Protein AF-0000000083111246 (afdb_homodimer)

Secondary structure (DSSP, 8-state):
-----TT--HHHHHHHHHHHHHHHHHHHHH-STT--HHHHHHHHT--HHHHHHH-SSHHHHHHHHHHHHHHHHHHHHTSGGGTTS-SHHHHHHHHHHHHHTIIIIIHHHS-TTHHHHHHHTTS-HHHHHHHHHHHHHHHHHHHHHHHHHHHTT-B-TT--HHHHHHHHHHHHHHHHHHHHHHT-SHHHHHHHHHHHHHHHTTBPP----------------/-----TT--HHHHHHHHHHHHHHHHHHHHH-STT--HHHHHHHHT--HHHHHHH-SSHHHHHHHHHHHHHHHHHHHHTSGGGTTS-SHHHHHHHHHHHHHTIIIIIHHHS-TTHHHHHHHTTS-HHHHHHHHHHHHHHHHHHHHHHHHHHHTT-B-TT--HHHHHHHHHHHHHHHHHHHHHHT-SHHHHHHHHHHHHHHHTTBPP----------------

Sequence (442 aa):
MSDQDPGLTRKGRETRARIVEAAARLMFERGVAGTSIDQVRRAAKVGGSQISHYFRDKQALTRQVIASRRDDVRTFHTQSRFESLDSLEALQAWAQACVADIDAVYRVGGCVYGSLAGELIDADDDIHSELSAGYDQWIGLFEAGLAAMRDRGELRPEADPRHLAVSLVVAHQGGAMLTHATADGEPLRAALNAAVDYVRSFAVPRKPRRGRTGGPRKPTPMSDQDPGLTRKGRETRARIVEAAARLMFERGVAGTSIDQVRRAAKVGGSQISHYFRDKQALTRQVIASRRDDVRTFHTQSRFESLDSLEALQAWAQACVADIDAVYRVGGCVYGSLAGELIDADDDIHSELSAGYDQWIGLFEAGLAAMRDRGELRPEADPRHLAVSLVVAHQGGAMLTHATADGEPLRAALNAAVDYVRSFAVPRKPRRGRTGGPRKPTP

Solvent-accessible surface area (backbone atoms only — not comparable to full-atom values): 23136 Å² total; per-residue (Å²): 125,77,82,62,57,87,82,52,50,72,69,50,47,51,50,52,50,41,38,40,51,32,38,41,53,44,26,58,76,51,33,66,91,65,44,50,68,67,57,25,30,60,69,41,70,51,55,73,71,55,51,50,71,77,29,88,44,67,66,57,46,49,54,49,29,53,52,49,40,43,48,49,53,52,54,62,63,59,32,74,86,24,49,63,36,46,43,73,67,23,46,50,46,48,41,50,55,54,52,71,34,27,78,80,37,20,41,71,49,21,37,81,56,55,50,49,40,76,72,37,49,85,50,55,73,66,53,25,52,51,51,28,51,41,52,51,53,55,31,43,51,40,18,53,8,38,42,50,25,39,74,70,56,46,29,39,87,84,58,48,32,59,51,54,16,42,26,43,52,22,15,46,49,12,5,19,45,48,9,29,40,49,62,38,63,59,41,31,46,37,15,35,52,47,38,52,50,42,56,54,70,34,44,44,77,76,70,74,72,71,70,77,74,76,72,81,80,75,79,78,131,124,76,83,61,58,85,80,52,49,73,69,50,47,52,51,52,50,42,39,39,50,32,38,41,52,44,27,59,76,49,32,66,88,65,44,52,68,68,58,25,32,62,70,41,70,51,55,73,70,53,50,50,70,76,29,88,44,68,67,58,46,49,54,48,28,52,54,51,39,44,48,50,52,50,54,63,62,59,31,74,84,24,48,63,37,47,43,72,65,23,46,48,46,47,42,51,53,55,52,72,34,27,79,79,38,19,42,71,49,20,37,81,56,54,50,51,39,74,71,37,48,84,49,57,72,65,54,26,51,52,52,28,51,41,50,51,52,56,30,45,52,38,20,55,8,38,42,52,25,38,74,71,57,44,29,40,88,85,59,48,35,60,51,54,16,42,24,46,53,23,16,47,49,10,5,19,45,48,10,30,40,50,63,38,62,60,41,32,46,36,14,34,53,49,38,51,49,44,56,53,72,35,43,45,80,74,72,75,72,74,71,76,75,76,70,81,80,74,79,76,132

Nearest PDB structures (foldseek):
  3qbm-assembly1_B  TM=8.245E-01  e=1.968E-07  Chloroflexus aurantiacus J-10-fl
  3eup-assembly1_B  TM=8.828E-01  e=4.142E-06  Cytophaga hutchinsonii ATCC 33406
  2hyj-assembly1_A-2  TM=8.307E-01  e=1.696E-05  Streptomyces coelicolor A3(2)
  6nsm-assembly1_B  TM=7.848E-01  e=1.724E-04  Pseudomonas aeruginosa UCBPP-PA14
  6nsr-assembly1_B  TM=7.746E-01  e=3.908E-04  Pseudomonas aeruginosa

Structure (mmCIF, N/CA/C/O backbone):
data_AF-0000000083111246-model_v1
#
loop_
_entity.id
_entity.type
_entity.pdbx_description
1 polymer 'Uncharacterized protein'
#
loop_
_atom_site.group_PDB
_atom_site.id
_atom_site.type_symbol
_atom_site.label_atom_id
_atom_site.label_alt_id
_atom_site.label_comp_id
_atom_site.label_asym_id
_atom_site.label_entity_id
_atom_site.label_seq_id
_atom_site.pdbx_PDB_ins_code
_atom_site.Cartn_x
_atom_site.Cartn_y
_atom_site.Cartn_z
_atom_site.occupancy
_atom_site.B_iso_or_equiv
_atom_site.auth_seq_id
_atom_site.auth_comp_id
_atom_site.auth_asym_id
_atom_site.auth_atom_id
_atom_site.pdbx_PDB_model_num
ATOM 1 N N . MET A 1 1 ? 20.875 -19.125 -0.067 1 31.38 1 MET A N 1
ATOM 2 C CA . MET A 1 1 ? 21.266 -20.188 -0.993 1 31.38 1 MET A CA 1
ATOM 3 C C . MET A 1 1 ? 20.562 -20.016 -2.332 1 31.38 1 MET A C 1
ATOM 5 O O . MET A 1 1 ? 19.344 -19.781 -2.375 1 31.38 1 MET A O 1
ATOM 9 N N . SER A 1 2 ? 21.219 -19.625 -3.338 1 39.41 2 SER A N 1
ATOM 10 C CA . SER A 1 2 ? 20.75 -19.797 -4.711 1 39.41 2 SER A CA 1
ATOM 11 C C . SER A 1 2 ? 20.016 -21.109 -4.891 1 39.41 2 SER A C 1
ATOM 13 O O . SER A 1 2 ? 20.547 -22.172 -4.582 1 39.41 2 SER A O 1
ATOM 15 N N . ASP A 1 3 ? 18.859 -21.219 -4.535 1 43.56 3 ASP A N 1
ATOM 16 C CA . ASP A 1 3 ? 18.125 -22.453 -4.75 1 43.56 3 ASP A CA 1
ATOM 17 C C . ASP A 1 3 ? 18.484 -23.078 -6.098 1 43.56 3 ASP A C 1
ATOM 19 O O . ASP A 1 3 ? 17.734 -22.953 -7.062 1 43.56 3 ASP A O 1
ATOM 23 N N . GLN A 1 4 ? 19.703 -22.797 -6.469 1 49.22 4 GLN A N 1
ATOM 24 C CA . GLN A 1 4 ? 20.188 -23.688 -7.516 1 49.22 4 GLN A CA 1
ATOM 25 C C . GLN A 1 4 ? 20.078 -25.156 -7.09 1 49.22 4 GLN A C 1
ATOM 27 O O . GLN A 1 4 ? 20.562 -25.547 -6.031 1 49.22 4 GLN A O 1
ATOM 32 N N . ASP A 1 5 ? 19.062 -25.703 -7.34 1 56.81 5 ASP A N 1
ATOM 33 C CA . ASP A 1 5 ? 19 -27.156 -7.16 1 56.81 5 ASP A CA 1
ATOM 34 C C . ASP A 1 5 ? 20.266 -27.828 -7.664 1 56.81 5 ASP A C 1
ATOM 36 O O . ASP A 1 5 ? 20.531 -27.844 -8.867 1 56.81 5 ASP A O 1
ATOM 40 N N . PRO A 1 6 ? 21.234 -28.031 -6.828 1 61.88 6 PRO A N 1
ATOM 41 C CA . PRO A 1 6 ? 22.531 -28.578 -7.215 1 61.88 6 PRO A CA 1
ATOM 42 C C . PRO A 1 6 ? 22.406 -29.734 -8.211 1 61.88 6 PRO A C 1
ATOM 44 O O . PRO A 1 6 ? 23.391 -30.078 -8.875 1 61.88 6 PRO A O 1
ATOM 47 N N . GLY A 1 7 ? 21.266 -30.172 -8.375 1 71.62 7 GLY A N 1
ATOM 48 C CA . GLY A 1 7 ? 21.188 -31.344 -9.227 1 71.62 7 GLY A CA 1
ATOM 49 C C . GLY A 1 7 ? 20.828 -31.016 -10.664 1 71.62 7 GLY A C 1
ATOM 50 O O . GLY A 1 7 ? 20.875 -31.891 -11.531 1 71.62 7 GLY A O 1
ATOM 51 N N . LEU A 1 8 ? 20.609 -29.719 -10.836 1 76 8 LEU A N 1
ATOM 52 C CA . LEU A 1 8 ? 20.141 -29.453 -12.188 1 76 8 LEU A CA 1
ATOM 53 C C . LEU A 1 8 ? 21.297 -29.047 -13.094 1 76 8 LEU A C 1
ATOM 55 O O . LEU A 1 8 ? 22.219 -28.359 -12.664 1 76 8 LEU A O 1
ATOM 59 N N . THR A 1 9 ? 21.281 -29.594 -14.305 1 86 9 THR A N 1
ATOM 60 C CA . THR A 1 9 ? 22.203 -29.172 -15.352 1 86 9 THR A CA 1
ATOM 61 C C . THR A 1 9 ? 21.969 -27.703 -15.711 1 86 9 THR A C 1
ATOM 63 O O . THR A 1 9 ? 21.016 -27.078 -15.234 1 86 9 THR A O 1
ATOM 66 N N . ARG A 1 10 ? 22.906 -27.172 -16.438 1 87 10 ARG A N 1
ATOM 67 C CA . ARG A 1 10 ? 22.75 -25.812 -16.922 1 87 10 ARG A CA 1
ATOM 68 C C . ARG A 1 10 ? 21.453 -25.641 -17.688 1 87 10 ARG A C 1
ATOM 70 O O . ARG A 1 10 ? 20.719 -24.672 -17.484 1 87 10 ARG A O 1
ATOM 77 N N . LYS A 1 11 ? 21.172 -26.562 -18.578 1 87.94 11 LYS A N 1
ATOM 78 C CA . LYS A 1 11 ? 19.938 -26.531 -19.359 1 87.94 11 LYS A CA 1
ATOM 79 C C . LYS A 1 11 ? 18.703 -26.641 -18.469 1 87.94 11 LYS A C 1
ATOM 81 O O . LYS A 1 11 ? 17.703 -25.984 -18.703 1 87.94 11 LYS A O 1
ATOM 86 N N . GLY A 1 12 ? 18.797 -27.469 -17.469 1 88.75 12 GLY A N 1
ATOM 87 C CA . GLY A 1 12 ? 17.719 -27.625 -16.5 1 88.75 12 GLY A CA 1
ATOM 88 C C . GLY A 1 12 ? 17.422 -26.344 -15.734 1 88.75 12 GLY A C 1
ATOM 89 O O . GLY A 1 12 ? 16.25 -26 -15.531 1 88.75 12 GLY A O 1
ATOM 90 N N . ARG A 1 13 ? 18.531 -25.688 -15.461 1 90.19 13 ARG A N 1
ATOM 91 C CA . ARG A 1 13 ? 18.375 -24.438 -14.734 1 90.19 13 ARG A CA 1
ATOM 92 C C . ARG A 1 13 ? 17.734 -23.359 -15.609 1 90.19 13 ARG A C 1
ATOM 94 O O . ARG A 1 13 ? 16.922 -22.562 -15.133 1 90.19 13 ARG A O 1
ATOM 101 N N . GLU A 1 14 ? 18.062 -23.391 -16.797 1 91.81 14 GLU A N 1
ATOM 102 C CA . GLU A 1 14 ? 17.5 -22.438 -17.75 1 91.81 14 GLU A CA 1
ATOM 103 C C . GLU A 1 14 ? 16 -22.688 -17.953 1 91.81 14 GLU A C 1
ATOM 105 O O . GLU A 1 14 ? 15.211 -21.734 -18.016 1 91.81 14 GLU A O 1
ATOM 110 N N . THR A 1 15 ? 15.641 -23.938 -18.031 1 92.38 15 THR A N 1
ATOM 111 C CA . THR A 1 15 ? 14.234 -24.297 -18.203 1 92.38 15 THR A CA 1
ATOM 112 C C . THR A 1 15 ? 13.422 -23.922 -16.969 1 92.38 15 THR A C 1
ATOM 114 O O . THR A 1 15 ? 12.344 -23.344 -17.078 1 92.38 15 THR A O 1
ATOM 117 N N . ARG A 1 16 ? 13.953 -24.234 -15.883 1 93.88 16 ARG A N 1
ATOM 118 C CA . ARG A 1 16 ? 13.289 -23.891 -14.625 1 93.88 16 ARG A CA 1
ATOM 119 C C . ARG A 1 16 ? 13.078 -22.375 -14.523 1 93.88 16 ARG A C 1
ATOM 121 O O . ARG A 1 16 ? 12.008 -21.922 -14.133 1 93.88 16 ARG A O 1
ATOM 128 N N . ALA A 1 17 ? 14.117 -21.641 -14.891 1 93.94 17 ALA A N 1
ATOM 129 C CA . ALA A 1 17 ? 14.047 -20.172 -14.844 1 93.94 17 ALA A CA 1
ATOM 130 C C . ALA A 1 17 ? 12.984 -19.641 -15.797 1 93.94 17 ALA A C 1
ATOM 132 O O . ALA A 1 17 ? 12.266 -18.688 -15.477 1 93.94 17 ALA A O 1
ATOM 133 N N . ARG A 1 18 ? 12.844 -20.234 -16.922 1 94.81 18 ARG A N 1
ATOM 134 C CA . ARG A 1 18 ? 11.844 -19.828 -17.906 1 94.81 18 ARG A CA 1
ATOM 135 C C . ARG A 1 18 ? 10.43 -20.062 -17.375 1 94.81 18 ARG A C 1
ATOM 137 O O . ARG A 1 18 ? 9.531 -19.25 -17.594 1 94.81 18 ARG A O 1
ATOM 144 N N . ILE A 1 19 ? 10.281 -21.156 -16.734 1 96 19 ILE A N 1
ATOM 145 C CA . ILE A 1 19 ? 8.984 -21.484 -16.156 1 96 19 ILE A CA 1
ATOM 146 C C . ILE A 1 19 ? 8.625 -20.453 -15.078 1 96 19 ILE A C 1
ATOM 148 O O . ILE A 1 19 ? 7.508 -19.938 -15.062 1 96 19 ILE A O 1
ATOM 152 N N . VAL A 1 20 ? 9.594 -20.156 -14.25 1 96.5 20 VAL A N 1
ATOM 153 C CA . VAL A 1 20 ? 9.359 -19.219 -13.156 1 96.5 20 VAL A CA 1
ATOM 154 C C . VAL A 1 20 ? 9.047 -17.844 -13.711 1 96.5 20 VAL A C 1
ATOM 156 O O . VAL A 1 20 ? 8.141 -17.156 -13.227 1 96.5 20 VAL A O 1
ATOM 159 N N . GLU A 1 21 ? 9.719 -17.438 -14.742 1 95.94 21 GLU A N 1
ATOM 160 C CA . GLU A 1 21 ? 9.5 -16.141 -15.359 1 95.94 21 GLU A CA 1
ATOM 161 C C . GLU A 1 21 ? 8.117 -16.047 -16 1 95.94 21 GLU A C 1
ATOM 163 O O . GLU A 1 21 ? 7.434 -15.031 -15.875 1 95.94 21 GLU A O 1
ATOM 168 N N . ALA A 1 22 ? 7.73 -17.078 -16.641 1 96.62 22 ALA A N 1
ATOM 169 C CA . ALA A 1 22 ? 6.398 -17.141 -17.25 1 96.62 22 ALA A CA 1
ATOM 170 C C . ALA A 1 22 ? 5.312 -17.078 -16.172 1 96.62 22 ALA A C 1
ATOM 172 O O . ALA A 1 22 ? 4.32 -16.359 -16.344 1 96.62 22 ALA A O 1
ATOM 173 N N . ALA A 1 23 ? 5.551 -17.844 -15.141 1 96.38 23 ALA A N 1
ATOM 174 C CA . ALA A 1 23 ? 4.598 -17.844 -14.031 1 96.38 23 ALA A CA 1
ATOM 175 C C . ALA A 1 23 ? 4.5 -16.453 -13.406 1 96.38 23 ALA A C 1
ATOM 177 O O . ALA A 1 23 ? 3.402 -15.953 -13.141 1 96.38 23 ALA A O 1
ATOM 178 N N . ALA A 1 24 ? 5.66 -15.852 -13.227 1 94.31 24 ALA A N 1
ATOM 179 C CA . ALA A 1 24 ? 5.715 -14.531 -12.617 1 94.31 24 ALA A CA 1
ATOM 180 C C . ALA A 1 24 ? 4.941 -13.508 -13.445 1 94.31 24 ALA A C 1
ATOM 182 O O . ALA A 1 24 ? 4.164 -12.719 -12.906 1 94.31 24 ALA A O 1
ATOM 183 N N . ARG A 1 25 ? 5.141 -13.555 -14.703 1 93.25 25 ARG A N 1
ATOM 184 C CA . ARG A 1 25 ? 4.457 -12.633 -15.609 1 93.25 25 ARG A CA 1
ATOM 185 C C . ARG A 1 25 ? 2.949 -12.852 -15.578 1 93.25 25 ARG A C 1
ATOM 187 O O . ARG A 1 25 ? 2.178 -11.898 -15.445 1 93.25 25 ARG A O 1
ATOM 194 N N . LEU A 1 26 ? 2.512 -14.078 -15.695 1 93.88 26 LEU A N 1
ATOM 195 C CA . LEU A 1 26 ? 1.093 -14.406 -15.734 1 93.88 26 LEU A CA 1
ATOM 196 C C . LEU A 1 26 ? 0.421 -14.07 -14.406 1 93.88 26 LEU A C 1
ATOM 198 O O . LEU A 1 26 ? -0.69 -13.539 -14.391 1 93.88 26 LEU A O 1
ATOM 202 N N . MET A 1 27 ? 1.109 -14.391 -13.344 1 91.5 27 MET A N 1
ATOM 203 C CA . MET A 1 27 ? 0.547 -14.117 -12.023 1 91.5 27 MET A CA 1
ATOM 204 C C . MET A 1 27 ? 0.446 -12.617 -11.773 1 91.5 27 MET A C 1
ATOM 206 O O . MET A 1 27 ? -0.461 -12.164 -11.07 1 91.5 27 MET A O 1
ATOM 210 N N . PHE A 1 28 ? 1.371 -11.859 -12.312 1 87.69 28 PHE A N 1
ATOM 211 C CA . PHE A 1 28 ? 1.32 -10.414 -12.172 1 87.69 28 PHE A CA 1
ATOM 212 C C . PHE A 1 28 ? 0.148 -9.836 -12.961 1 87.69 28 PHE A C 1
ATOM 214 O O . PHE A 1 28 ? -0.53 -8.922 -12.492 1 87.69 28 PHE A O 1
ATOM 221 N N . GLU A 1 29 ? -0.15 -10.438 -14.102 1 85.31 29 GLU A N 1
ATOM 222 C CA . GLU A 1 29 ? -1.191 -9.945 -15 1 85.31 29 GLU A CA 1
ATOM 223 C C . GLU A 1 29 ? -2.572 -10.414 -14.547 1 85.31 29 GLU A C 1
ATOM 225 O O . GLU A 1 29 ? -3.549 -9.664 -14.648 1 85.31 29 GLU A O 1
ATOM 230 N N . ARG A 1 30 ? -2.604 -11.688 -13.977 1 85.44 30 ARG A N 1
ATOM 231 C CA . ARG A 1 30 ? -3.908 -12.312 -13.781 1 85.44 30 ARG A CA 1
ATOM 232 C C . ARG A 1 30 ? -4.129 -12.672 -12.312 1 85.44 30 ARG A C 1
ATOM 234 O O . ARG A 1 30 ? -5.207 -13.141 -11.945 1 85.44 30 ARG A O 1
ATOM 241 N N . GLY A 1 31 ? -3.119 -12.422 -11.547 1 85.38 31 GLY A N 1
ATOM 242 C CA . GLY A 1 31 ? -3.195 -12.891 -10.172 1 85.38 31 GLY A CA 1
ATOM 243 C C . GLY A 1 31 ? -2.793 -14.352 -10.016 1 85.38 31 GLY A C 1
ATOM 244 O O . GLY A 1 31 ? -2.766 -15.102 -10.992 1 85.38 31 GLY A O 1
ATOM 245 N N . VAL A 1 32 ? -2.545 -14.781 -8.805 1 87.5 32 VAL A N 1
ATOM 246 C CA . VAL A 1 32 ? -2.123 -16.156 -8.516 1 87.5 32 VAL A CA 1
ATOM 247 C C . VAL A 1 32 ? -3.279 -17.109 -8.773 1 87.5 32 VAL A C 1
ATOM 249 O O . VAL A 1 32 ? -3.109 -18.141 -9.445 1 87.5 32 VAL A O 1
ATOM 252 N N . ALA A 1 33 ? -4.43 -16.766 -8.242 1 81.19 33 ALA A N 1
ATOM 253 C CA . ALA A 1 33 ? -5.605 -17.609 -8.414 1 81.19 33 ALA A CA 1
ATOM 254 C C . ALA A 1 33 ? -5.984 -17.719 -9.891 1 81.19 33 ALA A C 1
ATOM 256 O O . ALA A 1 33 ? -6.418 -18.781 -10.344 1 81.19 33 ALA A O 1
ATOM 257 N N . GLY A 1 34 ? -5.73 -16.719 -10.633 1 85.12 34 GLY A N 1
ATOM 258 C CA . GLY A 1 34 ? -6.129 -16.672 -12.031 1 85.12 34 GLY A CA 1
ATOM 259 C C . GLY A 1 34 ? -5.109 -17.297 -12.969 1 85.12 34 GLY A C 1
ATOM 260 O O . GLY A 1 34 ? -5.281 -17.266 -14.188 1 85.12 34 GLY A O 1
ATOM 261 N N . THR A 1 35 ? -4.082 -17.828 -12.398 1 92.5 35 THR A N 1
ATOM 262 C CA . THR A 1 35 ? -3.018 -18.422 -13.195 1 92.5 35 THR A CA 1
ATOM 263 C C . THR A 1 35 ? -2.934 -19.922 -12.945 1 92.5 35 THR A C 1
ATOM 265 O O . THR A 1 35 ? -2.754 -20.359 -11.805 1 92.5 35 THR A O 1
ATOM 268 N N . SER A 1 36 ? -3.111 -20.734 -14.039 1 94.12 36 SER A N 1
ATOM 269 C CA . SER A 1 36 ? -3.021 -22.188 -13.883 1 94.12 36 SER A CA 1
ATOM 270 C C . SER A 1 36 ? -1.661 -22.703 -14.336 1 94.12 36 SER A C 1
ATOM 272 O O . SER A 1 36 ? -0.958 -22.031 -15.102 1 94.12 36 SER A O 1
ATOM 274 N N . ILE A 1 37 ? -1.373 -23.875 -13.875 1 94.12 37 ILE A N 1
ATOM 275 C CA . ILE A 1 37 ? -0.125 -24.516 -14.258 1 94.12 37 ILE A CA 1
ATOM 276 C C . ILE A 1 37 ? -0.103 -24.75 -15.773 1 94.12 37 ILE A C 1
ATOM 278 O O . ILE A 1 37 ? 0.944 -24.625 -16.406 1 94.12 37 ILE A O 1
ATOM 282 N N . ASP A 1 38 ? -1.271 -25.047 -16.312 1 94.44 38 ASP A N 1
ATOM 283 C CA . ASP A 1 38 ? -1.371 -25.281 -17.75 1 94.44 38 ASP A CA 1
ATOM 284 C C . ASP A 1 38 ? -1.062 -24.016 -18.531 1 94.44 38 ASP A C 1
ATOM 286 O O . ASP A 1 38 ? -0.37 -24.062 -19.562 1 94.44 38 ASP A O 1
ATOM 290 N N . GLN A 1 39 ? -1.525 -22.922 -18.109 1 95.81 39 GLN A N 1
ATOM 291 C CA . GLN A 1 39 ? -1.235 -21.641 -18.734 1 95.81 39 GLN A CA 1
ATOM 292 C C . GLN A 1 39 ? 0.258 -21.328 -18.688 1 95.81 39 GLN A C 1
ATOM 294 O O . GLN A 1 39 ? 0.831 -20.859 -19.672 1 95.81 39 GLN A O 1
ATOM 299 N N . VAL A 1 40 ? 0.883 -21.609 -17.531 1 96.94 40 VAL A N 1
ATOM 300 C CA . VAL A 1 40 ? 2.311 -21.359 -17.359 1 96.94 40 VAL A CA 1
ATOM 301 C C . VAL A 1 40 ? 3.111 -22.266 -18.297 1 96.94 40 VAL A C 1
ATOM 303 O O . VAL A 1 40 ? 4.055 -21.812 -18.938 1 96.94 40 VAL A O 1
ATOM 306 N N . ARG A 1 41 ? 2.691 -23.469 -18.344 1 95 41 ARG A N 1
ATOM 307 C CA . ARG A 1 41 ? 3.342 -24.453 -19.219 1 95 41 ARG A CA 1
ATOM 308 C C . ARG A 1 41 ? 3.346 -23.969 -20.672 1 95 41 ARG A C 1
ATOM 310 O O . ARG A 1 41 ? 4.387 -23.984 -21.328 1 95 41 ARG A O 1
ATOM 317 N N . ARG A 1 42 ? 2.248 -23.531 -21.125 1 96.44 42 ARG A N 1
ATOM 318 C CA . ARG A 1 42 ? 2.1 -23.062 -22.5 1 96.44 42 ARG A CA 1
ATOM 319 C C . ARG A 1 42 ? 2.945 -21.812 -22.75 1 96.44 42 ARG A C 1
ATOM 321 O O . ARG A 1 42 ? 3.629 -21.719 -23.781 1 96.44 42 ARG A O 1
ATOM 328 N N . ALA A 1 43 ? 2.92 -20.953 -21.828 1 96.19 43 ALA A N 1
ATOM 329 C CA . ALA A 1 43 ? 3.658 -19.688 -21.969 1 96.19 43 ALA A CA 1
ATOM 330 C C . ALA A 1 43 ? 5.164 -19.938 -21.953 1 96.19 43 ALA A C 1
ATOM 332 O O . ALA A 1 43 ? 5.918 -19.25 -22.641 1 96.19 43 ALA A O 1
ATOM 333 N N . ALA A 1 44 ? 5.582 -20.922 -21.141 1 95.81 44 ALA A N 1
ATOM 334 C CA . ALA A 1 44 ? 7 -21.234 -21 1 95.81 44 ALA A CA 1
ATOM 335 C C . ALA A 1 44 ? 7.465 -22.156 -22.125 1 95.81 44 ALA A C 1
ATOM 337 O O . ALA A 1 44 ? 8.664 -22.438 -22.25 1 95.81 44 ALA A O 1
ATOM 338 N N . LYS A 1 45 ? 6.523 -22.625 -22.875 1 95.38 45 LYS A N 1
ATOM 339 C CA . LYS A 1 45 ? 6.82 -23.531 -23.984 1 95.38 45 LYS A CA 1
ATOM 340 C C . LYS A 1 45 ? 7.559 -24.781 -23.5 1 95.38 45 LYS A C 1
ATOM 342 O O . LYS A 1 45 ? 8.602 -25.141 -24.047 1 95.38 45 LYS A O 1
ATOM 347 N N . VAL A 1 46 ? 6.957 -25.391 -22.484 1 93.31 46 VAL A N 1
ATOM 348 C CA . VAL A 1 46 ? 7.492 -26.641 -21.953 1 93.31 46 VAL A CA 1
ATOM 349 C C . VAL A 1 46 ? 6.387 -27.688 -21.906 1 93.31 46 VAL A C 1
ATOM 351 O O . VAL A 1 46 ? 5.199 -27.359 -21.922 1 93.31 46 VAL A O 1
ATOM 354 N N . GLY A 1 47 ? 6.801 -28.953 -21.891 1 89.12 47 GLY A N 1
ATOM 355 C CA . GLY A 1 47 ? 5.848 -30.047 -21.812 1 89.12 47 GLY A CA 1
ATOM 356 C C . GLY A 1 47 ? 5.297 -30.25 -20.406 1 89.12 47 GLY A C 1
ATOM 357 O O . GLY A 1 47 ? 5.844 -29.719 -19.438 1 89.12 47 GLY A O 1
ATOM 358 N N . GLY A 1 48 ? 4.113 -30.938 -20.266 1 85.06 48 GLY A N 1
ATOM 359 C CA . GLY A 1 48 ? 3.477 -31.219 -18.984 1 85.06 48 GLY A CA 1
ATOM 360 C C . GLY A 1 48 ? 4.371 -32 -18.031 1 85.06 48 GLY A C 1
ATOM 361 O O . GLY A 1 48 ? 4.453 -31.672 -16.844 1 85.06 48 GLY A O 1
ATOM 362 N N . SER A 1 49 ? 5.055 -32.969 -18.594 1 86.38 49 SER A N 1
ATOM 363 C CA . SER A 1 49 ? 5.949 -33.781 -17.781 1 86.38 49 SER A CA 1
ATOM 364 C C . SER A 1 49 ? 7.117 -32.969 -17.25 1 86.38 49 SER A C 1
ATOM 366 O O . SER A 1 49 ? 7.598 -33.219 -16.141 1 86.38 49 SER A O 1
ATOM 368 N N . GLN A 1 50 ? 7.492 -31.984 -17.984 1 86.25 50 GLN A N 1
ATOM 369 C CA . GLN A 1 50 ? 8.617 -31.141 -17.609 1 86.25 50 GLN A CA 1
ATOM 370 C C . GLN A 1 50 ? 8.25 -30.25 -16.422 1 86.25 50 GLN A C 1
ATOM 372 O O . GLN A 1 50 ? 9.023 -30.141 -15.469 1 86.25 50 GLN A O 1
ATOM 377 N N . ILE A 1 51 ? 7.055 -29.641 -16.484 1 89.62 51 ILE A N 1
ATOM 378 C CA . ILE A 1 51 ? 6.676 -28.734 -15.406 1 89.62 51 ILE A CA 1
ATOM 379 C C . ILE A 1 51 ? 6.547 -29.516 -14.102 1 89.62 51 ILE A C 1
ATOM 381 O O . ILE A 1 51 ? 6.93 -29.016 -13.031 1 89.62 51 ILE A O 1
ATOM 385 N N . SER A 1 52 ? 6.051 -30.766 -14.234 1 90.44 52 SER A N 1
ATOM 386 C CA . SER A 1 52 ? 5.879 -31.578 -13.039 1 90.44 52 SER A CA 1
ATOM 387 C C . SER A 1 52 ? 7.227 -32.031 -12.484 1 90.44 52 SER A C 1
ATOM 389 O O . SER A 1 52 ? 7.344 -32.344 -11.297 1 90.44 52 SER A O 1
ATOM 391 N N . HIS A 1 53 ? 8.188 -32.125 -13.375 1 91.12 53 HIS A N 1
ATOM 392 C CA . HIS A 1 53 ? 9.539 -32.469 -12.961 1 91.12 53 HIS A CA 1
ATOM 393 C C . HIS A 1 53 ? 10.133 -31.391 -12.062 1 91.12 53 HIS A C 1
ATOM 395 O O . HIS A 1 53 ? 10.836 -31.688 -11.102 1 91.12 53 HIS A O 1
ATOM 401 N N . TYR A 1 54 ? 9.789 -30.188 -12.344 1 91.81 54 TYR A N 1
ATOM 402 C CA . TYR A 1 54 ? 10.414 -29.062 -11.641 1 91.81 54 TYR A CA 1
ATOM 403 C C . TYR A 1 54 ? 9.562 -28.609 -10.461 1 91.81 54 TYR A C 1
ATOM 405 O O . TYR A 1 54 ? 10.086 -28.156 -9.445 1 91.81 54 TYR A O 1
ATOM 413 N N . PHE A 1 55 ? 8.234 -28.703 -10.633 1 93.56 55 PHE A N 1
ATOM 414 C CA . PHE A 1 55 ? 7.328 -28.188 -9.602 1 93.56 55 PHE A CA 1
ATOM 415 C C . PHE A 1 55 ? 6.203 -29.188 -9.336 1 93.56 55 PHE A C 1
ATOM 417 O O . PHE A 1 55 ? 5.402 -29.484 -10.227 1 93.56 55 PHE A O 1
ATOM 424 N N . ARG A 1 56 ? 6.141 -29.531 -8.109 1 90.44 56 ARG A N 1
ATOM 425 C CA . ARG A 1 56 ? 5.18 -30.531 -7.684 1 90.44 56 ARG A CA 1
ATOM 426 C C . ARG A 1 56 ? 3.75 -30.016 -7.805 1 90.44 56 ARG A C 1
ATOM 428 O O . ARG A 1 56 ? 2.842 -30.766 -8.18 1 90.44 56 ARG A O 1
ATOM 435 N N . ASP A 1 57 ? 3.557 -28.781 -7.461 1 91 57 ASP A N 1
ATOM 436 C CA . ASP A 1 57 ? 2.229 -28.172 -7.5 1 91 57 ASP A CA 1
ATOM 437 C C . ASP A 1 57 ? 2.322 -26.656 -7.656 1 91 57 ASP A C 1
ATOM 439 O O . ASP A 1 57 ? 3.42 -26.109 -7.762 1 91 57 ASP A O 1
ATOM 443 N N . LYS A 1 58 ? 1.267 -26.062 -7.75 1 90.75 58 LYS A N 1
ATOM 444 C CA . LYS A 1 58 ? 1.188 -24.609 -7.949 1 90.75 58 LYS A CA 1
ATOM 445 C C . LYS A 1 58 ? 1.812 -23.859 -6.777 1 90.75 58 LYS A C 1
ATOM 447 O O . LYS A 1 58 ? 2.41 -22.797 -6.961 1 90.75 58 LYS A O 1
ATOM 452 N N . GLN A 1 59 ? 1.661 -24.438 -5.621 1 89.25 59 GLN A N 1
ATOM 453 C CA . GLN A 1 59 ? 2.211 -23.797 -4.434 1 89.25 59 GLN A CA 1
ATOM 454 C C . GLN A 1 59 ? 3.732 -23.719 -4.508 1 89.25 59 GLN A C 1
ATOM 456 O O . GLN A 1 59 ? 4.316 -22.672 -4.195 1 89.25 59 GLN A O 1
ATOM 461 N N . ALA A 1 60 ? 4.328 -24.766 -4.934 1 91.81 60 ALA A N 1
ATOM 462 C CA . ALA A 1 60 ? 5.777 -24.781 -5.094 1 91.81 60 ALA A CA 1
ATOM 463 C C . ALA A 1 60 ? 6.23 -23.766 -6.141 1 91.81 60 ALA A C 1
ATOM 465 O O . ALA A 1 60 ? 7.242 -23.094 -5.957 1 91.81 60 ALA A O 1
ATOM 466 N N . LEU A 1 61 ? 5.496 -23.734 -7.215 1 93.94 61 LEU A N 1
ATOM 467 C CA . LEU A 1 61 ? 5.797 -22.766 -8.266 1 93.94 61 LEU A CA 1
ATOM 468 C C . LEU A 1 61 ? 5.625 -21.344 -7.754 1 93.94 61 LEU A C 1
ATOM 470 O O . LEU A 1 61 ? 6.473 -20.484 -8 1 93.94 61 LEU A O 1
ATOM 474 N N . THR A 1 62 ? 4.598 -21.062 -6.992 1 92.81 62 THR A N 1
ATOM 475 C CA . THR A 1 62 ? 4.312 -19.75 -6.441 1 92.81 62 THR A CA 1
ATOM 476 C C . THR A 1 62 ? 5.422 -19.297 -5.496 1 92.81 62 THR A C 1
ATOM 478 O O . THR A 1 62 ? 5.832 -18.141 -5.512 1 92.81 62 THR A O 1
ATOM 481 N N . ARG A 1 63 ? 5.926 -20.172 -4.719 1 92.19 63 ARG A N 1
ATOM 482 C CA . ARG A 1 63 ? 7.027 -19.859 -3.812 1 92.19 63 ARG A CA 1
ATOM 483 C C . ARG A 1 63 ? 8.266 -19.422 -4.586 1 92.19 63 ARG A C 1
ATOM 485 O O . ARG A 1 63 ? 8.977 -18.516 -4.164 1 92.19 63 ARG A O 1
ATOM 492 N N . GLN A 1 64 ? 8.445 -20.078 -5.695 1 94.44 64 GLN A N 1
ATOM 493 C CA . GLN A 1 64 ? 9.594 -19.703 -6.52 1 94.44 64 GLN A CA 1
ATOM 494 C C . GLN A 1 64 ? 9.375 -18.359 -7.188 1 94.44 64 GLN A C 1
ATOM 496 O O . GLN A 1 64 ? 10.328 -17.594 -7.383 1 94.44 64 GLN A O 1
ATOM 501 N N . VAL A 1 65 ? 8.172 -18.062 -7.531 1 95.12 65 VAL A N 1
ATOM 502 C CA . VAL A 1 65 ? 7.852 -16.75 -8.086 1 95.12 65 VAL A CA 1
ATOM 503 C C . VAL A 1 65 ? 8.117 -15.672 -7.039 1 95.12 65 VAL A C 1
ATOM 505 O O . VAL A 1 65 ? 8.688 -14.625 -7.355 1 95.12 65 VAL A O 1
ATOM 508 N N . ILE A 1 66 ? 7.75 -15.898 -5.777 1 93.94 66 ILE A N 1
ATOM 509 C CA . ILE A 1 66 ? 8.008 -14.961 -4.688 1 93.94 66 ILE A CA 1
ATOM 510 C C . ILE A 1 66 ? 9.508 -14.711 -4.566 1 93.94 66 ILE A C 1
ATOM 512 O O . ILE A 1 66 ? 9.953 -13.562 -4.488 1 93.94 66 ILE A O 1
ATOM 516 N N . ALA A 1 67 ? 10.281 -15.781 -4.57 1 94.44 67 ALA A N 1
ATOM 517 C CA . ALA A 1 67 ? 11.734 -15.672 -4.469 1 94.44 67 ALA A CA 1
ATOM 518 C C . ALA A 1 67 ? 12.305 -14.883 -5.645 1 94.44 67 ALA A C 1
ATOM 520 O O . ALA A 1 67 ? 13.195 -14.047 -5.465 1 94.44 67 ALA A O 1
ATOM 521 N N . SER A 1 68 ? 11.789 -15.188 -6.805 1 94.62 68 SER A N 1
ATOM 522 C CA . SER A 1 68 ? 12.25 -14.5 -8.008 1 94.62 68 SER A CA 1
ATOM 523 C C . SER A 1 68 ? 11.961 -13.008 -7.938 1 94.62 68 SER A C 1
ATOM 525 O O . SER A 1 68 ? 12.812 -12.188 -8.266 1 94.62 68 SER A O 1
ATOM 527 N N . ARG A 1 69 ? 10.789 -12.625 -7.492 1 94.25 69 ARG A N 1
ATOM 528 C CA . ARG A 1 69 ? 10.398 -11.219 -7.395 1 94.25 69 ARG A CA 1
ATOM 529 C C . ARG A 1 69 ? 11.203 -10.508 -6.312 1 94.25 69 ARG A C 1
ATOM 531 O O . ARG A 1 69 ? 11.547 -9.328 -6.461 1 94.25 69 ARG A O 1
ATOM 538 N N . ARG A 1 70 ? 11.438 -11.18 -5.223 1 94.62 70 ARG A N 1
ATOM 539 C CA . ARG A 1 70 ? 12.312 -10.633 -4.191 1 94.62 70 ARG A CA 1
ATOM 540 C C . ARG A 1 70 ? 13.695 -10.312 -4.762 1 94.62 70 ARG A C 1
ATOM 542 O O . ARG A 1 70 ? 14.242 -9.242 -4.496 1 94.62 70 ARG A O 1
ATOM 549 N N . ASP A 1 71 ? 14.195 -11.203 -5.566 1 94.5 71 ASP A N 1
ATOM 550 C CA . ASP A 1 71 ? 15.5 -11 -6.199 1 94.5 71 ASP A CA 1
ATOM 551 C C . ASP A 1 71 ? 15.453 -9.828 -7.18 1 94.5 71 ASP A C 1
ATOM 553 O O . ASP A 1 71 ? 16.422 -9.078 -7.293 1 94.5 71 ASP A O 1
ATOM 557 N N . ASP A 1 72 ? 14.359 -9.703 -7.887 1 93.5 72 ASP A N 1
ATOM 558 C CA . ASP A 1 72 ? 14.188 -8.578 -8.797 1 93.5 72 ASP A CA 1
ATOM 559 C C . ASP A 1 72 ? 14.242 -7.246 -8.047 1 93.5 72 ASP A C 1
ATOM 561 O O . ASP A 1 72 ? 14.844 -6.281 -8.531 1 93.5 72 ASP A O 1
ATOM 565 N N . VAL A 1 73 ? 13.641 -7.199 -6.895 1 94.38 73 VAL A N 1
ATOM 566 C CA . VAL A 1 73 ? 13.648 -6 -6.062 1 94.38 73 VAL A CA 1
ATOM 567 C C . VAL A 1 73 ? 15.086 -5.668 -5.656 1 94.38 73 VAL A C 1
ATOM 569 O O . VAL A 1 73 ? 15.523 -4.52 -5.781 1 94.38 73 VAL A O 1
ATOM 572 N N . ARG A 1 74 ? 15.797 -6.672 -5.191 1 95.56 74 ARG A N 1
ATOM 573 C CA . ARG A 1 74 ? 17.188 -6.473 -4.797 1 95.56 74 ARG A CA 1
ATOM 574 C C . ARG A 1 74 ? 18.031 -5.996 -5.973 1 95.56 74 ARG A C 1
ATOM 576 O O . ARG A 1 74 ? 18.797 -5.039 -5.848 1 95.56 74 ARG A O 1
ATOM 583 N N . THR A 1 75 ? 17.844 -6.656 -7.121 1 95.44 75 THR A N 1
ATOM 584 C CA . THR A 1 75 ? 18.609 -6.324 -8.312 1 95.44 75 THR A CA 1
ATOM 585 C C . THR A 1 75 ? 18.328 -4.895 -8.766 1 95.44 75 THR A C 1
ATOM 587 O O . THR A 1 75 ? 19.25 -4.156 -9.109 1 95.44 75 THR A O 1
ATOM 590 N N . PHE A 1 76 ? 17.125 -4.492 -8.711 1 95.81 76 PHE A N 1
ATOM 591 C CA . PHE A 1 76 ? 16.734 -3.137 -9.094 1 95.81 76 PHE A CA 1
ATOM 592 C C . PHE A 1 76 ? 17.406 -2.111 -8.18 1 95.81 76 PHE A C 1
ATOM 594 O O . PHE A 1 76 ? 17.984 -1.137 -8.664 1 95.81 76 PHE A O 1
ATOM 601 N N . HIS A 1 77 ? 17.422 -2.369 -6.918 1 97.06 77 HIS A N 1
ATOM 602 C CA . HIS A 1 77 ? 17.844 -1.372 -5.941 1 97.06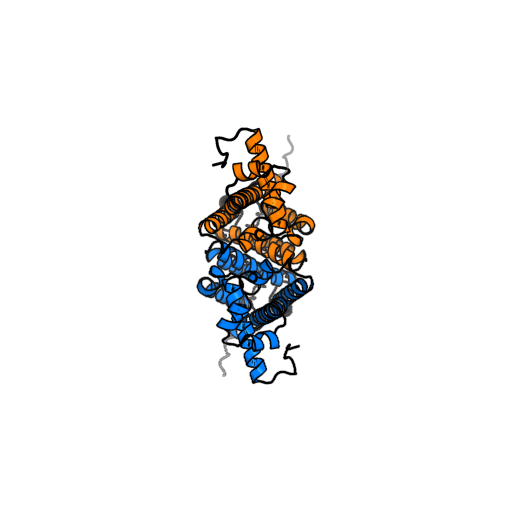 77 HIS A CA 1
ATOM 603 C C . HIS A 1 77 ? 19.359 -1.362 -5.785 1 97.06 77 HIS A C 1
ATOM 605 O O . HIS A 1 77 ? 19.922 -0.455 -5.164 1 97.06 77 HIS A O 1
ATOM 611 N N . THR A 1 78 ? 20.031 -2.369 -6.363 1 96.19 78 THR A N 1
ATOM 612 C CA . THR A 1 78 ? 21.484 -2.441 -6.238 1 96.19 78 THR A CA 1
ATOM 613 C C . THR A 1 78 ? 22.156 -2.055 -7.551 1 96.19 78 THR A C 1
ATOM 615 O O . THR A 1 78 ? 23.359 -2.279 -7.727 1 96.19 78 THR A O 1
ATOM 618 N N . GLN A 1 79 ? 21.391 -1.516 -8.461 1 94.81 79 GLN A N 1
ATOM 619 C CA . GLN A 1 79 ? 21.953 -0.993 -9.703 1 94.81 79 GLN A CA 1
ATOM 620 C C . GLN A 1 79 ? 22.938 0.134 -9.422 1 94.81 79 GLN A C 1
ATOM 622 O O . GLN A 1 79 ? 22.766 0.897 -8.469 1 94.81 79 GLN A O 1
ATOM 627 N N . SER A 1 80 ? 23.812 0.273 -10.312 1 93.44 80 SER A N 1
ATOM 628 C CA . SER A 1 80 ? 24.906 1.237 -10.141 1 93.44 80 SER A CA 1
ATOM 629 C C . SER A 1 80 ? 24.375 2.666 -10.117 1 93.44 80 SER A C 1
ATOM 631 O O . SER A 1 80 ? 24.922 3.527 -9.438 1 93.44 80 SER A O 1
ATOM 633 N N . ARG A 1 81 ? 23.312 2.945 -10.781 1 91.44 81 ARG A N 1
ATOM 634 C CA . ARG A 1 81 ? 22.766 4.293 -10.875 1 91.44 81 ARG A CA 1
ATOM 635 C C . ARG A 1 81 ? 22.234 4.766 -9.531 1 91.44 81 ARG A C 1
ATOM 637 O O . ARG A 1 81 ? 21.984 5.957 -9.328 1 91.44 81 ARG A O 1
ATOM 644 N N . PHE A 1 82 ? 22 3.838 -8.602 1 94.38 82 PHE A N 1
ATOM 645 C CA . PHE A 1 82 ? 21.5 4.207 -7.277 1 94.38 82 PHE A CA 1
ATOM 646 C C . PHE A 1 82 ? 22.625 4.129 -6.238 1 94.38 82 PHE A C 1
ATOM 648 O O . PHE A 1 82 ? 22.375 4.285 -5.043 1 94.38 82 PHE A O 1
ATOM 655 N N . GLU A 1 83 ? 23.812 3.801 -6.727 1 90.62 83 GLU A N 1
ATOM 656 C CA . GLU A 1 83 ? 24.906 3.596 -5.797 1 90.62 83 GLU A CA 1
ATOM 657 C C . GLU A 1 83 ? 24.516 2.684 -4.645 1 90.62 83 GLU A C 1
ATOM 659 O O . GLU A 1 83 ? 24.047 1.562 -4.863 1 90.62 83 GLU A O 1
ATOM 664 N N . SER A 1 84 ? 24.781 3.016 -3.439 1 92.75 84 SER A N 1
ATOM 665 C CA . SER A 1 84 ? 24.422 2.248 -2.254 1 92.75 84 SER A CA 1
ATOM 666 C C . SER A 1 84 ? 23.234 2.877 -1.538 1 92.75 84 SER A C 1
ATOM 668 O O . SER A 1 84 ? 23.047 2.686 -0.333 1 92.75 84 SER A O 1
ATOM 670 N N . LEU A 1 85 ? 22.438 3.717 -2.322 1 97.44 85 LEU A N 1
ATOM 671 C CA . LEU A 1 85 ? 21.312 4.43 -1.751 1 97.44 85 LEU A CA 1
ATOM 672 C C . LEU A 1 85 ? 21.734 5.234 -0.526 1 97.44 85 LEU A C 1
ATOM 674 O O . LEU A 1 85 ? 20.984 5.316 0.454 1 97.44 85 LEU A O 1
ATOM 678 N N . ASP A 1 86 ? 22.953 5.781 -0.585 1 98 86 ASP A N 1
ATOM 679 C CA . ASP A 1 86 ? 23.516 6.418 0.596 1 98 86 ASP A CA 1
ATOM 680 C C . ASP A 1 86 ? 23.703 7.914 0.375 1 98 86 ASP A C 1
ATOM 682 O O . ASP A 1 86 ? 24.625 8.523 0.927 1 98 86 ASP A O 1
ATOM 686 N N . SER A 1 87 ? 22.953 8.477 -0.482 1 97.94 87 SER A N 1
ATOM 687 C CA . SER A 1 87 ? 22.891 9.922 -0.688 1 97.94 87 SER A CA 1
ATOM 688 C C . SER A 1 87 ? 21.484 10.367 -1.063 1 97.94 87 SER A C 1
ATOM 690 O O . SER A 1 87 ? 20.688 9.562 -1.54 1 97.94 87 SER A O 1
ATOM 692 N N . LEU A 1 88 ? 21.188 11.633 -0.8 1 97.69 88 LEU A N 1
ATOM 693 C CA . LEU A 1 88 ? 19.906 12.172 -1.191 1 97.69 88 LEU A CA 1
ATOM 694 C C . LEU A 1 88 ? 19.719 12.109 -2.705 1 97.69 88 LEU A C 1
ATOM 696 O O . LEU A 1 88 ? 18.609 11.859 -3.189 1 97.69 88 LEU A O 1
ATOM 700 N N . GLU A 1 89 ? 20.797 12.289 -3.449 1 97.5 89 GLU A N 1
ATOM 701 C CA . GLU A 1 89 ? 20.766 12.195 -4.906 1 97.5 89 GLU A CA 1
ATOM 702 C C . GLU A 1 89 ? 20.406 10.781 -5.355 1 97.5 89 GLU A C 1
ATOM 704 O O . GLU A 1 89 ? 19.625 10.609 -6.297 1 97.5 89 GLU A O 1
ATOM 709 N N . ALA A 1 90 ? 21 9.828 -4.688 1 98.12 90 ALA A N 1
ATOM 710 C CA . ALA A 1 90 ? 20.688 8.438 -5.012 1 98.12 90 ALA A CA 1
ATOM 711 C C . ALA A 1 90 ? 19.234 8.109 -4.715 1 98.12 90 ALA A C 1
ATOM 713 O O . ALA A 1 90 ? 18.578 7.418 -5.492 1 98.12 90 ALA A O 1
ATOM 714 N N . LEU A 1 91 ? 18.719 8.578 -3.588 1 98.56 91 LEU A N 1
ATOM 715 C CA . LEU A 1 91 ? 17.328 8.367 -3.234 1 98.56 91 LEU A CA 1
ATOM 716 C C . LEU A 1 91 ? 16.391 9.047 -4.242 1 98.56 91 LEU A C 1
ATOM 718 O O . LEU A 1 91 ? 15.367 8.484 -4.625 1 98.56 91 LEU A O 1
ATOM 722 N N . GLN A 1 92 ? 16.797 10.227 -4.66 1 98.19 92 GLN A N 1
ATOM 723 C CA . GLN A 1 92 ? 16.016 10.945 -5.664 1 98.19 92 GLN A CA 1
ATOM 724 C C . GLN A 1 92 ? 16.031 10.203 -7 1 98.19 92 GLN A C 1
ATOM 726 O O . GLN A 1 92 ? 15.008 10.133 -7.688 1 98.19 92 GLN A O 1
ATOM 731 N N . ALA A 1 93 ? 17.156 9.711 -7.367 1 98.25 93 ALA A N 1
ATOM 732 C CA . ALA A 1 93 ? 17.281 8.938 -8.602 1 98.25 93 ALA A CA 1
ATOM 733 C C . ALA A 1 93 ? 16.391 7.695 -8.547 1 98.25 93 ALA A C 1
ATOM 735 O O . ALA A 1 93 ? 15.75 7.34 -9.539 1 98.25 93 ALA A O 1
ATOM 736 N N . TRP A 1 94 ? 16.391 7.055 -7.434 1 98.38 94 TRP A N 1
ATOM 737 C CA . TRP A 1 94 ? 15.523 5.902 -7.219 1 98.38 94 TRP A CA 1
ATOM 738 C C . TRP A 1 94 ? 14.055 6.289 -7.402 1 98.38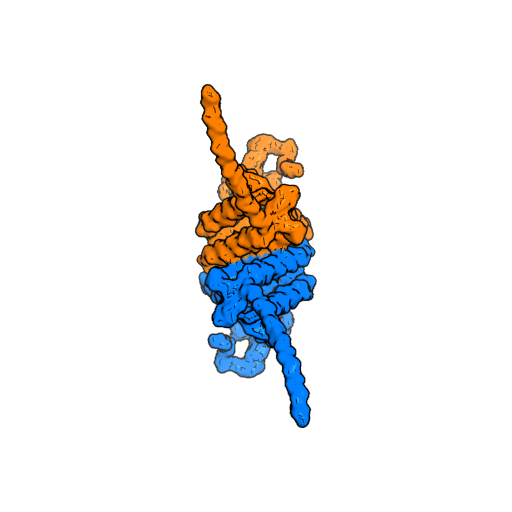 94 TRP A C 1
ATOM 740 O O . TRP A 1 94 ? 13.32 5.621 -8.133 1 98.38 94 TRP A O 1
ATOM 750 N N . ALA A 1 95 ? 13.656 7.375 -6.738 1 98.56 95 ALA A N 1
ATOM 751 C CA . ALA A 1 95 ? 12.273 7.832 -6.844 1 98.56 95 ALA A CA 1
ATOM 752 C C . ALA A 1 95 ? 11.906 8.148 -8.297 1 98.56 95 ALA A C 1
ATOM 754 O O . ALA A 1 95 ? 10.844 7.762 -8.773 1 98.56 95 ALA A O 1
ATOM 755 N N . GLN A 1 96 ? 12.789 8.805 -8.984 1 98.19 96 GLN A N 1
ATOM 756 C CA . GLN A 1 96 ? 12.555 9.18 -10.375 1 98.19 96 GLN A CA 1
ATOM 757 C C . GLN A 1 96 ? 12.453 7.953 -11.266 1 98.19 96 GLN A C 1
ATOM 759 O O . GLN A 1 96 ? 11.664 7.934 -12.219 1 98.19 96 GLN A O 1
ATOM 764 N N . ALA A 1 97 ? 13.242 7.004 -11.023 1 98 97 ALA A N 1
ATOM 765 C CA . ALA A 1 97 ? 13.172 5.762 -11.789 1 98 97 ALA A CA 1
ATOM 766 C C . ALA A 1 97 ? 11.828 5.07 -11.602 1 98 97 ALA A C 1
ATOM 768 O O . ALA A 1 97 ? 11.25 4.547 -12.562 1 98 97 ALA A O 1
ATOM 769 N N . CYS A 1 98 ? 11.336 5 -10.375 1 98.06 98 CYS A N 1
ATOM 770 C CA . CYS A 1 98 ? 10.023 4.438 -10.102 1 98.06 98 CYS A CA 1
ATOM 771 C C . CYS A 1 98 ? 8.93 5.234 -10.805 1 98.06 98 CYS A C 1
ATOM 773 O O . CYS A 1 98 ? 8.031 4.66 -11.414 1 98.06 98 CYS A O 1
ATOM 775 N N . VAL A 1 99 ? 9.023 6.57 -10.75 1 98.19 99 VAL A N 1
ATOM 776 C CA . VAL A 1 99 ? 8.031 7.438 -11.375 1 98.19 99 VAL A CA 1
ATOM 777 C C . VAL A 1 99 ? 8.031 7.215 -12.891 1 98.19 99 VAL A C 1
ATOM 779 O O . VAL A 1 99 ? 6.973 7.227 -13.523 1 98.19 99 VAL A O 1
ATOM 782 N N . ALA A 1 100 ? 9.188 7.008 -13.445 1 97.75 100 ALA A N 1
ATOM 783 C CA . ALA A 1 100 ? 9.32 6.781 -14.883 1 97.75 100 ALA A CA 1
ATOM 784 C C . ALA A 1 100 ? 8.609 5.496 -15.297 1 97.75 100 ALA A C 1
ATOM 786 O O . ALA A 1 100 ? 8.242 5.332 -16.469 1 97.75 100 ALA A O 1
ATOM 787 N N . ASP A 1 101 ? 8.359 4.602 -14.367 1 96.31 101 ASP A N 1
ATOM 788 C CA . ASP A 1 101 ? 7.762 3.303 -14.664 1 96.31 101 ASP A CA 1
ATOM 789 C C . ASP A 1 101 ? 6.266 3.305 -14.352 1 96.31 101 ASP A C 1
ATOM 791 O O . ASP A 1 101 ? 5.625 2.252 -14.352 1 96.31 101 ASP A O 1
ATOM 795 N N . ILE A 1 102 ? 5.668 4.426 -14.062 1 97 102 ILE A N 1
ATOM 796 C CA . ILE A 1 102 ? 4.273 4.52 -13.648 1 97 102 ILE A CA 1
ATOM 797 C C . ILE A 1 102 ? 3.375 3.908 -14.727 1 97 102 ILE A C 1
ATOM 799 O O . ILE A 1 102 ? 2.57 3.02 -14.438 1 97 102 ILE A O 1
ATOM 803 N N . ASP A 1 103 ? 3.568 4.297 -15.953 1 95.06 103 ASP A N 1
ATOM 804 C CA . ASP A 1 103 ? 2.656 3.875 -17.016 1 95.06 103 ASP A CA 1
ATOM 805 C C . ASP A 1 103 ? 2.893 2.414 -17.391 1 95.06 103 ASP A C 1
ATOM 807 O O . ASP A 1 103 ? 1.941 1.672 -17.641 1 95.06 103 ASP A O 1
ATOM 811 N N . ALA A 1 104 ? 4.098 1.966 -17.344 1 91.56 104 ALA A N 1
ATOM 812 C CA . ALA A 1 104 ? 4.449 0.638 -17.828 1 91.56 104 ALA A CA 1
ATOM 813 C C . ALA A 1 104 ? 4.23 -0.426 -16.766 1 91.56 104 ALA A C 1
ATOM 815 O O . ALA A 1 104 ? 3.947 -1.584 -17.078 1 91.56 104 ALA A O 1
ATOM 816 N N . VAL A 1 105 ? 4.324 -0.002 -15.516 1 91.88 105 VAL A N 1
ATOM 817 C CA . VAL A 1 105 ? 4.359 -1.024 -14.477 1 91.88 105 VAL A CA 1
ATOM 818 C C . VAL A 1 105 ? 3.25 -0.765 -13.453 1 91.88 105 VAL A C 1
ATOM 820 O O . VAL A 1 105 ? 2.277 -1.521 -13.383 1 91.88 105 VAL A O 1
ATOM 823 N N . TYR A 1 106 ? 3.297 0.379 -12.844 1 93.62 106 TYR A N 1
ATOM 824 C CA . TYR A 1 106 ? 2.527 0.571 -11.617 1 93.62 106 TYR A CA 1
ATOM 825 C C . TYR A 1 106 ? 1.048 0.767 -11.93 1 93.62 106 TYR A C 1
ATOM 827 O O . TYR A 1 106 ? 0.183 0.321 -11.172 1 93.62 106 TYR A O 1
ATOM 835 N N . ARG A 1 107 ? 0.734 1.41 -13.023 1 90.88 107 ARG A N 1
ATOM 836 C CA . ARG A 1 107 ? -0.663 1.589 -13.406 1 90.88 107 ARG A CA 1
ATOM 837 C C . ARG A 1 107 ? -1.271 0.277 -13.891 1 90.88 107 ARG A C 1
ATOM 839 O O . ARG A 1 107 ? -2.492 0.104 -13.859 1 90.88 107 ARG A O 1
ATOM 846 N N . VAL A 1 108 ? -0.378 -0.655 -14.289 1 85.06 108 VAL A N 1
ATOM 847 C CA . VAL A 1 108 ? -0.842 -1.908 -14.875 1 85.06 108 VAL A CA 1
ATOM 848 C C . VAL A 1 108 ? -1.026 -2.955 -13.781 1 85.06 108 VAL A C 1
ATOM 850 O O . VAL A 1 108 ? -2.006 -3.703 -13.781 1 85.06 108 VAL A O 1
ATOM 853 N N . GLY A 1 109 ? -0.106 -2.953 -12.805 1 87.38 109 GLY A N 1
ATOM 854 C CA . GLY A 1 109 ? -0.166 -4.059 -11.867 1 87.38 109 GLY A CA 1
ATOM 855 C C . GLY A 1 109 ? 0.29 -3.68 -10.469 1 87.38 109 GLY A C 1
ATOM 856 O O . GLY A 1 109 ? 0.341 -4.527 -9.578 1 87.38 109 GLY A O 1
ATOM 857 N N . GLY A 1 110 ? 0.595 -2.422 -10.266 1 91.12 110 GLY A N 1
ATOM 858 C CA . GLY A 1 110 ? 1.132 -2.025 -8.977 1 91.12 110 GLY A CA 1
ATOM 859 C C . GLY A 1 110 ? 2.576 -2.443 -8.773 1 91.12 110 GLY A C 1
ATOM 860 O O . GLY A 1 110 ? 3.387 -2.361 -9.703 1 91.12 110 GLY A O 1
ATOM 861 N N . CYS A 1 111 ? 2.898 -2.812 -7.586 1 92.81 111 CYS A N 1
ATOM 862 C CA . CYS A 1 111 ? 4.234 -3.307 -7.27 1 92.81 111 CYS A CA 1
ATOM 863 C C . CYS A 1 111 ? 4.332 -4.805 -7.516 1 92.81 111 CYS A C 1
ATOM 865 O O . CYS A 1 111 ? 3.518 -5.578 -7.012 1 92.81 111 CYS A O 1
ATOM 867 N N . VAL A 1 112 ? 5.328 -5.262 -8.195 1 89.19 112 VAL A N 1
ATOM 868 C CA . VAL A 1 112 ? 5.488 -6.652 -8.602 1 89.19 112 VAL A CA 1
ATOM 869 C C . VAL A 1 112 ? 5.578 -7.543 -7.363 1 89.19 112 VAL A C 1
ATOM 871 O O . VAL A 1 112 ? 5.148 -8.695 -7.387 1 89.19 112 VAL A O 1
ATOM 874 N N . TYR A 1 113 ? 6.203 -7.09 -6.285 1 93.38 113 TYR A N 1
ATOM 875 C CA . TYR A 1 113 ? 6.316 -7.855 -5.051 1 93.38 113 TYR A CA 1
ATOM 876 C C . TYR A 1 113 ? 5.07 -7.684 -4.188 1 93.38 113 TYR A C 1
ATOM 878 O O . TYR A 1 113 ? 4.539 -8.656 -3.652 1 93.38 113 TYR A O 1
ATOM 886 N N . GLY A 1 114 ? 4.5 -6.461 -4.117 1 90.06 114 GLY A N 1
ATOM 887 C CA . GLY A 1 114 ? 3.33 -6.148 -3.312 1 90.06 114 GLY A CA 1
ATOM 888 C C . GLY A 1 114 ? 2.068 -6.836 -3.801 1 90.06 114 GLY A C 1
ATOM 889 O O . GLY A 1 114 ? 1.217 -7.223 -2.998 1 90.06 114 GLY A O 1
ATOM 890 N N . SER A 1 115 ? 1.904 -6.949 -5.094 1 86.5 115 SER A N 1
ATOM 891 C CA . SER A 1 115 ? 0.729 -7.609 -5.652 1 86.5 115 SER A CA 1
ATOM 892 C C . SER A 1 115 ? 0.638 -9.062 -5.188 1 86.5 115 SER A C 1
ATOM 894 O O . SER A 1 115 ? -0.457 -9.57 -4.941 1 86.5 115 SER A O 1
ATOM 896 N N . LEU A 1 116 ? 1.804 -9.734 -5.051 1 85.81 116 LEU A N 1
ATOM 897 C CA . LEU A 1 116 ? 1.842 -11.102 -4.539 1 85.81 116 LEU A CA 1
ATOM 898 C C . LEU A 1 116 ? 1.474 -11.141 -3.061 1 85.81 116 LEU A C 1
ATOM 900 O O . LEU A 1 116 ? 0.721 -12.016 -2.625 1 85.81 116 LEU A O 1
ATOM 904 N N . ALA A 1 117 ? 1.995 -10.188 -2.34 1 82 117 ALA A N 1
ATOM 905 C CA . ALA A 1 117 ? 1.725 -10.117 -0.906 1 82 117 ALA A CA 1
ATOM 906 C C . ALA A 1 117 ? 0.23 -9.969 -0.635 1 82 117 ALA A C 1
ATOM 908 O O . ALA A 1 117 ? -0.326 -10.672 0.211 1 82 117 ALA A O 1
ATOM 909 N N . GLY A 1 118 ? -0.46 -9.148 -1.35 1 78.19 118 GLY A N 1
ATOM 910 C CA . GLY A 1 118 ? -1.886 -8.922 -1.177 1 78.19 118 GLY A CA 1
ATOM 911 C C . GLY A 1 118 ? -2.725 -10.148 -1.472 1 78.19 118 GLY A C 1
ATOM 912 O O . GLY A 1 118 ? -3.766 -10.359 -0.844 1 78.19 118 GLY A O 1
ATOM 913 N N . GLU A 1 119 ? -2.209 -10.953 -2.352 1 76.88 119 GLU A N 1
ATOM 914 C CA . GLU A 1 119 ? -2.975 -12.117 -2.777 1 76.88 119 GLU A CA 1
ATOM 915 C C . GLU A 1 119 ? -2.699 -13.32 -1.877 1 76.88 119 GLU A C 1
ATOM 917 O O . GLU A 1 119 ? -3.549 -14.203 -1.733 1 76.88 119 GLU A O 1
ATOM 922 N N . LEU A 1 120 ? -1.533 -13.352 -1.289 1 78.5 120 LEU A N 1
ATOM 923 C CA . LEU A 1 120 ? -1.084 -14.594 -0.673 1 78.5 120 LEU A CA 1
ATOM 924 C C . LEU A 1 120 ? -0.966 -14.438 0.839 1 78.5 120 LEU A C 1
ATOM 926 O O . LEU A 1 120 ? -0.496 -15.352 1.525 1 78.5 120 LEU A O 1
ATOM 930 N N . ILE A 1 121 ? -1.332 -13.367 1.37 1 71.5 121 ILE A N 1
ATOM 931 C CA . ILE A 1 121 ? -1.135 -13.062 2.783 1 71.5 121 ILE A CA 1
ATOM 932 C C . ILE A 1 121 ? -1.868 -14.086 3.641 1 71.5 121 ILE A C 1
ATOM 934 O O . ILE A 1 121 ? -1.38 -14.484 4.703 1 71.5 121 ILE A O 1
ATOM 938 N N . ASP A 1 122 ? -3.002 -14.508 3.229 1 66.31 122 ASP A N 1
ATOM 939 C CA . ASP A 1 122 ? -3.781 -15.453 4.027 1 66.31 122 ASP A CA 1
ATOM 940 C C . ASP A 1 122 ? -3.482 -16.891 3.623 1 66.31 122 ASP A C 1
ATOM 942 O O . ASP A 1 122 ? -4.148 -17.828 4.086 1 66.31 122 ASP A O 1
ATOM 946 N N . ALA A 1 123 ? -2.5 -16.906 2.824 1 70.69 123 ALA A N 1
ATOM 947 C CA . ALA A 1 123 ? -2.107 -18.281 2.479 1 70.69 123 ALA A CA 1
ATOM 948 C C . ALA A 1 123 ? -1.434 -18.969 3.66 1 70.69 123 ALA A C 1
ATOM 950 O O . ALA A 1 123 ? -1.613 -18.562 4.809 1 70.69 123 ALA A O 1
ATOM 951 N N . ASP A 1 124 ? -0.493 -19.906 3.443 1 73.69 124 ASP A N 1
ATOM 952 C CA . ASP A 1 124 ? 0.088 -20.656 4.543 1 73.69 124 ASP A CA 1
ATOM 953 C C . ASP A 1 124 ? 1.216 -19.891 5.219 1 73.69 124 ASP A C 1
ATOM 955 O O . ASP A 1 124 ? 1.679 -18.875 4.691 1 73.69 124 ASP A O 1
ATOM 959 N N . ASP A 1 125 ? 1.522 -20.188 6.445 1 80.56 125 ASP A N 1
ATOM 960 C CA . ASP A 1 125 ? 2.49 -19.516 7.316 1 80.56 125 ASP A CA 1
ATOM 961 C C . ASP A 1 125 ? 3.854 -19.406 6.637 1 80.56 125 ASP A C 1
ATOM 963 O O . ASP A 1 125 ? 4.574 -18.438 6.84 1 80.56 125 ASP A O 1
ATOM 967 N N . ASP A 1 126 ? 4.117 -20.312 5.781 1 83.06 126 ASP A N 1
ATOM 968 C CA . ASP A 1 126 ? 5.414 -20.312 5.109 1 83.06 126 ASP A CA 1
ATOM 969 C C . ASP A 1 126 ? 5.492 -19.188 4.07 1 83.06 126 ASP A C 1
ATOM 971 O O . ASP A 1 126 ? 6.512 -18.5 3.965 1 83.06 126 ASP A O 1
ATOM 975 N N . ILE A 1 127 ? 4.449 -18.984 3.4 1 84.62 127 ILE A N 1
ATOM 976 C CA . ILE A 1 127 ? 4.398 -17.938 2.387 1 84.62 127 ILE A CA 1
ATOM 977 C C . ILE A 1 127 ? 4.461 -16.578 3.057 1 84.62 127 ILE A C 1
ATOM 979 O O . ILE A 1 127 ? 5.172 -15.68 2.592 1 84.62 127 ILE A O 1
ATOM 983 N N . HIS A 1 128 ? 3.807 -16.516 4.152 1 85.38 128 HIS A N 1
ATOM 984 C CA . HIS A 1 128 ? 3.814 -15.266 4.91 1 85.38 128 HIS A CA 1
ATOM 985 C C . HIS A 1 128 ? 5.223 -14.906 5.367 1 85.38 128 HIS A C 1
ATOM 987 O O . HIS A 1 128 ? 5.648 -13.75 5.23 1 85.38 128 HIS A O 1
ATOM 993 N N . SER A 1 129 ? 5.926 -15.812 5.863 1 89.88 129 SER A N 1
ATOM 994 C CA . SER A 1 129 ? 7.285 -15.602 6.348 1 89.88 129 SER A CA 1
ATOM 995 C C . SER A 1 129 ? 8.227 -15.211 5.211 1 89.88 129 SER A C 1
ATOM 997 O O . SER A 1 129 ? 9.125 -14.383 5.398 1 89.88 129 SER A O 1
ATOM 999 N N . GLU A 1 130 ? 7.992 -15.805 4.102 1 90.5 130 GLU A N 1
ATOM 1000 C CA . GLU A 1 130 ? 8.828 -15.5 2.945 1 90.5 130 GLU A CA 1
ATOM 1001 C C . GLU A 1 130 ? 8.586 -14.078 2.451 1 90.5 130 GLU A C 1
ATOM 1003 O O . GLU A 1 130 ? 9.531 -13.352 2.141 1 90.5 130 GLU A O 1
ATOM 1008 N N . LEU A 1 131 ? 7.379 -13.742 2.402 1 91.5 131 LEU A N 1
ATOM 1009 C CA . LEU A 1 131 ? 7.02 -12.383 2.002 1 91.5 131 LEU A CA 1
ATOM 1010 C C . LEU A 1 131 ? 7.578 -11.359 2.984 1 91.5 131 LEU A C 1
ATOM 1012 O O . LEU A 1 131 ? 8.156 -10.352 2.574 1 91.5 131 LEU A O 1
ATOM 1016 N N . SER A 1 132 ? 7.469 -11.688 4.258 1 93.25 132 SER A N 1
ATOM 1017 C CA . SER A 1 132 ? 7.973 -10.797 5.305 1 93.25 132 SER A CA 1
ATOM 1018 C C . SER A 1 132 ? 9.484 -10.625 5.199 1 93.25 132 SER A C 1
ATOM 1020 O O . SER A 1 132 ? 9.992 -9.508 5.312 1 93.25 132 SER A O 1
ATOM 1022 N N . ALA A 1 133 ? 10.148 -11.68 4.926 1 94.06 133 ALA A N 1
ATOM 1023 C CA . ALA A 1 133 ? 11.602 -11.633 4.789 1 94.06 133 ALA A CA 1
ATOM 1024 C C . ALA A 1 133 ? 12.016 -10.773 3.6 1 94.06 133 ALA A C 1
ATOM 1026 O O . ALA A 1 133 ? 13.031 -10.086 3.65 1 94.06 133 ALA A O 1
ATOM 1027 N N . GLY A 1 134 ? 11.234 -10.867 2.566 1 95.75 134 GLY A N 1
ATOM 1028 C CA . GLY A 1 134 ? 11.5 -10.031 1.405 1 95.75 134 GLY A CA 1
ATOM 1029 C C . GLY A 1 134 ? 11.375 -8.547 1.696 1 95.75 134 GLY A C 1
ATOM 1030 O O . GLY A 1 134 ? 12.211 -7.75 1.272 1 95.75 134 GLY A O 1
ATOM 1031 N N . TYR A 1 135 ? 10.391 -8.172 2.438 1 97.12 135 TYR A N 1
ATOM 1032 C CA . TYR A 1 135 ? 10.227 -6.773 2.807 1 97.12 135 TYR A CA 1
ATOM 1033 C C . TYR A 1 135 ? 11.344 -6.328 3.744 1 97.12 135 TYR A C 1
ATOM 1035 O O . TYR A 1 135 ? 11.852 -5.207 3.629 1 97.12 135 TYR A O 1
ATOM 1043 N N . ASP A 1 136 ? 11.734 -7.203 4.656 1 97.19 136 ASP A N 1
ATOM 1044 C CA . ASP A 1 136 ? 12.844 -6.883 5.559 1 97.19 136 ASP A CA 1
ATOM 1045 C C . ASP A 1 136 ? 14.125 -6.621 4.777 1 97.19 136 ASP A C 1
ATOM 1047 O O . ASP A 1 136 ? 14.875 -5.695 5.094 1 97.19 136 ASP A O 1
ATOM 1051 N N . GLN A 1 137 ? 14.367 -7.441 3.826 1 97.25 137 GLN A N 1
ATOM 1052 C CA . GLN A 1 137 ? 15.547 -7.258 2.986 1 97.25 137 GLN A CA 1
ATOM 1053 C C . GLN A 1 137 ? 15.469 -5.941 2.215 1 97.25 137 GLN A C 1
ATOM 1055 O O . GLN A 1 137 ? 16.469 -5.227 2.098 1 97.25 137 GLN A O 1
ATOM 1060 N N . TRP A 1 138 ? 14.32 -5.656 1.677 1 97.94 138 TRP A N 1
ATOM 1061 C CA . TRP A 1 138 ? 14.094 -4.418 0.939 1 97.94 138 TRP A CA 1
ATOM 1062 C C . TRP A 1 138 ? 14.344 -3.203 1.825 1 97.94 138 TRP A C 1
ATOM 1064 O O . TRP A 1 138 ? 15.117 -2.312 1.464 1 97.94 138 TRP A O 1
ATOM 1074 N N . ILE A 1 139 ? 13.773 -3.211 2.996 1 98.5 139 ILE A N 1
ATOM 1075 C CA . ILE A 1 139 ? 13.945 -2.133 3.963 1 98.5 139 ILE A CA 1
ATOM 1076 C C . ILE A 1 139 ? 15.422 -2.027 4.355 1 98.5 139 ILE A C 1
ATOM 1078 O O . ILE A 1 139 ? 15.953 -0.924 4.484 1 98.5 139 ILE A O 1
ATOM 1082 N N . GLY A 1 140 ? 16.031 -3.16 4.453 1 98.44 140 GLY A N 1
ATOM 1083 C CA . GLY A 1 140 ? 17.438 -3.215 4.828 1 98.44 140 GLY A CA 1
ATOM 1084 C C . GLY A 1 140 ? 18.344 -2.51 3.842 1 98.44 140 GLY A C 1
ATOM 1085 O O . GLY A 1 140 ? 19.359 -1.934 4.23 1 98.44 140 GLY A O 1
ATOM 1086 N N . LEU A 1 141 ? 18.047 -2.547 2.574 1 98.19 141 LEU A N 1
ATOM 1087 C CA . LEU A 1 141 ? 18.828 -1.858 1.558 1 98.19 141 LEU A CA 1
ATOM 1088 C C . LEU A 1 141 ? 18.844 -0.354 1.806 1 98.19 141 LEU A C 1
ATOM 1090 O O . LEU A 1 141 ? 19.906 0.274 1.782 1 98.19 141 LEU A O 1
ATOM 1094 N N . PHE A 1 142 ? 17.719 0.226 2.07 1 98.75 142 PHE A N 1
ATOM 1095 C CA . PHE A 1 142 ? 17.625 1.651 2.359 1 98.75 142 PHE A CA 1
ATOM 1096 C C . PHE A 1 142 ? 18.25 1.974 3.711 1 98.75 142 PHE A C 1
ATOM 1098 O O . PHE A 1 142 ? 18.922 3 3.863 1 98.75 142 PHE A O 1
ATOM 1105 N N . GLU A 1 143 ? 17.953 1.092 4.676 1 98.81 143 GLU A N 1
ATOM 1106 C CA . GLU A 1 143 ? 18.484 1.323 6.02 1 98.81 143 GLU A CA 1
ATOM 1107 C C . GLU A 1 143 ? 20 1.419 6.012 1 98.81 143 GLU A C 1
ATOM 1109 O O . GLU A 1 143 ? 20.578 2.297 6.66 1 98.81 143 GLU A O 1
ATOM 1114 N N . ALA A 1 144 ? 20.641 0.553 5.305 1 98.56 144 ALA A N 1
ATOM 1115 C CA . ALA A 1 144 ? 22.094 0.557 5.207 1 98.56 144 ALA A CA 1
ATOM 1116 C C . ALA A 1 144 ? 22.594 1.859 4.594 1 98.56 144 ALA A C 1
ATOM 1118 O O . ALA A 1 144 ? 23.562 2.455 5.09 1 98.56 144 ALA A O 1
ATOM 1119 N N . GLY A 1 145 ? 21.984 2.283 3.5 1 98.5 145 GLY A N 1
ATOM 1120 C CA . GLY A 1 145 ? 22.359 3.541 2.879 1 98.5 145 GLY A CA 1
ATOM 1121 C C . GLY A 1 145 ? 22.156 4.738 3.789 1 98.5 145 GLY A C 1
ATOM 1122 O O . GLY A 1 145 ? 23.031 5.602 3.885 1 98.5 145 GLY A O 1
ATOM 1123 N N . LEU A 1 14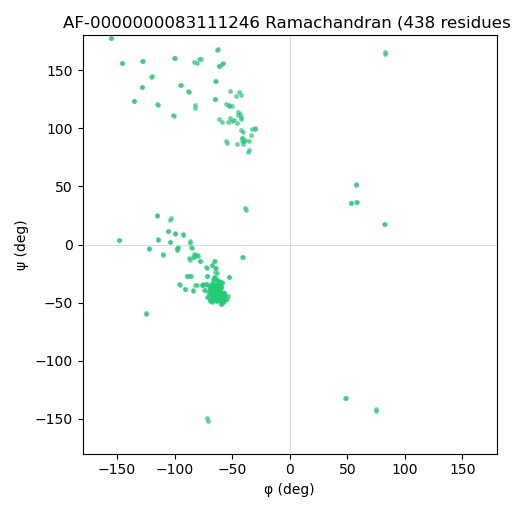6 ? 21.078 4.801 4.492 1 98.75 146 LEU A N 1
ATOM 1124 C CA . LEU A 1 146 ? 20.75 5.906 5.387 1 98.75 146 LEU A CA 1
ATOM 1125 C C . LEU A 1 146 ? 21.672 5.91 6.602 1 98.75 146 LEU A C 1
ATOM 1127 O O . LEU A 1 146 ? 22.047 6.977 7.102 1 98.75 146 LEU A O 1
ATOM 1131 N N . ALA A 1 147 ? 21.984 4.707 7.082 1 98.56 147 ALA A N 1
ATOM 1132 C CA . ALA A 1 147 ? 22.938 4.602 8.172 1 98.56 147 ALA A CA 1
ATOM 1133 C C . ALA A 1 147 ? 24.297 5.152 7.758 1 98.56 147 ALA A C 1
ATOM 1135 O O . ALA A 1 147 ? 24.969 5.84 8.539 1 98.56 147 ALA A O 1
ATOM 1136 N N . ALA A 1 148 ? 24.734 4.859 6.559 1 98.25 148 ALA A N 1
ATOM 1137 C CA . ALA A 1 148 ? 25.984 5.379 6.039 1 98.25 148 ALA A CA 1
ATOM 1138 C C . ALA A 1 148 ? 25.969 6.906 5.973 1 98.25 148 ALA A C 1
ATOM 1140 O O . ALA A 1 148 ? 26.953 7.562 6.324 1 98.25 148 ALA A O 1
ATOM 1141 N N . MET A 1 149 ? 24.844 7.465 5.504 1 97.94 149 MET A N 1
ATOM 1142 C CA . MET A 1 149 ? 24.688 8.914 5.477 1 97.94 149 MET A CA 1
ATOM 1143 C C . MET A 1 149 ? 24.828 9.5 6.879 1 97.94 149 MET A C 1
ATOM 1145 O O . MET A 1 149 ? 25.484 10.523 7.062 1 97.94 149 MET A O 1
ATOM 1149 N N . ARG A 1 150 ? 24.156 8.836 7.797 1 97.5 150 ARG A N 1
ATOM 1150 C CA . ARG A 1 150 ? 24.219 9.305 9.18 1 97.5 150 ARG A CA 1
ATOM 1151 C C . ARG A 1 150 ? 25.625 9.211 9.734 1 97.5 150 ARG A C 1
ATOM 1153 O O . ARG A 1 150 ? 26.109 10.133 10.398 1 97.5 150 ARG A O 1
ATOM 1160 N N . ASP A 1 151 ? 26.312 8.148 9.484 1 97.12 151 ASP A N 1
ATOM 1161 C CA . ASP A 1 151 ? 27.688 7.934 9.945 1 97.12 151 ASP A CA 1
ATOM 1162 C C . ASP A 1 151 ? 28.625 9.008 9.398 1 97.12 151 ASP A C 1
ATOM 1164 O O . ASP A 1 151 ? 29.594 9.398 10.062 1 97.12 151 ASP A O 1
ATOM 1168 N N . ARG A 1 152 ? 28.312 9.484 8.195 1 97.25 152 ARG A N 1
ATOM 1169 C CA . ARG A 1 152 ? 29.125 10.516 7.562 1 97.25 152 ARG A CA 1
ATOM 1170 C C . ARG A 1 152 ? 28.703 11.906 8.039 1 97.25 152 ARG A C 1
ATOM 1172 O O . ARG A 1 152 ? 29.219 12.914 7.543 1 97.25 152 ARG A O 1
ATOM 1179 N N . GLY A 1 153 ? 27.719 11.953 8.836 1 97.12 153 GLY A N 1
ATOM 1180 C CA . GLY A 1 153 ? 27.266 13.219 9.398 1 97.12 153 GLY A CA 1
ATOM 1181 C C . GLY A 1 153 ? 26.375 14.008 8.469 1 97.12 153 GLY A C 1
ATOM 1182 O O . GLY A 1 153 ? 26.172 15.211 8.648 1 97.12 153 GLY A O 1
ATOM 1183 N N . GLU A 1 154 ? 25.828 13.328 7.469 1 97.56 154 GLU A N 1
ATOM 1184 C CA . GLU A 1 154 ? 25.016 14 6.457 1 97.56 154 GLU A CA 1
ATOM 1185 C C . GLU A 1 154 ? 23.562 14.078 6.895 1 97.56 154 GLU A C 1
ATOM 1187 O O . GLU A 1 154 ? 22.766 14.812 6.305 1 97.56 154 GLU A O 1
ATOM 1192 N N . LEU A 1 155 ? 23.172 13.359 7.941 1 97.94 155 LEU A N 1
ATOM 1193 C CA . LEU A 1 155 ? 21.859 13.422 8.578 1 97.94 155 LEU A CA 1
ATOM 1194 C C . LEU A 1 155 ? 21.984 13.82 10.047 1 97.94 155 LEU A C 1
ATOM 1196 O O . LEU A 1 155 ? 22.953 13.438 10.719 1 97.94 155 LEU A O 1
ATOM 1200 N N . ARG A 1 156 ? 21.031 14.562 10.438 1 96.94 156 ARG A N 1
ATOM 1201 C CA . ARG A 1 156 ? 21 14.938 11.844 1 96.94 156 ARG A CA 1
ATOM 1202 C C . ARG A 1 156 ? 20.969 13.711 12.742 1 96.94 156 ARG A C 1
ATOM 1204 O O . ARG A 1 156 ? 20.453 12.656 12.352 1 96.94 156 ARG A O 1
ATOM 1211 N N . PRO A 1 157 ? 21.422 13.82 14.008 1 94.69 157 PRO A N 1
ATOM 1212 C CA . PRO A 1 157 ? 21.531 12.672 14.906 1 94.69 157 PRO A CA 1
ATOM 1213 C C . PRO A 1 157 ? 20.172 12.055 15.242 1 94.69 157 PRO A C 1
ATOM 1215 O O . PRO A 1 157 ? 20.094 10.867 15.57 1 94.69 157 PRO A O 1
ATOM 1218 N N . GLU A 1 158 ? 19.109 12.875 15.125 1 94.44 158 GLU A N 1
ATOM 1219 C CA . GLU A 1 158 ? 17.766 12.391 15.484 1 94.44 158 GLU A CA 1
ATOM 1220 C C . GLU A 1 158 ? 17.188 11.516 14.375 1 94.44 158 GLU A C 1
ATOM 1222 O O . GLU A 1 158 ? 16.172 10.844 14.578 1 94.44 158 GLU A O 1
ATOM 1227 N N . ALA A 1 159 ? 17.859 11.617 13.25 1 96.88 159 ALA A N 1
ATOM 1228 C CA . ALA A 1 159 ? 17.391 10.766 12.156 1 96.88 159 ALA A CA 1
ATOM 1229 C C . ALA A 1 159 ? 17.578 9.289 12.484 1 96.88 159 ALA A C 1
ATOM 1231 O O . ALA A 1 159 ? 18.672 8.867 12.898 1 96.88 159 ALA A O 1
ATOM 1232 N N . ASP A 1 160 ? 16.531 8.508 12.406 1 98.31 160 ASP A N 1
ATOM 1233 C CA . ASP A 1 160 ? 16.578 7.062 12.594 1 98.31 160 ASP A CA 1
ATOM 1234 C C . ASP A 1 160 ? 16.547 6.332 11.258 1 98.31 160 ASP A C 1
ATOM 1236 O O . ASP A 1 160 ? 15.523 6.285 10.578 1 98.31 160 ASP A O 1
ATOM 1240 N N . PRO A 1 161 ? 17.672 5.703 10.906 1 98.62 161 PRO A N 1
ATOM 1241 C CA . PRO A 1 161 ? 17.781 5.09 9.586 1 98.62 161 PRO A CA 1
ATOM 1242 C C . PRO A 1 161 ? 16.688 4.059 9.32 1 98.62 161 PRO A C 1
ATOM 1244 O O . PRO A 1 161 ? 16.156 3.994 8.211 1 98.62 161 PRO A O 1
ATOM 1247 N N . ARG A 1 162 ? 16.344 3.213 10.242 1 98.44 162 ARG A N 1
ATOM 1248 C CA . ARG A 1 162 ? 15.305 2.213 10.039 1 98.44 162 ARG A CA 1
ATOM 1249 C C . ARG A 1 162 ? 13.945 2.873 9.82 1 98.44 162 ARG A C 1
ATOM 1251 O O . ARG A 1 162 ? 13.203 2.49 8.914 1 98.44 162 ARG A O 1
ATOM 1258 N N . HIS A 1 163 ? 13.664 3.879 10.648 1 98.44 163 HIS A N 1
ATOM 1259 C CA . HIS A 1 163 ? 12.414 4.625 10.5 1 98.44 163 HIS A CA 1
ATOM 1260 C C . HIS A 1 163 ? 12.297 5.227 9.109 1 98.44 163 HIS A C 1
ATOM 1262 O O . HIS A 1 163 ? 11.258 5.098 8.453 1 98.44 163 HIS A O 1
ATOM 1268 N N . LEU A 1 164 ? 13.352 5.859 8.695 1 98.75 164 LEU A N 1
ATOM 1269 C CA . LEU A 1 164 ? 13.359 6.496 7.383 1 98.75 164 LEU A CA 1
ATOM 1270 C C . LEU A 1 164 ? 13.258 5.453 6.273 1 98.75 164 LEU A C 1
ATOM 1272 O O . LEU A 1 164 ? 12.547 5.66 5.285 1 98.75 164 LEU A O 1
ATOM 1276 N N . ALA A 1 165 ? 13.945 4.332 6.43 1 98.88 165 ALA A N 1
ATOM 1277 C CA . ALA A 1 165 ? 13.914 3.256 5.441 1 98.88 165 ALA A CA 1
ATOM 1278 C C . ALA A 1 165 ? 12.508 2.68 5.297 1 98.88 165 ALA A C 1
ATOM 1280 O O . ALA A 1 165 ? 12.023 2.494 4.18 1 98.88 165 ALA A O 1
ATOM 1281 N N . VAL A 1 166 ? 11.883 2.412 6.422 1 98.81 166 VAL A N 1
ATOM 1282 C CA . VAL A 1 166 ? 10.523 1.891 6.422 1 98.81 166 VAL A CA 1
ATOM 1283 C C . VAL A 1 166 ? 9.594 2.881 5.727 1 98.81 166 VAL A C 1
ATOM 1285 O O . VAL A 1 166 ? 8.75 2.488 4.914 1 98.81 166 VAL A O 1
ATOM 1288 N N . SER A 1 167 ? 9.773 4.16 6.016 1 98.69 167 SER A N 1
ATOM 1289 C CA . SER A 1 167 ? 8.914 5.18 5.418 1 98.69 167 SER A CA 1
ATOM 1290 C C . SER A 1 167 ? 9.062 5.207 3.9 1 98.69 167 SER A C 1
ATOM 1292 O O . SER A 1 167 ? 8.086 5.414 3.178 1 98.69 167 SER A O 1
ATOM 1294 N N . LEU A 1 168 ? 10.273 5 3.379 1 98.88 168 LEU A N 1
ATOM 1295 C CA . LEU A 1 168 ? 10.523 4.977 1.942 1 98.88 168 LEU A CA 1
ATOM 1296 C C . LEU A 1 168 ? 9.836 3.779 1.292 1 98.88 168 LEU A C 1
ATOM 1298 O O . LEU A 1 168 ? 9.148 3.928 0.278 1 98.88 168 LEU A O 1
ATOM 1302 N N . VAL A 1 169 ? 9.961 2.617 1.851 1 98.81 169 VAL A N 1
ATOM 1303 C CA . VAL A 1 169 ? 9.391 1.399 1.288 1 98.81 169 VAL A CA 1
ATOM 1304 C C . VAL A 1 169 ? 7.867 1.467 1.354 1 98.81 169 VAL A C 1
ATOM 1306 O O . VAL A 1 169 ? 7.18 1.115 0.391 1 98.81 169 VAL A O 1
ATOM 1309 N N . VAL A 1 170 ? 7.355 1.961 2.459 1 98.69 170 VAL A N 1
ATOM 1310 C CA . VAL A 1 170 ? 5.91 2.066 2.637 1 98.69 170 VAL A CA 1
ATOM 1311 C C . VAL A 1 170 ? 5.336 3.068 1.637 1 98.69 170 VAL A C 1
ATOM 1313 O O . VAL A 1 170 ? 4.27 2.842 1.065 1 98.69 170 VAL A O 1
ATOM 1316 N N . ALA A 1 171 ? 6.035 4.16 1.436 1 98.75 171 ALA A N 1
ATOM 1317 C CA . ALA A 1 171 ? 5.602 5.137 0.438 1 98.75 171 ALA A CA 1
ATOM 1318 C C . ALA A 1 171 ? 5.512 4.5 -0.947 1 98.75 171 ALA A C 1
ATOM 1320 O O . ALA A 1 171 ? 4.543 4.723 -1.677 1 98.75 171 ALA A O 1
ATOM 1321 N N . HIS A 1 172 ? 6.52 3.734 -1.29 1 98.69 172 HIS A N 1
ATOM 1322 C CA . HIS A 1 172 ? 6.523 3.041 -2.572 1 98.69 172 HIS A CA 1
ATOM 1323 C C . HIS A 1 172 ? 5.348 2.074 -2.68 1 98.69 172 HIS A C 1
ATOM 1325 O O . HIS A 1 172 ? 4.629 2.074 -3.68 1 98.69 172 HIS A O 1
ATOM 1331 N N . GLN A 1 173 ? 5.148 1.324 -1.657 1 97.19 173 GLN A N 1
ATOM 1332 C CA . GLN A 1 173 ? 4.113 0.296 -1.68 1 97.19 173 GLN A CA 1
ATOM 1333 C C . GLN A 1 173 ? 2.721 0.918 -1.731 1 97.19 173 GLN A C 1
ATOM 1335 O O . GLN A 1 173 ? 1.889 0.524 -2.551 1 97.19 173 GLN A O 1
ATOM 1340 N N . GLY A 1 174 ? 2.467 1.887 -0.845 1 97.25 174 GLY A N 1
ATOM 1341 C CA . GLY A 1 174 ? 1.185 2.572 -0.875 1 97.25 174 GLY A CA 1
ATOM 1342 C C . GLY A 1 174 ? 0.955 3.352 -2.156 1 97.25 174 GLY A C 1
ATOM 1343 O O . GLY A 1 174 ? -0.161 3.383 -2.68 1 97.25 174 GLY A O 1
ATOM 1344 N N . GLY A 1 175 ? 1.994 4.031 -2.633 1 98.12 175 GLY A N 1
ATOM 1345 C CA . GLY A 1 175 ? 1.916 4.727 -3.906 1 98.12 175 GLY A CA 1
ATOM 1346 C C . GLY A 1 175 ? 1.602 3.809 -5.07 1 98.12 175 GLY A C 1
ATOM 1347 O O . GLY A 1 175 ? 0.741 4.117 -5.898 1 98.12 175 GLY A O 1
ATOM 1348 N N . ALA A 1 176 ? 2.281 2.695 -5.094 1 96.44 176 ALA A N 1
ATOM 1349 C CA . ALA A 1 176 ? 2.039 1.71 -6.145 1 96.44 176 ALA A CA 1
ATOM 1350 C C . ALA A 1 176 ? 0.606 1.188 -6.09 1 96.44 176 ALA A C 1
ATOM 1352 O O . ALA A 1 176 ? -0.066 1.09 -7.117 1 96.44 176 ALA A O 1
ATOM 1353 N N . MET A 1 177 ? 0.167 0.859 -4.973 1 94 177 MET A N 1
ATOM 1354 C CA . MET A 1 177 ? -1.175 0.315 -4.781 1 94 177 MET A CA 1
ATOM 1355 C C . MET A 1 177 ? -2.236 1.308 -5.246 1 94 177 MET A C 1
ATOM 1357 O O . MET A 1 177 ? -3.117 0.958 -6.035 1 94 177 MET A O 1
ATOM 1361 N N . LEU A 1 178 ? -2.158 2.564 -4.773 1 95.75 178 LEU A N 1
ATOM 1362 C CA . LEU A 1 178 ? -3.17 3.557 -5.121 1 95.75 178 LEU A CA 1
ATOM 1363 C C . LEU A 1 178 ? -3.088 3.92 -6.602 1 95.75 178 LEU A C 1
ATOM 1365 O O . LEU A 1 178 ? -4.109 4.172 -7.242 1 95.75 178 LEU A O 1
ATOM 1369 N N . THR A 1 179 ? -1.881 4.023 -7.121 1 96.12 179 THR A N 1
ATOM 1370 C CA . THR A 1 179 ? -1.712 4.273 -8.547 1 96.12 179 THR A CA 1
ATOM 1371 C C . THR A 1 179 ? -2.402 3.193 -9.375 1 96.12 179 THR A C 1
ATOM 1373 O O . THR A 1 179 ? -3.1 3.496 -10.344 1 96.12 179 THR A O 1
ATOM 1376 N N . HIS A 1 180 ? -2.266 1.976 -8.945 1 92 180 HIS A N 1
ATOM 1377 C CA . HIS A 1 180 ? -2.92 0.862 -9.625 1 92 180 HIS A CA 1
ATOM 1378 C C . HIS A 1 180 ? -4.434 0.916 -9.438 1 92 180 HIS A C 1
ATOM 1380 O O . HIS A 1 180 ? -5.184 0.815 -10.414 1 92 180 HIS A O 1
ATOM 1386 N N . ALA A 1 181 ? -4.867 1.111 -8.25 1 89.31 181 ALA A N 1
ATOM 1387 C CA . ALA A 1 181 ? -6.281 1.075 -7.891 1 89.31 181 ALA A CA 1
ATOM 1388 C C . ALA A 1 181 ? -7.047 2.215 -8.555 1 89.31 181 ALA A C 1
ATOM 1390 O O . ALA A 1 181 ? -8.234 2.084 -8.852 1 89.31 181 ALA A O 1
ATOM 1391 N N . THR A 1 182 ? -6.344 3.318 -8.82 1 91.5 182 THR A N 1
ATOM 1392 C CA . THR A 1 182 ? -7.039 4.492 -9.344 1 91.5 182 THR A CA 1
ATOM 1393 C C . THR A 1 182 ? -6.668 4.734 -10.805 1 91.5 182 THR A C 1
ATOM 1395 O O . THR A 1 182 ? -7.191 5.656 -11.438 1 91.5 182 THR A O 1
ATOM 1398 N N . ALA A 1 183 ? -5.715 4.016 -11.305 1 90.88 183 ALA A N 1
ATOM 1399 C CA . ALA A 1 183 ? -5.188 4.203 -12.656 1 90.88 183 ALA A CA 1
ATOM 1400 C C . ALA A 1 183 ? -4.676 5.629 -12.852 1 90.88 183 ALA A C 1
ATOM 1402 O O . ALA A 1 183 ? -4.891 6.234 -13.906 1 90.88 183 ALA A O 1
ATOM 1403 N N . ASP A 1 184 ? -4.109 6.164 -11.852 1 94.31 184 ASP A N 1
ATOM 1404 C CA . ASP A 1 184 ? -3.559 7.516 -11.828 1 94.31 184 ASP A CA 1
ATOM 1405 C C . ASP A 1 184 ? -2.119 7.512 -11.32 1 94.31 184 ASP A C 1
ATOM 1407 O O . ASP A 1 184 ? -1.791 6.789 -10.375 1 94.31 184 ASP A O 1
ATOM 1411 N N . GLY A 1 185 ? -1.257 8.25 -11.992 1 97.12 185 GLY A N 1
ATOM 1412 C CA . GLY A 1 185 ? 0.151 8.258 -11.625 1 97.12 185 GLY A CA 1
ATOM 1413 C C . GLY A 1 185 ? 0.458 9.156 -10.445 1 97.12 185 GLY A C 1
ATOM 1414 O O . GLY A 1 185 ? 1.543 9.078 -9.867 1 97.12 185 GLY A O 1
ATOM 1415 N N . GLU A 1 186 ? -0.483 9.969 -9.977 1 97.56 186 GLU A N 1
ATOM 1416 C CA . GLU A 1 186 ? -0.261 10.984 -8.945 1 97.56 186 GLU A CA 1
ATOM 1417 C C . GLU A 1 186 ? 0.143 10.352 -7.621 1 97.56 186 GLU A C 1
ATOM 1419 O O . GLU A 1 186 ? 1.084 10.805 -6.969 1 97.56 186 GLU A O 1
ATOM 1424 N N . PRO A 1 187 ? -0.519 9.297 -7.176 1 98.19 187 PRO A N 1
ATOM 1425 C CA . PRO A 1 187 ? -0.23 8.805 -5.828 1 98.19 187 PRO A CA 1
ATOM 1426 C C . PRO A 1 187 ? 1.219 8.344 -5.668 1 98.19 187 PRO A C 1
ATOM 1428 O O . PRO A 1 187 ? 1.877 8.703 -4.688 1 98.19 187 PRO A O 1
ATOM 1431 N N . LEU A 1 188 ? 1.701 7.633 -6.645 1 98.62 188 LEU A N 1
ATOM 1432 C CA . LEU A 1 188 ? 3.084 7.18 -6.531 1 98.62 188 LEU A CA 1
ATOM 1433 C C . LEU A 1 188 ? 4.051 8.359 -6.582 1 98.62 188 LEU A C 1
ATOM 1435 O O . LEU A 1 188 ? 4.977 8.438 -5.777 1 98.62 188 LEU A O 1
ATOM 1439 N N . ARG A 1 189 ? 3.801 9.258 -7.5 1 98.62 189 ARG A N 1
ATOM 1440 C CA . ARG A 1 189 ? 4.656 10.438 -7.641 1 98.62 189 ARG A CA 1
ATOM 1441 C C . ARG A 1 189 ? 4.688 11.25 -6.348 1 98.62 189 ARG A C 1
ATOM 1443 O O . ARG A 1 189 ? 5.762 11.586 -5.848 1 98.62 189 ARG A O 1
ATOM 1450 N N . ALA A 1 190 ? 3.555 11.523 -5.801 1 98.56 190 ALA A N 1
ATOM 1451 C CA . ALA A 1 190 ? 3.445 12.312 -4.578 1 98.56 190 ALA A CA 1
ATOM 1452 C C . ALA A 1 190 ? 4.102 11.602 -3.4 1 98.56 190 ALA A C 1
ATOM 1454 O O . ALA A 1 190 ? 4.816 12.227 -2.613 1 98.56 190 ALA A O 1
ATOM 1455 N N . ALA A 1 191 ? 3.877 10.352 -3.297 1 98.62 191 ALA A N 1
ATOM 1456 C CA . ALA A 1 191 ? 4.359 9.578 -2.156 1 98.62 191 ALA A CA 1
ATOM 1457 C C . ALA A 1 191 ? 5.883 9.5 -2.15 1 98.62 191 ALA A C 1
ATOM 1459 O O . ALA A 1 191 ? 6.516 9.703 -1.111 1 98.62 191 ALA A O 1
ATOM 1460 N N . LEU A 1 192 ? 6.449 9.195 -3.287 1 98.75 192 LEU A N 1
ATOM 1461 C CA . LEU A 1 192 ? 7.898 9.047 -3.354 1 98.75 192 LEU A CA 1
ATOM 1462 C C . LEU A 1 192 ? 8.586 10.391 -3.16 1 98.75 192 LEU A C 1
ATOM 1464 O O . LEU A 1 192 ? 9.602 10.477 -2.467 1 98.75 192 LEU A O 1
ATOM 1468 N N . ASN A 1 193 ? 8.031 11.438 -3.764 1 98.12 193 ASN A N 1
ATOM 1469 C CA . ASN A 1 193 ? 8.578 12.773 -3.541 1 98.12 193 ASN A CA 1
ATOM 1470 C C . ASN A 1 193 ? 8.492 13.172 -2.07 1 98.12 193 ASN A C 1
ATOM 1472 O O . ASN A 1 193 ? 9.453 13.719 -1.517 1 98.12 193 ASN A O 1
ATOM 1476 N N . ALA A 1 194 ? 7.387 12.898 -1.479 1 98.62 194 ALA A N 1
ATOM 1477 C CA . ALA A 1 194 ? 7.207 13.219 -0.064 1 98.62 194 ALA A CA 1
ATOM 1478 C C . ALA A 1 194 ? 8.203 12.453 0.803 1 98.62 194 ALA A C 1
ATOM 1480 O O . ALA A 1 194 ? 8.781 13.008 1.737 1 98.62 194 ALA A O 1
ATOM 1481 N N . ALA A 1 195 ? 8.367 11.148 0.534 1 98.81 195 ALA A N 1
ATOM 1482 C CA . ALA A 1 195 ? 9.258 10.312 1.343 1 98.81 195 ALA A CA 1
ATOM 1483 C C . ALA A 1 195 ? 10.703 10.789 1.241 1 98.81 195 ALA A C 1
ATOM 1485 O O . ALA A 1 195 ? 11.406 10.883 2.25 1 98.81 195 ALA A O 1
ATOM 1486 N N . VAL A 1 196 ? 11.148 11.094 0.027 1 98.69 196 VAL A N 1
ATOM 1487 C CA . VAL A 1 196 ? 12.516 11.57 -0.17 1 98.69 196 VAL A CA 1
ATOM 1488 C C . VAL A 1 196 ? 12.68 12.945 0.483 1 98.69 196 VAL A C 1
ATOM 1490 O O . VAL A 1 196 ? 13.695 13.211 1.126 1 98.69 196 VAL A O 1
ATOM 1493 N N . ASP A 1 197 ? 11.688 13.82 0.348 1 98.25 197 ASP A N 1
ATOM 1494 C CA . ASP A 1 197 ? 11.734 15.141 0.977 1 98.25 197 ASP A CA 1
ATOM 1495 C C . ASP A 1 197 ? 11.742 15.016 2.5 1 98.25 197 ASP A C 1
ATOM 1497 O O . ASP A 1 197 ? 12.359 15.828 3.189 1 98.25 197 ASP A O 1
ATOM 1501 N N . TYR A 1 198 ? 11.023 14.047 2.992 1 98.25 198 TYR A N 1
ATOM 1502 C CA . TYR A 1 198 ? 11.062 13.789 4.43 1 98.25 198 TYR A CA 1
ATOM 1503 C C . TYR A 1 198 ? 12.469 13.422 4.883 1 98.25 198 TYR A C 1
ATOM 1505 O O . TYR A 1 198 ? 12.969 13.945 5.879 1 98.25 198 TYR A O 1
ATOM 1513 N N . VAL A 1 199 ? 13.141 12.531 4.164 1 98.44 199 VAL A N 1
ATOM 1514 C CA . VAL A 1 199 ? 14.531 12.211 4.469 1 98.44 199 VAL A CA 1
ATOM 1515 C C . VAL A 1 199 ? 15.383 13.477 4.387 1 98.44 199 VAL A C 1
ATOM 1517 O O . VAL A 1 199 ? 16.219 13.727 5.258 1 98.44 199 VAL A O 1
ATOM 1520 N N . ARG A 1 200 ? 15.156 14.273 3.369 1 97.62 200 ARG A N 1
ATOM 1521 C CA . ARG A 1 200 ? 15.914 15.5 3.15 1 97.62 200 ARG A CA 1
ATOM 1522 C C . ARG A 1 200 ? 15.781 16.453 4.34 1 97.62 200 ARG A C 1
ATOM 1524 O O . ARG A 1 200 ? 16.719 17.172 4.668 1 97.62 200 ARG A O 1
ATOM 1531 N N . SER A 1 201 ? 14.633 16.422 4.996 1 95.5 201 SER A N 1
ATOM 1532 C CA . SER A 1 201 ? 14.391 17.297 6.129 1 95.5 201 SER A CA 1
ATOM 1533 C C . SER A 1 201 ? 15.312 16.984 7.297 1 95.5 201 SER A C 1
ATOM 1535 O O . SER A 1 201 ? 15.461 17.781 8.219 1 95.5 201 SER A O 1
ATOM 1537 N N . PHE A 1 202 ? 15.945 15.891 7.285 1 97.12 202 PHE A N 1
ATOM 1538 C CA . PHE A 1 202 ? 16.906 15.516 8.32 1 97.12 202 PHE A CA 1
ATOM 1539 C C . PHE A 1 202 ? 18.328 15.82 7.879 1 97.12 202 PHE A C 1
ATOM 1541 O O . PHE A 1 202 ? 19.281 15.57 8.625 1 97.12 202 PHE A O 1
ATOM 1548 N N . ALA A 1 203 ? 18.484 16.25 6.676 1 96.56 203 ALA A N 1
ATOM 1549 C CA . ALA A 1 203 ? 19.828 16.516 6.145 1 96.56 203 ALA A CA 1
ATOM 1550 C C . ALA A 1 203 ? 20.516 17.641 6.906 1 96.56 203 ALA A C 1
ATOM 1552 O O . ALA A 1 203 ? 19.859 18.625 7.297 1 96.56 203 ALA A O 1
ATOM 1553 N N . VAL A 1 204 ? 21.719 17.547 7.156 1 94 204 VAL A N 1
ATOM 1554 C CA . VAL A 1 204 ? 22.547 18.609 7.73 1 94 204 VAL A CA 1
ATOM 1555 C C . VAL A 1 204 ? 23 19.562 6.629 1 94 204 VAL A C 1
ATOM 1557 O O . VAL A 1 204 ? 23.594 19.141 5.637 1 94 204 VAL A O 1
ATOM 1560 N N . PRO A 1 205 ? 22.594 20.781 6.832 1 84.38 205 PRO A N 1
ATOM 1561 C CA . PRO A 1 205 ? 23 21.75 5.809 1 84.38 205 PRO A CA 1
ATOM 1562 C C . PRO A 1 205 ? 24.516 21.781 5.598 1 84.38 205 PRO A C 1
ATOM 1564 O O . PRO A 1 205 ? 25.281 21.609 6.555 1 84.38 205 PRO A O 1
ATOM 1567 N N . ARG A 1 206 ? 24.938 21.516 4.41 1 71.25 206 ARG A N 1
ATOM 1568 C CA . ARG A 1 206 ? 26.375 21.641 4.117 1 71.25 206 ARG A CA 1
ATOM 1569 C C . ARG A 1 206 ? 26.844 23.078 4.328 1 71.25 206 ARG A C 1
ATOM 1571 O O . ARG A 1 206 ? 26.188 24.031 3.9 1 71.25 206 ARG A O 1
ATOM 1578 N N . LYS A 1 207 ? 27.609 23.25 5.41 1 61.75 207 LYS A N 1
ATOM 1579 C CA . LYS A 1 207 ? 28.266 24.562 5.566 1 61.75 207 LYS A CA 1
ATOM 1580 C C . LYS A 1 207 ? 28.891 25.016 4.254 1 61.75 207 LYS A C 1
ATOM 1582 O O . LYS A 1 207 ? 29.609 24.25 3.604 1 61.75 207 LYS A O 1
ATOM 1587 N N . PRO A 1 208 ? 28.328 26.078 3.752 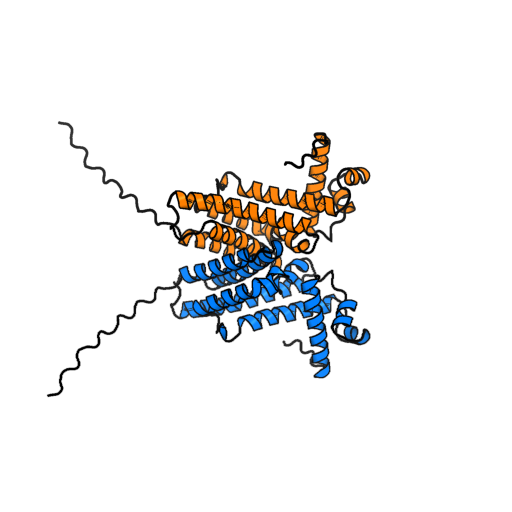1 58.47 208 PRO A N 1
ATOM 1588 C CA . PRO A 1 208 ? 29.047 26.578 2.582 1 58.47 208 PRO A CA 1
ATOM 1589 C C . PRO A 1 208 ? 30.562 26.562 2.779 1 58.47 208 PRO A C 1
ATOM 1591 O O . PRO A 1 208 ? 31.047 26.781 3.895 1 58.47 208 PRO A O 1
ATOM 1594 N N . ARG A 1 209 ? 31.297 25.719 2.133 1 48.28 209 ARG A N 1
ATOM 1595 C CA . ARG A 1 209 ? 32.75 25.859 2.205 1 48.28 209 ARG A CA 1
ATOM 1596 C C . ARG A 1 209 ? 33.156 27.328 2.092 1 48.28 209 ARG A C 1
ATOM 1598 O O . ARG A 1 209 ? 32.719 28.031 1.181 1 48.28 209 ARG A O 1
ATOM 1605 N N . ARG A 1 210 ? 33.406 27.938 3.221 1 46.75 210 ARG A N 1
ATOM 1606 C CA . ARG A 1 210 ? 34.031 29.25 3.098 1 46.75 210 ARG A CA 1
ATOM 1607 C C . ARG A 1 210 ? 35.062 29.25 1.979 1 46.75 210 ARG A C 1
ATOM 1609 O O . ARG A 1 210 ? 35.938 28.391 1.936 1 46.75 210 ARG A O 1
ATOM 1616 N N . GLY A 1 211 ? 34.625 29.547 0.887 1 45.91 211 GLY A N 1
ATOM 1617 C CA . GLY A 1 211 ? 35.625 29.766 -0.151 1 45.91 211 GLY A CA 1
ATOM 1618 C C . GLY A 1 211 ? 36.938 30.297 0.386 1 45.91 211 GLY A C 1
ATOM 1619 O O . GLY A 1 211 ? 36.969 31.234 1.177 1 45.91 211 GLY A O 1
ATOM 1620 N N . ARG A 1 212 ? 37.875 29.422 0.524 1 49.84 212 ARG A N 1
ATOM 1621 C CA . ARG A 1 212 ? 39.219 29.938 0.81 1 49.84 212 ARG A CA 1
ATOM 1622 C C . ARG A 1 212 ? 39.531 31.172 -0.029 1 49.84 212 ARG A C 1
ATOM 1624 O O . ARG A 1 212 ? 39.531 31.109 -1.26 1 49.84 212 ARG A O 1
ATOM 1631 N N . THR A 1 213 ? 39.219 32.344 0.427 1 47.38 213 THR A N 1
ATOM 1632 C CA . THR A 1 213 ? 39.75 33.562 -0.19 1 47.38 213 THR A CA 1
ATOM 1633 C C . THR A 1 213 ? 41.25 33.406 -0.45 1 47.38 213 THR A C 1
ATOM 1635 O O . THR A 1 213 ? 42.031 33.125 0.47 1 47.38 213 THR A O 1
ATOM 1638 N N . GLY A 1 214 ? 41.688 32.844 -1.565 1 46.78 214 GLY A N 1
ATOM 1639 C CA . GLY A 1 214 ? 43.062 32.906 -2.057 1 46.78 214 GLY A CA 1
ATOM 1640 C C . GLY A 1 214 ? 43.781 34.156 -1.678 1 46.78 214 GLY A C 1
ATOM 1641 O O . GLY A 1 214 ? 43.312 35.281 -1.911 1 46.78 214 GLY A O 1
ATOM 1642 N N . GLY A 1 215 ? 44.594 34.125 -0.665 1 48.41 215 GLY A N 1
ATOM 1643 C CA . GLY A 1 215 ? 45.469 35.188 -0.281 1 48.41 215 GLY A CA 1
ATOM 1644 C C . GLY A 1 215 ? 46.344 35.688 -1.424 1 48.41 215 GLY A C 1
ATOM 1645 O O . GLY A 1 215 ? 46.531 34.969 -2.408 1 48.41 215 GLY A O 1
ATOM 1646 N N . PRO A 1 216 ? 46.469 36.969 -1.682 1 49.78 216 PRO A N 1
ATOM 1647 C CA . PRO A 1 216 ? 47.25 37.562 -2.768 1 49.78 216 PRO A CA 1
ATOM 1648 C C . PRO A 1 216 ? 48.688 37.062 -2.812 1 49.78 216 PRO A C 1
ATOM 1650 O O . PRO A 1 216 ? 49.281 36.812 -1.766 1 49.78 216 PRO A O 1
ATOM 1653 N N . ARG A 1 217 ? 49.062 36.281 -3.754 1 46.22 217 ARG A N 1
ATOM 1654 C CA . ARG A 1 217 ? 50.438 35.875 -4.004 1 46.22 217 ARG A CA 1
ATOM 1655 C C . ARG A 1 217 ? 51.375 37.094 -3.996 1 46.22 217 ARG A C 1
ATOM 1657 O O . ARG A 1 217 ? 51.156 38.062 -4.711 1 46.22 217 ARG A O 1
ATOM 1664 N N . LYS A 1 218 ? 52.188 37.25 -2.967 1 50.25 218 LYS A N 1
ATOM 1665 C CA . LYS A 1 218 ? 53.219 38.281 -2.801 1 50.25 218 LYS A CA 1
ATOM 1666 C C . LYS A 1 218 ? 54.156 38.312 -3.996 1 50.25 218 LYS A C 1
ATOM 1668 O O . LYS A 1 218 ? 54.656 37.281 -4.438 1 50.25 218 LYS A O 1
ATOM 1673 N N . PRO A 1 219 ? 54.25 39.406 -4.676 1 55.09 219 PRO A N 1
ATOM 1674 C CA . PRO A 1 219 ? 55.188 39.562 -5.797 1 55.09 219 PRO A CA 1
ATOM 1675 C C . PRO A 1 219 ? 56.625 39.219 -5.438 1 55.09 219 PRO A C 1
ATOM 1677 O O . PRO A 1 219 ? 57.062 39.5 -4.32 1 55.09 219 PRO A O 1
ATOM 1680 N N . THR A 1 220 ? 57.156 38.031 -5.902 1 51.19 220 THR A N 1
ATOM 1681 C CA . THR A 1 220 ? 58.562 37.719 -5.793 1 51.19 220 THR A CA 1
ATOM 1682 C C . THR A 1 220 ? 59.438 38.938 -6.141 1 51.19 220 THR A C 1
ATOM 1684 O O . THR A 1 220 ? 59.219 39.562 -7.168 1 51.19 220 THR A O 1
ATOM 1687 N N . PRO A 1 221 ? 60.406 39.281 -5.215 1 53.62 221 PRO A N 1
ATOM 1688 C CA . PRO A 1 221 ? 61.281 40.406 -5.496 1 53.62 221 PRO A CA 1
ATOM 1689 C C . PRO A 1 221 ? 61.969 40.312 -6.855 1 53.62 221 PRO A C 1
ATOM 1691 O O . PRO A 1 221 ? 62.219 39.219 -7.344 1 53.62 221 PRO A O 1
ATOM 1694 N N . MET B 1 1 ? -26.375 10.133 -3.186 1 31.02 1 MET B N 1
ATOM 1695 C CA . MET B 1 1 ? -27.688 9.562 -2.865 1 31.02 1 MET B CA 1
ATOM 1696 C C . MET B 1 1 ? -27.531 8.352 -1.957 1 31.02 1 MET B C 1
ATOM 1698 O O . MET B 1 1 ? -26.703 7.473 -2.209 1 31.02 1 MET B O 1
ATOM 1702 N N . SER B 1 2 ? -27.844 8.469 -0.744 1 39.16 2 SER B N 1
ATOM 1703 C CA . SER B 1 2 ? -28.125 7.316 0.11 1 39.16 2 SER B CA 1
ATOM 1704 C C . SER B 1 2 ? -28.828 6.207 -0.668 1 39.16 2 SER B C 1
ATOM 1706 O O . SER B 1 2 ? -29.875 6.434 -1.278 1 39.16 2 SER B O 1
ATOM 1708 N N . ASP B 1 3 ? -28.188 5.449 -1.361 1 43.25 3 ASP B N 1
ATOM 1709 C CA . ASP B 1 3 ? -28.859 4.352 -2.049 1 43.25 3 ASP B CA 1
ATOM 1710 C C . ASP B 1 3 ? -29.938 3.727 -1.168 1 43.25 3 ASP B C 1
ATOM 1712 O O . ASP B 1 3 ? -29.719 2.674 -0.566 1 43.25 3 ASP B O 1
ATOM 1716 N N . GLN B 1 4 ? -30.5 4.578 -0.353 1 48.69 4 GLN B N 1
ATOM 1717 C CA . GLN B 1 4 ? -31.781 4.129 0.174 1 48.69 4 GLN B CA 1
ATOM 1718 C C . GLN B 1 4 ? -32.75 3.75 -0.953 1 48.69 4 GLN B C 1
ATOM 1720 O O . GLN B 1 4 ? -33 4.555 -1.852 1 48.69 4 GLN B O 1
ATOM 1725 N N . ASP B 1 5 ? -32.688 2.631 -1.339 1 56.34 5 ASP B N 1
ATOM 1726 C CA . ASP B 1 5 ? -33.75 2.189 -2.248 1 56.34 5 ASP B CA 1
ATOM 1727 C C . ASP B 1 5 ? -35.094 2.709 -1.802 1 56.34 5 ASP B C 1
ATOM 1729 O O . ASP B 1 5 ? -35.625 2.314 -0.75 1 56.34 5 ASP B O 1
ATOM 1733 N N . PRO B 1 6 ? -35.531 3.852 -2.273 1 61.34 6 PRO B N 1
ATOM 1734 C CA . PRO B 1 6 ? -36.781 4.496 -1.85 1 61.34 6 PRO B CA 1
ATOM 1735 C C . PRO B 1 6 ? -37.906 3.504 -1.662 1 61.34 6 PRO B C 1
ATOM 1737 O O . PRO B 1 6 ? -38.906 3.818 -1.002 1 61.34 6 PRO B O 1
ATOM 1740 N N . GLY B 1 7 ? -37.688 2.355 -2.078 1 71.62 7 GLY B N 1
ATOM 1741 C CA . GLY B 1 7 ? -38.812 1.46 -2.014 1 71.62 7 GLY B CA 1
ATOM 1742 C C . GLY B 1 7 ? -38.812 0.558 -0.794 1 71.62 7 GLY B C 1
ATOM 1743 O O . GLY B 1 7 ? -39.781 -0.147 -0.523 1 71.62 7 GLY B O 1
ATOM 1744 N N . LEU B 1 8 ? -37.719 0.734 -0.057 1 76 8 LEU B N 1
ATOM 1745 C CA . LEU B 1 8 ? -37.656 -0.241 1.027 1 76 8 LEU B CA 1
ATOM 1746 C C . LEU B 1 8 ? -38.25 0.349 2.314 1 76 8 LEU B C 1
ATOM 1748 O O . LEU B 1 8 ? -38.031 1.534 2.596 1 76 8 LEU B O 1
ATOM 1752 N N . THR B 1 9 ? -39.031 -0.453 3.01 1 86 9 THR B N 1
ATOM 1753 C CA . THR B 1 9 ? -39.5 -0.109 4.348 1 86 9 THR B CA 1
ATOM 1754 C C . THR B 1 9 ? -38.312 0.025 5.312 1 86 9 THR B C 1
ATOM 1756 O O . THR B 1 9 ? -37.156 -0.276 4.953 1 86 9 THR B O 1
ATOM 1759 N N . ARG B 1 10 ? -38.625 0.559 6.449 1 87.38 10 ARG B N 1
ATOM 1760 C CA . ARG B 1 10 ? -37.594 0.659 7.484 1 87.38 10 ARG B CA 1
ATOM 1761 C C . ARG B 1 10 ? -37 -0.71 7.805 1 87.38 10 ARG B C 1
ATOM 1763 O O . ARG B 1 10 ? -35.781 -0.855 7.902 1 87.38 10 ARG B O 1
ATOM 1770 N N . LYS B 1 11 ? -37.844 -1.689 7.969 1 88.19 11 LYS B N 1
ATOM 1771 C CA . LYS B 1 11 ? -37.406 -3.055 8.242 1 88.19 11 LYS B CA 1
ATOM 1772 C C . LYS B 1 11 ? -36.562 -3.607 7.098 1 88.19 11 LYS B C 1
ATOM 1774 O O . LYS B 1 11 ? -35.562 -4.305 7.324 1 88.19 11 LYS B O 1
ATOM 1779 N N . GLY B 1 12 ? -36.969 -3.301 5.902 1 89 12 GLY B N 1
ATOM 1780 C CA . GLY B 1 12 ? -36.219 -3.719 4.723 1 89 12 GLY B CA 1
ATOM 1781 C C . GLY B 1 12 ? -34.812 -3.137 4.66 1 89 12 GLY B C 1
ATOM 1782 O O . GLY B 1 12 ? -33.875 -3.84 4.324 1 89 12 GLY B O 1
ATOM 1783 N N . ARG B 1 13 ? -34.812 -1.895 5.105 1 90.38 13 ARG B N 1
ATOM 1784 C CA . ARG B 1 13 ? -33.5 -1.215 5.109 1 90.38 13 ARG B CA 1
ATOM 1785 C C . ARG B 1 13 ? -32.594 -1.812 6.164 1 90.38 13 ARG B C 1
ATOM 1787 O O . ARG B 1 13 ? -31.391 -1.94 5.938 1 90.38 13 ARG B O 1
ATOM 1794 N N . GLU B 1 14 ? -33.125 -2.16 7.211 1 92.06 14 GLU B N 1
ATOM 1795 C CA . GLU B 1 14 ? -32.344 -2.764 8.281 1 92.06 14 GLU B CA 1
ATOM 1796 C C . GLU B 1 14 ? -31.828 -4.137 7.875 1 92.06 14 GLU B C 1
ATOM 1798 O O . GLU B 1 14 ? -30.672 -4.473 8.172 1 92.06 14 GLU B O 1
ATOM 1803 N N . THR B 1 15 ? -32.656 -4.887 7.191 1 92.56 15 THR B N 1
ATOM 1804 C CA . THR B 1 15 ? -32.25 -6.207 6.723 1 92.56 15 THR B CA 1
ATOM 1805 C C . THR B 1 15 ? -31.141 -6.09 5.68 1 92.56 15 THR B C 1
ATOM 1807 O O . THR B 1 15 ? -30.141 -6.809 5.742 1 92.56 15 THR B O 1
ATOM 1810 N N . ARG B 1 16 ? -31.359 -5.234 4.801 1 94.06 16 ARG B N 1
ATOM 1811 C CA . ARG B 1 16 ? -30.344 -5.004 3.77 1 94.06 16 ARG B CA 1
ATOM 1812 C C . ARG B 1 16 ? -29.016 -4.609 4.387 1 94.06 16 ARG B C 1
ATOM 1814 O O . ARG B 1 16 ? -27.969 -5.102 3.971 1 94.06 16 ARG B O 1
ATOM 1821 N N . ALA B 1 17 ? -29.094 -3.719 5.383 1 94.06 17 ALA B N 1
ATOM 1822 C CA . ALA B 1 17 ? -27.875 -3.256 6.059 1 94.06 17 ALA B CA 1
ATOM 1823 C C . ALA B 1 17 ? -27.172 -4.402 6.777 1 94.06 17 ALA B C 1
ATOM 1825 O O . ALA B 1 17 ? -25.953 -4.48 6.785 1 94.06 17 ALA B O 1
ATOM 1826 N N . ARG B 1 18 ? -27.891 -5.277 7.352 1 94.94 18 ARG B N 1
ATOM 1827 C CA . ARG B 1 18 ? -27.328 -6.434 8.047 1 94.94 18 ARG B CA 1
ATOM 1828 C C . ARG B 1 18 ? -26.609 -7.359 7.066 1 94.94 18 ARG B C 1
ATOM 1830 O O . ARG B 1 18 ? -25.562 -7.91 7.387 1 94.94 18 ARG B O 1
ATOM 1837 N N . ILE B 1 19 ? -27.203 -7.523 5.953 1 96.12 19 ILE B N 1
ATOM 1838 C CA . ILE B 1 19 ? -26.609 -8.367 4.926 1 96.12 19 ILE B CA 1
ATOM 1839 C C . ILE B 1 19 ? -25.281 -7.762 4.469 1 96.12 19 ILE B C 1
ATOM 1841 O O . ILE B 1 19 ? -24.266 -8.461 4.387 1 96.12 19 ILE B O 1
ATOM 1845 N N . VAL B 1 20 ? -25.312 -6.473 4.238 1 96.56 20 VAL B N 1
ATOM 1846 C CA . VAL B 1 20 ? -24.125 -5.785 3.758 1 96.56 20 VAL B CA 1
ATOM 1847 C C . VAL B 1 20 ? -23.031 -5.844 4.816 1 96.56 20 VAL B C 1
ATOM 1849 O O . VAL B 1 20 ? -21.859 -6.09 4.5 1 96.56 20 VAL B O 1
ATOM 1852 N N . GLU B 1 21 ? -23.375 -5.703 6.059 1 96.06 21 GLU B N 1
ATOM 1853 C CA . GLU B 1 21 ? -22.406 -5.746 7.152 1 96.06 21 GLU B CA 1
ATOM 1854 C C . GLU B 1 21 ? -21.797 -7.141 7.297 1 96.06 21 GLU B C 1
ATOM 1856 O O . GLU B 1 21 ? -20.594 -7.273 7.512 1 96.06 21 GLU B O 1
ATOM 1861 N N . ALA B 1 22 ? -22.609 -8.125 7.184 1 96.75 22 ALA B N 1
ATOM 1862 C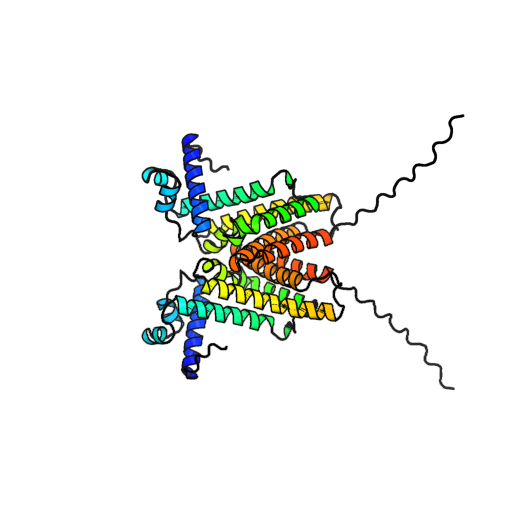 CA . ALA B 1 22 ? -22.125 -9.508 7.242 1 96.75 22 ALA B CA 1
ATOM 1863 C C . ALA B 1 22 ? -21.188 -9.805 6.086 1 96.75 22 ALA B C 1
ATOM 1865 O O . ALA B 1 22 ? -20.141 -10.43 6.281 1 96.75 22 ALA B O 1
ATOM 1866 N N . ALA B 1 23 ? -21.609 -9.352 4.93 1 96.5 23 ALA B N 1
ATOM 1867 C CA . ALA B 1 23 ? -20.766 -9.539 3.752 1 96.5 23 ALA B CA 1
ATOM 1868 C C . ALA B 1 23 ? -19.422 -8.836 3.92 1 96.5 23 ALA B C 1
ATOM 1870 O O . ALA B 1 23 ? -18.359 -9.406 3.629 1 96.5 23 ALA B O 1
ATOM 1871 N N . ALA B 1 24 ? -19.5 -7.625 4.422 1 94.44 24 ALA B N 1
ATOM 1872 C CA . ALA B 1 24 ? -18.297 -6.82 4.613 1 94.44 24 ALA B CA 1
ATOM 1873 C C . ALA B 1 24 ? -17.328 -7.508 5.57 1 94.44 24 ALA B C 1
ATOM 1875 O O . ALA B 1 24 ? -16.125 -7.586 5.301 1 94.44 24 ALA B O 1
ATOM 1876 N N . ARG B 1 25 ? -17.844 -7.996 6.621 1 93.38 25 ARG B N 1
ATOM 1877 C CA . ARG B 1 25 ? -17.031 -8.68 7.617 1 93.38 25 ARG B CA 1
ATOM 1878 C C . ARG B 1 25 ? -16.391 -9.938 7.027 1 93.38 25 ARG B C 1
ATOM 1880 O O . ARG B 1 25 ? -15.188 -10.156 7.176 1 93.38 25 ARG B O 1
ATOM 1887 N N . LEU B 1 26 ? -17.172 -10.766 6.367 1 94 26 LEU B N 1
ATOM 1888 C CA . LEU B 1 26 ? -16.688 -12.023 5.805 1 94 26 LEU B CA 1
ATOM 1889 C C . LEU B 1 26 ? -15.664 -11.773 4.699 1 94 26 LEU B C 1
ATOM 1891 O O . LEU B 1 26 ? -14.648 -12.461 4.621 1 94 26 LEU B O 1
ATOM 1895 N N . MET B 1 27 ? -15.961 -10.797 3.887 1 91.56 27 MET B N 1
ATOM 1896 C CA . MET B 1 27 ? -15.047 -10.477 2.787 1 91.56 27 MET B CA 1
ATOM 1897 C C . MET B 1 27 ? -13.734 -9.922 3.312 1 91.56 27 MET B C 1
ATOM 1899 O O . MET B 1 27 ? -12.68 -10.133 2.709 1 91.56 27 MET B O 1
ATOM 1903 N N . PHE B 1 28 ? -13.789 -9.211 4.395 1 87.88 28 PHE B N 1
ATOM 1904 C CA . PHE B 1 28 ? -12.57 -8.688 5.004 1 87.88 28 PHE B CA 1
ATOM 1905 C C . PHE B 1 28 ? -11.727 -9.82 5.578 1 87.88 28 PHE B C 1
ATOM 1907 O O . PHE B 1 28 ? -10.5 -9.812 5.457 1 87.88 28 PHE B O 1
ATOM 1914 N N . GLU B 1 29 ? -12.391 -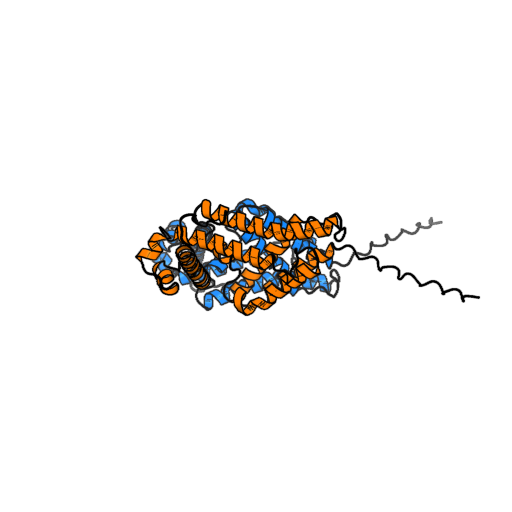10.828 6.129 1 85.44 29 GLU B N 1
ATOM 1915 C CA . GLU B 1 29 ? -11.719 -11.945 6.793 1 85.44 29 GLU B CA 1
ATOM 1916 C C . GLU B 1 29 ? -11.219 -12.969 5.777 1 85.44 29 GLU B C 1
ATOM 1918 O O . GLU B 1 29 ? -10.141 -13.539 5.941 1 85.44 29 GLU B O 1
ATOM 1923 N N . ARG B 1 30 ? -12.039 -13.141 4.652 1 85.62 30 ARG B N 1
ATOM 1924 C CA . ARG B 1 30 ? -11.789 -14.289 3.791 1 85.62 30 ARG B CA 1
ATOM 1925 C C . ARG B 1 30 ? -11.508 -13.852 2.357 1 85.62 30 ARG B C 1
ATOM 1927 O O . ARG B 1 30 ? -11.195 -14.68 1.498 1 85.62 30 ARG B O 1
ATOM 1934 N N . GLY B 1 31 ? -11.617 -12.57 2.156 1 85.62 31 GLY B N 1
ATOM 1935 C CA . GLY B 1 31 ? -11.539 -12.102 0.783 1 85.62 31 GLY B CA 1
ATOM 1936 C C . GLY B 1 31 ? -12.859 -12.203 0.04 1 85.62 31 GLY B C 1
ATOM 1937 O O . GLY B 1 31 ? -13.758 -12.93 0.457 1 85.62 31 GLY B O 1
ATOM 1938 N N . VAL B 1 32 ? -12.969 -11.523 -1.077 1 87.75 32 VAL B N 1
ATOM 1939 C CA . VAL B 1 32 ? -14.195 -11.508 -1.873 1 87.75 32 VAL B CA 1
ATOM 1940 C C . VAL B 1 32 ? -14.422 -12.883 -2.5 1 87.75 32 VAL B C 1
ATOM 1942 O O . VAL B 1 32 ? -15.523 -13.43 -2.426 1 87.75 32 VAL B O 1
ATOM 1945 N N . ALA B 1 33 ? -13.383 -13.406 -3.096 1 81.56 33 ALA B N 1
ATOM 1946 C CA . ALA B 1 33 ? -13.484 -14.719 -3.736 1 81.56 33 ALA B CA 1
ATOM 1947 C C . ALA B 1 33 ? -13.812 -15.797 -2.715 1 81.56 33 ALA B C 1
ATOM 1949 O O . ALA B 1 33 ? -14.562 -16.734 -3.01 1 81.56 33 ALA B O 1
ATOM 1950 N N . GLY B 1 34 ? -13.383 -15.648 -1.528 1 85.44 34 GLY B N 1
ATOM 1951 C CA . GLY B 1 34 ? -13.547 -16.641 -0.489 1 85.44 34 GLY B CA 1
ATOM 1952 C C . GLY B 1 34 ? -14.867 -16.531 0.254 1 85.44 34 GLY B C 1
ATOM 1953 O O . GLY B 1 34 ? -15.117 -17.266 1.209 1 85.44 34 GLY B O 1
ATOM 1954 N N . THR B 1 35 ? -15.641 -15.602 -0.161 1 92.62 35 THR B N 1
ATOM 1955 C CA . THR B 1 35 ? -16.922 -15.359 0.5 1 92.62 35 THR B CA 1
ATOM 1956 C C . THR B 1 35 ? -18.078 -15.672 -0.44 1 92.62 35 THR B C 1
ATOM 1958 O O . THR B 1 35 ? -18.172 -15.102 -1.527 1 92.62 35 THR B O 1
ATOM 1961 N N . SER B 1 36 ? -18.953 -16.641 -0.029 1 94.31 36 SER B N 1
ATOM 1962 C CA . SER B 1 36 ? -20.109 -16.984 -0.858 1 94.31 36 SER B CA 1
ATOM 1963 C C . SER B 1 36 ? -21.375 -16.312 -0.347 1 94.31 36 SER B C 1
ATOM 1965 O O . SER B 1 36 ? -21.453 -15.914 0.82 1 94.31 36 SER B O 1
ATOM 1967 N N . ILE B 1 37 ? -22.312 -16.25 -1.227 1 94.19 37 ILE B N 1
ATOM 1968 C CA . ILE B 1 37 ? -23.609 -15.672 -0.87 1 94.19 37 ILE B CA 1
ATOM 1969 C C . ILE B 1 37 ? -24.25 -16.5 0.243 1 94.19 37 ILE B C 1
ATOM 1971 O O . ILE B 1 37 ? -24.906 -15.945 1.137 1 94.19 37 ILE B O 1
ATOM 1975 N N . ASP B 1 38 ? -24.047 -17.797 0.181 1 94.62 38 ASP B N 1
ATOM 1976 C CA . ASP B 1 38 ? -24.609 -18.688 1.195 1 94.62 38 ASP B CA 1
ATOM 1977 C C . ASP B 1 38 ? -24 -18.406 2.568 1 94.62 38 ASP B C 1
ATOM 1979 O O . ASP B 1 38 ? -24.719 -18.391 3.574 1 94.62 38 ASP B O 1
ATOM 1983 N N . GLN B 1 39 ? -22.766 -18.188 2.629 1 95.94 39 GLN B N 1
ATOM 1984 C CA . GLN B 1 39 ? -22.094 -17.828 3.877 1 95.94 39 GLN B CA 1
ATOM 1985 C C . GLN B 1 39 ? -22.625 -16.516 4.441 1 95.94 39 GLN B C 1
ATOM 1987 O O . GLN B 1 39 ? -22.844 -16.391 5.648 1 95.94 39 GLN B O 1
ATOM 1992 N N . VAL B 1 40 ? -22.828 -15.539 3.559 1 97.06 40 VAL B N 1
ATOM 1993 C CA . VAL B 1 40 ? -23.328 -14.234 3.967 1 97.06 40 VAL B CA 1
ATOM 1994 C C . VAL B 1 40 ? -24.75 -14.383 4.512 1 97.06 40 VAL B C 1
ATOM 1996 O O . VAL B 1 40 ? -25.094 -13.812 5.547 1 97.06 40 VAL B O 1
ATOM 1999 N N . ARG B 1 41 ? -25.5 -15.148 3.807 1 95.12 41 ARG B N 1
ATOM 2000 C CA . ARG B 1 41 ? -26.875 -15.414 4.207 1 95.12 41 ARG B CA 1
ATOM 2001 C C . ARG B 1 41 ? -26.938 -15.984 5.621 1 95.12 41 ARG B C 1
ATOM 2003 O O . ARG B 1 41 ? -27.703 -15.5 6.457 1 95.12 41 ARG B O 1
ATOM 2010 N N . ARG B 1 42 ? -26.141 -16.922 5.906 1 96.56 42 ARG B N 1
ATOM 2011 C CA . ARG B 1 42 ? -26.109 -17.578 7.211 1 96.56 42 ARG B CA 1
ATOM 2012 C C . ARG B 1 42 ? -25.641 -16.609 8.297 1 96.56 42 ARG B C 1
ATOM 2014 O O . ARG B 1 42 ? -26.25 -16.547 9.375 1 96.56 42 ARG B O 1
ATOM 2021 N N . ALA B 1 43 ? -24.672 -15.867 7.98 1 96.38 43 ALA B N 1
ATOM 2022 C CA . ALA B 1 43 ? -24.109 -14.93 8.953 1 96.38 43 ALA B CA 1
ATOM 2023 C C . ALA B 1 43 ? -25.109 -13.812 9.273 1 96.38 43 ALA B C 1
ATOM 2025 O O . ALA B 1 43 ? -25.156 -13.328 10.406 1 96.38 43 ALA B O 1
ATOM 2026 N N . ALA B 1 44 ? -25.844 -13.398 8.227 1 96 44 ALA B N 1
ATOM 2027 C CA . ALA B 1 44 ? -26.812 -12.32 8.383 1 96 44 ALA B CA 1
ATOM 2028 C C . ALA B 1 44 ? -28.125 -12.836 8.961 1 96 44 ALA B C 1
ATOM 2030 O O . ALA B 1 44 ? -29.031 -12.047 9.273 1 96 44 ALA B O 1
ATOM 2031 N N . LYS B 1 45 ? -28.219 -14.117 9.039 1 95.5 45 LYS B N 1
ATOM 2032 C CA . LYS B 1 45 ? -29.422 -14.758 9.562 1 95.5 45 LYS B CA 1
ATOM 2033 C C . LYS B 1 45 ? -30.656 -14.352 8.758 1 95.5 45 LYS B C 1
ATOM 2035 O O . LYS B 1 45 ? -31.656 -13.93 9.328 1 95.5 45 LYS B O 1
ATOM 2040 N N . VAL B 1 46 ? -30.531 -14.523 7.449 1 93.62 46 VAL B N 1
ATOM 2041 C CA . VAL B 1 46 ? -31.641 -14.258 6.547 1 93.62 46 VAL B CA 1
ATOM 2042 C C . VAL B 1 46 ? -31.875 -15.469 5.645 1 93.62 46 VAL B C 1
ATOM 2044 O O . VAL B 1 46 ? -30.984 -16.312 5.477 1 93.62 46 VAL B O 1
ATOM 2047 N N . GLY B 1 47 ? -33.094 -15.555 5.109 1 89.38 47 GLY B N 1
ATOM 2048 C CA . GLY B 1 47 ? -33.406 -16.641 4.199 1 89.38 47 GLY B CA 1
ATOM 2049 C C . GLY B 1 47 ? -32.875 -16.438 2.801 1 89.38 47 GLY B C 1
ATOM 2050 O O . GLY B 1 47 ? -32.438 -15.336 2.449 1 89.38 47 GLY B O 1
ATOM 2051 N N . GLY B 1 48 ? -32.719 -17.531 1.988 1 85.69 48 GLY B N 1
ATOM 2052 C CA . GLY B 1 48 ? -32.25 -17.5 0.62 1 85.69 48 GLY B CA 1
ATOM 2053 C C . GLY B 1 48 ? -33.031 -16.562 -0.274 1 85.69 48 GLY B C 1
ATOM 2054 O O . GLY B 1 48 ? -32.469 -15.789 -1.04 1 85.69 48 GLY B O 1
ATOM 2055 N N . SER B 1 49 ? -34.344 -16.641 -0.117 1 86.69 49 SER B N 1
ATOM 2056 C CA . SER B 1 49 ? -35.219 -15.789 -0.92 1 86.69 49 SER B CA 1
ATOM 2057 C C . SER B 1 49 ? -35.031 -14.312 -0.576 1 86.69 49 SER B C 1
ATOM 2059 O O . SER B 1 49 ? -35.125 -13.445 -1.449 1 86.69 49 SER B O 1
ATOM 2061 N N . GLN B 1 50 ? -34.688 -14.055 0.628 1 86.69 50 GLN B N 1
ATOM 2062 C CA . GLN B 1 50 ? -34.5 -12.68 1.088 1 86.69 50 GLN B CA 1
ATOM 2063 C C . GLN B 1 50 ? -33.25 -12.062 0.481 1 86.69 50 GLN B C 1
ATOM 2065 O O . GLN B 1 50 ? -33.281 -10.922 -0 1 86.69 50 GLN B O 1
ATOM 2070 N N . ILE B 1 51 ? -32.156 -12.844 0.496 1 89.88 51 ILE B N 1
ATOM 2071 C CA . ILE B 1 51 ? -30.906 -12.281 -0.026 1 89.88 51 ILE B CA 1
ATOM 2072 C C . ILE B 1 51 ? -31.062 -11.984 -1.517 1 89.88 51 ILE B C 1
ATOM 2074 O O . ILE B 1 51 ? -30.562 -10.977 -2.012 1 89.88 51 ILE B O 1
ATOM 2078 N N . SER B 1 52 ? -31.828 -12.867 -2.201 1 90.69 52 SER B N 1
ATOM 2079 C CA . SER B 1 52 ? -32.031 -12.672 -3.635 1 90.69 52 SER B CA 1
ATOM 2080 C C . SER B 1 52 ? -32.938 -11.484 -3.916 1 90.69 52 SER B C 1
ATOM 2082 O O . SER B 1 52 ? -32.875 -10.883 -4.988 1 90.69 52 SER B O 1
ATOM 2084 N N . HIS B 1 53 ? -33.781 -11.219 -2.957 1 91.38 53 HIS B N 1
ATOM 2085 C CA . HIS B 1 53 ? -34.625 -10.055 -3.061 1 91.38 53 HIS B CA 1
ATOM 2086 C C . HIS B 1 53 ? -33.844 -8.758 -3.062 1 91.38 53 HIS B C 1
ATOM 2088 O O . HIS B 1 53 ? -34.156 -7.82 -3.795 1 91.38 53 HIS B O 1
ATOM 2094 N N . TYR B 1 54 ? -32.781 -8.75 -2.328 1 92 54 TYR B N 1
ATOM 2095 C CA . TYR B 1 54 ? -32.031 -7.523 -2.148 1 92 54 TYR B CA 1
ATOM 2096 C C . TYR B 1 54 ? -30.859 -7.453 -3.129 1 92 54 TYR B C 1
ATOM 2098 O O . TYR B 1 54 ? -30.484 -6.367 -3.566 1 92 54 TYR B O 1
ATOM 2106 N N . PHE B 1 55 ? -30.281 -8.625 -3.434 1 93.62 55 PHE B N 1
ATOM 2107 C CA . PHE B 1 55 ? -29.094 -8.656 -4.273 1 93.62 55 PHE B CA 1
ATOM 2108 C C . PHE B 1 55 ? -29.188 -9.75 -5.328 1 93.62 55 PHE B C 1
ATOM 2110 O O . PHE B 1 55 ? -29.266 -10.93 -4.996 1 93.62 55 PHE B O 1
ATOM 2117 N N . ARG B 1 56 ? -29.062 -9.297 -6.504 1 90.56 56 ARG B N 1
ATOM 2118 C CA . ARG B 1 56 ? -29.219 -10.188 -7.645 1 90.56 56 ARG B CA 1
ATOM 2119 C C . ARG B 1 56 ? -28.078 -11.203 -7.715 1 90.56 56 ARG B C 1
ATOM 2121 O O . ARG B 1 56 ? -28.312 -12.367 -8.055 1 90.56 56 ARG B O 1
ATOM 2128 N N . ASP B 1 57 ? -26.906 -10.758 -7.422 1 91.12 57 ASP B N 1
ATOM 2129 C CA . ASP B 1 57 ? -25.734 -11.625 -7.484 1 91.12 57 ASP B CA 1
ATOM 2130 C C . ASP B 1 57 ? -24.625 -11.117 -6.559 1 91.12 57 ASP B C 1
ATOM 2132 O O . ASP B 1 57 ? -24.812 -10.109 -5.863 1 91.12 57 ASP B O 1
ATOM 2136 N N . LYS B 1 58 ? -23.609 -11.797 -6.496 1 90.88 58 LYS B N 1
ATOM 2137 C CA . LYS B 1 58 ? -22.484 -11.469 -5.625 1 90.88 58 LYS B CA 1
ATOM 2138 C C . LYS B 1 58 ? -21.859 -10.125 -6.008 1 90.88 58 LYS B C 1
ATOM 2140 O O . LYS B 1 58 ? -21.406 -9.375 -5.141 1 90.88 58 LYS B O 1
ATOM 2145 N N . GLN B 1 59 ? -21.906 -9.852 -7.285 1 89.38 59 GLN B N 1
ATOM 2146 C CA . GLN B 1 59 ? -21.344 -8.594 -7.758 1 89.38 59 GLN B CA 1
ATOM 2147 C C . GLN B 1 59 ? -22.109 -7.398 -7.195 1 89.38 59 GLN B C 1
ATOM 2149 O O . GLN B 1 59 ? -21.5 -6.426 -6.746 1 89.38 59 GLN B O 1
ATOM 2154 N N . ALA B 1 60 ? -23.375 -7.496 -7.203 1 91.81 60 ALA B N 1
ATOM 2155 C CA . ALA B 1 60 ? -24.219 -6.438 -6.652 1 91.81 60 ALA B CA 1
ATOM 2156 C C . ALA B 1 60 ? -23.969 -6.262 -5.156 1 91.81 60 ALA B C 1
ATOM 2158 O O . ALA B 1 60 ? -23.906 -5.137 -4.656 1 91.81 60 ALA B O 1
ATOM 2159 N N . LEU B 1 61 ? -23.859 -7.367 -4.484 1 94.06 61 LEU B N 1
ATOM 2160 C CA . LEU B 1 61 ? -23.562 -7.332 -3.057 1 94.06 61 LEU B CA 1
ATOM 2161 C C . LEU B 1 61 ? -22.188 -6.727 -2.799 1 94.06 61 LEU B C 1
ATOM 2163 O O . LEU B 1 61 ? -22.031 -5.891 -1.906 1 94.06 61 LEU B O 1
ATOM 2167 N N . THR B 1 62 ? -21.203 -7.066 -3.58 1 92.94 62 THR B N 1
ATOM 2168 C CA . THR B 1 62 ? -19.844 -6.566 -3.443 1 92.94 62 THR B CA 1
ATOM 2169 C C . THR B 1 62 ? -19.797 -5.055 -3.65 1 92.94 62 THR B C 1
ATOM 2171 O O . THR B 1 62 ? -19.094 -4.344 -2.924 1 92.94 62 THR B O 1
ATOM 2174 N N . ARG B 1 63 ? -20.531 -4.559 -4.574 1 92.31 63 ARG B N 1
ATOM 2175 C CA . ARG B 1 63 ? -20.594 -3.121 -4.816 1 92.31 63 ARG B CA 1
ATOM 2176 C C . ARG B 1 63 ? -21.125 -2.383 -3.598 1 92.31 63 ARG B C 1
ATOM 2178 O O . ARG B 1 63 ? -20.656 -1.297 -3.262 1 92.31 63 ARG B O 1
ATOM 2185 N N . GLN B 1 64 ? -22.062 -3.027 -2.975 1 94.5 64 GLN B N 1
ATOM 2186 C CA . GLN B 1 64 ? -22.625 -2.406 -1.78 1 94.5 64 GLN B CA 1
ATOM 2187 C C . GLN B 1 64 ? -21.641 -2.455 -0.619 1 94.5 64 GLN B C 1
ATOM 2189 O O . GLN B 1 64 ? -21.594 -1.541 0.206 1 94.5 64 GLN B O 1
ATOM 2194 N N . VAL B 1 65 ? -20.875 -3.482 -0.552 1 95.25 65 VAL B N 1
ATOM 2195 C CA . VAL B 1 65 ? -19.828 -3.568 0.465 1 95.25 65 VAL B CA 1
ATOM 2196 C C . VAL B 1 65 ? -18.797 -2.463 0.247 1 95.25 65 VAL B C 1
ATOM 2198 O O . VAL B 1 65 ? -18.359 -1.814 1.202 1 95.25 65 VAL B O 1
ATOM 2201 N N . ILE B 1 66 ? -18.406 -2.197 -1.003 1 94.12 66 ILE B N 1
ATOM 2202 C CA . ILE B 1 66 ? -17.469 -1.125 -1.334 1 94.12 66 ILE B CA 1
ATOM 2203 C C . ILE B 1 66 ? -18.031 0.213 -0.859 1 94.12 66 ILE B C 1
ATOM 2205 O O . ILE B 1 66 ? -17.344 0.993 -0.21 1 94.12 66 ILE B O 1
ATOM 2209 N N . ALA B 1 67 ? -19.297 0.457 -1.164 1 94.5 67 ALA B N 1
ATOM 2210 C CA . ALA B 1 67 ? -19.938 1.698 -0.757 1 94.5 67 ALA B CA 1
ATOM 2211 C C . ALA B 1 67 ? -19.984 1.828 0.763 1 94.5 67 ALA B C 1
ATOM 2213 O O . ALA B 1 67 ? -19.734 2.908 1.306 1 94.5 67 ALA B O 1
ATOM 2214 N N . SER B 1 68 ? -20.297 0.732 1.401 1 94.69 68 SER B N 1
ATOM 2215 C CA . SER B 1 68 ? -20.359 0.725 2.859 1 94.69 68 SER B CA 1
ATOM 2216 C C . SER B 1 68 ? -19 1.033 3.473 1 94.69 68 SER B C 1
ATOM 2218 O O . SER B 1 68 ? -18.906 1.824 4.414 1 94.69 68 SER B O 1
ATOM 2220 N N . ARG B 1 69 ? -17.938 0.457 2.957 1 94.38 69 ARG B N 1
ATOM 2221 C CA . ARG B 1 69 ? -16.594 0.675 3.475 1 94.38 69 ARG B CA 1
ATOM 2222 C C . ARG B 1 69 ? -16.125 2.102 3.201 1 94.38 69 ARG B C 1
ATOM 2224 O O . ARG B 1 69 ? -15.414 2.697 4.02 1 94.38 69 ARG B O 1
ATOM 2231 N N . ARG B 1 70 ? -16.453 2.609 2.041 1 94.75 70 ARG B N 1
ATOM 2232 C CA . ARG B 1 70 ? -16.188 4.012 1.747 1 94.75 70 ARG B CA 1
ATOM 2233 C C . ARG B 1 70 ? -16.828 4.926 2.783 1 94.75 70 ARG B C 1
ATOM 2235 O O . ARG B 1 70 ? -16.188 5.859 3.273 1 94.75 70 ARG B O 1
ATOM 2242 N N . ASP B 1 71 ? -18.047 4.609 3.129 1 94.5 71 ASP B N 1
ATOM 2243 C CA . ASP B 1 71 ? -18.766 5.391 4.133 1 94.5 71 ASP B CA 1
ATOM 2244 C C . ASP B 1 71 ? -18.109 5.262 5.504 1 94.5 71 ASP B C 1
ATOM 2246 O O . ASP B 1 71 ? -18.062 6.227 6.266 1 94.5 71 ASP B O 1
ATOM 2250 N N . ASP B 1 72 ? -17.625 4.086 5.816 1 93.5 72 ASP B N 1
ATOM 2251 C CA . ASP B 1 72 ? -16.922 3.871 7.074 1 93.5 72 ASP B CA 1
ATOM 2252 C C . ASP B 1 72 ? -15.672 4.75 7.156 1 93.5 72 ASP B C 1
ATOM 2254 O O . ASP B 1 72 ? -15.375 5.309 8.211 1 93.5 72 ASP B O 1
ATOM 2258 N N . VAL B 1 73 ? -14.969 4.867 6.062 1 94.5 73 VAL B N 1
ATOM 2259 C CA . VAL B 1 73 ? -13.773 5.703 6.004 1 94.5 73 VAL B CA 1
ATOM 2260 C C . VAL B 1 73 ? -14.148 7.156 6.27 1 94.5 73 VAL B C 1
ATOM 2262 O O . VAL B 1 73 ? -13.508 7.832 7.082 1 94.5 73 VAL B O 1
ATOM 2265 N N . ARG B 1 74 ? -15.188 7.609 5.602 1 95.56 74 ARG B N 1
ATOM 2266 C CA . ARG B 1 74 ? -15.648 8.977 5.797 1 95.56 74 ARG B CA 1
ATOM 2267 C C . ARG B 1 74 ? -16.062 9.211 7.246 1 95.56 74 ARG B C 1
ATOM 2269 O O . ARG B 1 74 ? -15.68 10.211 7.859 1 95.56 74 ARG B O 1
ATOM 2276 N N . THR B 1 75 ? -16.844 8.266 7.781 1 95.5 75 THR B N 1
ATOM 2277 C CA . THR B 1 75 ? -17.344 8.391 9.148 1 95.5 75 THR B CA 1
ATOM 2278 C C . THR B 1 75 ? -16.203 8.422 10.148 1 95.5 75 THR B C 1
ATOM 2280 O O . THR B 1 75 ? -16.203 9.227 11.086 1 95.5 75 THR B O 1
ATOM 2283 N N . PHE B 1 76 ? -15.219 7.617 9.938 1 95.75 76 PHE B N 1
ATOM 2284 C CA . PHE B 1 76 ? -14.062 7.582 10.828 1 95.75 76 PHE B CA 1
ATOM 2285 C C . PHE B 1 76 ? -13.328 8.922 10.812 1 95.75 76 PHE B C 1
ATOM 2287 O O . PHE B 1 76 ? -13.008 9.469 11.867 1 95.75 76 PHE B O 1
ATOM 2294 N N . HIS B 1 77 ? -13.148 9.484 9.664 1 97.06 77 HIS B N 1
ATOM 2295 C CA . HIS B 1 77 ? -12.297 10.656 9.508 1 97.06 77 HIS B CA 1
ATOM 2296 C C . HIS B 1 77 ? -13.047 11.938 9.844 1 97.06 77 HIS B C 1
ATOM 2298 O O . HIS B 1 77 ? -12.438 13 9.969 1 97.06 77 HIS B O 1
ATOM 2304 N N . THR B 1 78 ? -14.375 11.836 10 1 96.12 78 THR B N 1
ATOM 2305 C CA . THR B 1 78 ? -15.164 13.031 10.297 1 96.12 78 THR B CA 1
ATOM 2306 C C . THR B 1 78 ? -15.609 13.031 11.758 1 96.12 78 THR B C 1
ATOM 2308 O O . THR B 1 78 ? -16.469 13.82 12.141 1 96.12 78 THR B O 1
ATOM 2311 N N . GLN B 1 79 ? -15.039 12.148 12.539 1 94.75 79 GLN B N 1
ATOM 2312 C CA . GLN B 1 79 ? -15.297 12.148 13.977 1 94.75 79 GLN B CA 1
ATOM 2313 C C . GLN B 1 79 ? -14.844 13.453 14.617 1 94.75 79 GLN B C 1
ATOM 2315 O O . GLN B 1 79 ? -13.859 14.055 14.188 1 94.75 79 GLN B O 1
ATOM 2320 N N . SER B 1 80 ? -15.469 13.75 15.672 1 93.44 80 SER B N 1
ATOM 2321 C CA . SER B 1 80 ? -15.227 15.023 16.344 1 93.44 80 SER B CA 1
ATOM 2322 C C . SER B 1 80 ? -13.805 15.094 16.891 1 93.44 80 SER B C 1
ATOM 2324 O O . SER B 1 80 ? -13.211 16.172 16.938 1 93.44 80 SER B O 1
ATOM 2326 N N . ARG B 1 81 ? -13.227 14 17.25 1 91.38 81 ARG B N 1
ATOM 2327 C CA . ARG B 1 81 ? -11.898 13.977 17.844 1 91.38 81 ARG B CA 1
ATOM 2328 C C . ARG B 1 81 ? -10.836 14.398 16.828 1 91.38 81 ARG B C 1
ATOM 2330 O O . ARG B 1 81 ? -9.703 14.711 17.203 1 91.38 81 ARG B O 1
ATOM 2337 N N . PHE B 1 82 ? -11.164 14.367 15.539 1 94.38 82 PHE B N 1
ATOM 2338 C CA . PHE B 1 82 ? -10.211 14.766 14.516 1 94.38 82 PHE B CA 1
ATOM 2339 C C . PHE B 1 82 ? -10.555 16.156 13.969 1 94.38 82 PHE B C 1
ATOM 2341 O O . PHE B 1 82 ? -9.938 16.609 13 1 94.38 82 PHE B O 1
ATOM 2348 N N . GLU B 1 83 ? -11.594 16.734 14.555 1 90.88 83 GLU B N 1
ATOM 2349 C CA . GLU B 1 83 ? -12.07 18.016 14.031 1 90.88 83 GLU B CA 1
ATOM 2350 C C . GLU B 1 83 ? -12.227 17.969 12.516 1 90.88 83 GLU B C 1
ATOM 2352 O O . GLU B 1 83 ? -12.938 17.109 11.984 1 90.88 83 GLU B O 1
ATOM 2357 N N . SER B 1 84 ? -11.742 18.922 11.789 1 92.88 84 SER B N 1
ATOM 2358 C CA . SER B 1 84 ? -11.797 18.953 10.336 1 92.88 84 SER B CA 1
ATOM 2359 C C . SER B 1 84 ? -10.453 18.594 9.711 1 92.88 84 SER B C 1
ATOM 2361 O O . SER B 1 84 ? -10.156 18.984 8.586 1 92.88 84 SER B O 1
ATOM 2363 N N . LEU B 1 85 ? -9.609 17.844 10.539 1 97.38 85 LEU B N 1
ATOM 2364 C CA . LEU B 1 85 ? -8.273 17.469 10.094 1 97.38 85 LEU B CA 1
ATOM 2365 C C . LEU B 1 85 ? -7.488 18.703 9.641 1 97.38 85 LEU B C 1
ATOM 2367 O O . LEU B 1 85 ? -6.734 18.641 8.664 1 97.38 85 LEU B O 1
ATOM 2371 N N . ASP B 1 86 ? -7.715 19.828 10.336 1 98 86 ASP B N 1
ATOM 2372 C CA . ASP B 1 86 ? -7.16 21.094 9.875 1 98 86 ASP B CA 1
ATOM 2373 C C . ASP B 1 86 ? -6.137 21.641 10.867 1 98 86 ASP B C 1
ATOM 2375 O O . ASP B 1 86 ? -5.973 22.859 10.992 1 98 86 ASP B O 1
ATOM 2379 N N . SER B 1 87 ? -5.562 20.781 11.625 1 97.94 87 SER B N 1
ATOM 2380 C CA . SER B 1 87 ? -4.449 21.125 12.508 1 97.94 87 SER B CA 1
ATOM 2381 C C . SER B 1 87 ? -3.459 19.969 12.617 1 97.94 87 SER B C 1
ATOM 2383 O O . SER B 1 87 ? -3.811 18.812 12.352 1 97.94 87 SER B O 1
ATOM 2385 N N . LEU B 1 88 ? -2.217 20.297 12.961 1 97.62 88 LEU B N 1
ATOM 2386 C CA . LEU B 1 88 ? -1.217 19.25 13.164 1 97.62 88 LEU B CA 1
ATOM 2387 C C . LEU B 1 88 ? -1.631 18.312 14.297 1 97.62 88 LEU B C 1
ATOM 2389 O O . LEU B 1 88 ? -1.389 17.109 14.234 1 97.62 88 LEU B O 1
ATOM 2393 N N . GLU B 1 89 ? -2.293 18.859 15.305 1 97.5 89 GLU B N 1
ATOM 2394 C CA . GLU B 1 89 ? -2.793 18.062 16.422 1 97.5 89 GLU B CA 1
ATOM 2395 C C . GLU B 1 89 ? -3.852 17.062 15.961 1 97.5 89 GLU B C 1
ATOM 2397 O O . GLU B 1 89 ? -3.857 15.914 16.391 1 97.5 89 GLU B O 1
ATOM 2402 N N . ALA B 1 90 ? -4.715 17.562 15.117 1 98.12 90 ALA B N 1
ATOM 2403 C CA . ALA B 1 90 ? -5.754 16.688 14.586 1 98.12 90 ALA B CA 1
ATOM 2404 C C . ALA B 1 90 ? -5.152 15.578 13.742 1 98.12 90 ALA B C 1
ATOM 2406 O O . ALA B 1 90 ? -5.586 14.422 13.82 1 98.12 90 ALA B O 1
ATOM 2407 N N . LEU B 1 91 ? -4.168 15.891 12.922 1 98.56 91 LEU B N 1
ATOM 2408 C CA . LEU B 1 91 ? -3.486 14.891 12.109 1 98.56 91 LEU B CA 1
ATOM 2409 C C . LEU B 1 91 ? -2.76 13.875 12.992 1 98.56 91 LEU B C 1
ATOM 2411 O O . LEU B 1 91 ? -2.777 12.68 12.703 1 98.56 91 LEU B O 1
ATOM 2415 N N . GLN B 1 92 ? -2.172 14.367 14.047 1 98.19 92 GLN B N 1
ATOM 2416 C CA . GLN B 1 92 ? -1.495 13.484 14.992 1 98.19 92 GLN B CA 1
ATOM 2417 C C . GLN B 1 92 ? -2.492 12.57 15.695 1 98.19 92 GLN B C 1
ATOM 2419 O O . GLN B 1 92 ? -2.211 11.391 15.914 1 98.19 92 GLN B O 1
ATOM 2424 N N . ALA B 1 93 ? -3.584 13.125 16.078 1 98.31 93 ALA B N 1
ATOM 2425 C CA . ALA B 1 93 ? -4.629 12.328 16.719 1 98.31 93 ALA B CA 1
ATOM 2426 C C . ALA B 1 93 ? -5.125 11.227 15.773 1 98.31 93 ALA B C 1
ATOM 2428 O O . ALA B 1 93 ? -5.363 10.102 16.203 1 98.31 93 ALA B O 1
ATOM 2429 N N . TRP B 1 94 ? -5.305 11.578 14.555 1 98.38 94 TRP B N 1
ATOM 2430 C CA . TRP B 1 94 ? -5.691 10.609 13.539 1 98.38 94 TRP B CA 1
ATOM 2431 C C . TRP B 1 94 ? -4.664 9.484 13.445 1 98.38 94 TRP B C 1
ATOM 2433 O O . TRP B 1 94 ? -5.02 8.305 13.469 1 98.38 94 TRP B O 1
ATOM 2443 N N . ALA B 1 95 ? -3.379 9.867 13.344 1 98.56 95 ALA B N 1
ATOM 2444 C CA . ALA B 1 95 ? -2.314 8.875 13.25 1 98.56 95 ALA B CA 1
ATOM 2445 C C . ALA B 1 95 ? -2.307 7.957 14.469 1 98.56 95 ALA B C 1
ATOM 2447 O O . ALA B 1 95 ? -2.193 6.738 14.336 1 98.56 95 ALA B O 1
ATOM 2448 N N . GLN B 1 96 ? -2.467 8.523 15.609 1 98.19 96 GLN B N 1
ATOM 2449 C CA . GLN B 1 96 ? -2.461 7.758 16.859 1 98.19 96 GLN B CA 1
ATOM 2450 C C . GLN B 1 96 ? -3.65 6.805 16.922 1 98.19 96 GLN B C 1
ATOM 2452 O O . GLN B 1 96 ? -3.533 5.695 17.438 1 98.19 96 GLN B O 1
ATOM 2457 N N . ALA B 1 97 ? -4.75 7.25 16.484 1 98 97 ALA B N 1
ATOM 2458 C CA . ALA B 1 97 ? -5.93 6.391 16.453 1 98 97 ALA B CA 1
ATOM 2459 C C . ALA B 1 97 ? -5.707 5.184 15.547 1 98 97 ALA B C 1
ATOM 2461 O O . ALA B 1 97 ? -6.105 4.066 15.883 1 98 97 ALA B O 1
ATOM 2462 N N . CYS B 1 98 ? -5.133 5.387 14.375 1 98.06 98 CYS B N 1
ATOM 2463 C CA . CYS B 1 98 ? -4.801 4.289 13.477 1 98.06 98 CYS B CA 1
ATOM 2464 C C . CYS B 1 98 ? -3.803 3.336 14.125 1 98.06 98 CYS B C 1
ATOM 2466 O O . CYS B 1 98 ? -3.965 2.117 14.055 1 98.06 98 CYS B O 1
ATOM 2468 N N . VAL B 1 99 ? -2.775 3.887 14.797 1 98.25 99 VAL B N 1
ATOM 2469 C CA . VAL B 1 99 ? -1.751 3.076 15.445 1 98.25 99 VAL B CA 1
ATOM 2470 C C . VAL B 1 99 ? -2.383 2.232 16.547 1 98.25 99 VAL B C 1
ATOM 2472 O O . VAL B 1 99 ? -2.004 1.076 16.75 1 98.25 99 VAL B O 1
ATOM 2475 N N . ALA B 1 100 ? -3.334 2.803 17.219 1 97.81 100 ALA B N 1
ATOM 2476 C CA . ALA B 1 100 ? -4.016 2.098 18.312 1 97.81 100 ALA B CA 1
ATOM 2477 C C . ALA B 1 100 ? -4.781 0.887 17.781 1 97.81 100 ALA B C 1
ATOM 2479 O O . ALA B 1 100 ? -5.074 -0.047 18.531 1 97.81 100 ALA B O 1
ATOM 2480 N N . ASP B 1 101 ? -5.078 0.864 16.5 1 96.31 101 ASP B N 1
ATOM 2481 C CA . ASP B 1 101 ? -5.879 -0.2 15.906 1 96.31 101 ASP B CA 1
ATOM 2482 C C . ASP B 1 101 ? -4.988 -1.225 15.203 1 96.31 101 ASP B C 1
ATOM 2484 O O . ASP B 1 101 ? -5.484 -2.084 14.469 1 96.31 101 ASP B O 1
ATOM 2488 N N . ILE B 1 102 ? -3.697 -1.18 15.359 1 97 102 ILE B N 1
ATOM 2489 C CA . ILE B 1 102 ? -2.758 -2.047 14.656 1 97 102 ILE B CA 1
ATOM 2490 C C . ILE B 1 102 ? -3.09 -3.508 14.945 1 97 102 ILE B C 1
ATOM 2492 O O . ILE B 1 102 ? -3.281 -4.301 14.023 1 97 102 ILE B O 1
ATOM 2496 N N . ASP B 1 103 ? -3.258 -3.842 16.188 1 95 103 ASP B N 1
ATOM 2497 C CA . ASP B 1 103 ? -3.428 -5.242 16.562 1 95 103 ASP B CA 1
ATOM 2498 C C . ASP B 1 103 ? -4.824 -5.742 16.203 1 95 103 ASP B C 1
ATOM 2500 O O . ASP B 1 103 ? -4.984 -6.879 15.742 1 95 103 ASP B O 1
ATOM 2504 N N . ALA B 1 104 ? -5.809 -4.902 16.281 1 91.56 104 ALA B N 1
ATOM 2505 C CA . ALA B 1 104 ? -7.199 -5.324 16.109 1 91.56 104 ALA B CA 1
ATOM 2506 C C . ALA B 1 104 ? -7.598 -5.32 14.633 1 91.56 104 ALA B C 1
ATOM 2508 O O . ALA B 1 104 ? -8.461 -6.098 14.211 1 91.56 104 ALA B O 1
ATOM 2509 N N . VAL B 1 105 ? -6.938 -4.477 13.875 1 91.94 105 VAL B N 1
ATOM 2510 C CA . VAL B 1 105 ? -7.449 -4.27 12.531 1 91.94 105 VAL B CA 1
ATOM 2511 C C . VAL B 1 105 ? -6.348 -4.551 11.508 1 91.94 105 VAL B C 1
ATOM 2513 O O . VAL B 1 105 ? -6.41 -5.539 10.773 1 91.94 105 VAL B O 1
ATOM 2516 N N . TYR B 1 106 ? -5.277 -3.812 11.609 1 93.62 106 TYR B N 1
ATOM 2517 C CA . TYR B 1 106 ? -4.344 -3.742 10.484 1 93.62 106 TYR B CA 1
ATOM 2518 C C . TYR B 1 106 ? -3.502 -5.012 10.398 1 93.62 106 TYR B C 1
ATOM 2520 O O . TYR B 1 106 ? -3.166 -5.461 9.305 1 93.62 106 TYR B O 1
ATOM 2528 N N . ARG B 1 107 ? -3.164 -5.598 11.516 1 90.88 107 ARG B N 1
ATOM 2529 C CA . ARG B 1 107 ? -2.398 -6.84 11.492 1 90.88 107 ARG B CA 1
ATOM 2530 C C . ARG B 1 107 ? -3.266 -8.008 11.039 1 90.88 107 ARG B C 1
ATOM 2532 O O . ARG B 1 107 ? -2.75 -9.031 10.57 1 90.88 107 ARG B O 1
ATOM 2539 N N . VAL B 1 108 ? -4.598 -7.812 11.141 1 84.88 108 VAL B N 1
ATOM 2540 C CA . VAL B 1 108 ? -5.523 -8.898 10.836 1 84.88 108 VAL B CA 1
ATOM 2541 C C . VAL B 1 108 ? -5.914 -8.844 9.359 1 84.88 108 VAL B C 1
ATOM 2543 O O . VAL B 1 108 ? -5.988 -9.883 8.695 1 84.88 108 VAL B O 1
ATOM 2546 N N . GLY B 1 109 ? -6.09 -7.629 8.852 1 87.38 109 GLY B N 1
ATOM 2547 C CA . GLY B 1 109 ? -6.641 -7.574 7.508 1 87.38 109 GLY B CA 1
ATOM 2548 C C . GLY B 1 109 ? -6.152 -6.379 6.715 1 87.38 109 GLY B C 1
ATOM 2549 O O . GLY B 1 109 ? -6.562 -6.18 5.57 1 87.38 109 GLY B O 1
ATOM 2550 N N . GLY B 1 110 ? -5.262 -5.602 7.289 1 91.25 110 GLY B N 1
ATOM 2551 C CA . GLY B 1 110 ? -4.844 -4.387 6.613 1 91.25 110 GLY B CA 1
ATOM 2552 C C . GLY B 1 110 ? -5.879 -3.281 6.676 1 91.25 110 GLY B C 1
ATOM 2553 O O . GLY B 1 110 ? -6.508 -3.07 7.719 1 91.25 110 GLY B O 1
ATOM 2554 N N . CYS B 1 111 ? -6.012 -2.561 5.621 1 92.94 111 CYS B N 1
ATOM 2555 C CA . CYS B 1 111 ? -7.016 -1.506 5.523 1 92.94 111 CYS B CA 1
ATOM 2556 C C . CYS B 1 111 ? -8.336 -2.055 4.992 1 92.94 111 CYS B C 1
ATOM 2558 O O . CYS B 1 111 ? -8.367 -2.701 3.941 1 92.94 111 CYS B O 1
ATOM 2560 N N . VAL B 1 112 ? -9.422 -1.758 5.609 1 89.12 112 VAL B N 1
ATOM 2561 C CA . VAL B 1 112 ? -10.734 -2.303 5.281 1 89.12 112 VAL B CA 1
ATOM 2562 C C . VAL B 1 112 ? -11.117 -1.902 3.855 1 89.12 112 VAL B C 1
ATOM 2564 O O . VAL B 1 112 ? -11.82 -2.641 3.166 1 89.12 112 VAL B O 1
ATOM 2567 N N . TYR B 1 113 ? -10.766 -0.713 3.408 1 93.44 113 TYR B N 1
ATOM 2568 C CA . TYR B 1 113 ? -11.062 -0.256 2.055 1 93.44 113 TYR B CA 1
ATOM 2569 C C . TYR B 1 113 ? -10 -0.749 1.072 1 93.44 113 TYR B C 1
ATOM 2571 O O . TYR B 1 113 ? -10.336 -1.228 -0.015 1 93.44 113 TYR B O 1
ATOM 2579 N N . GLY B 1 114 ? -8.703 -0.742 1.464 1 90.31 114 GLY B N 1
ATOM 2580 C CA . GLY B 1 114 ? -7.594 -1.155 0.622 1 90.31 114 GLY B CA 1
ATOM 2581 C C . GLY B 1 114 ? -7.617 -2.635 0.289 1 90.31 114 GLY B C 1
ATOM 2582 O O . GLY B 1 114 ? -7.234 -3.033 -0.813 1 90.31 114 GLY B O 1
ATOM 2583 N N . SER B 1 115 ? -8.008 -3.459 1.22 1 86.81 115 SER B N 1
ATOM 2584 C CA . SER B 1 115 ? -8.078 -4.898 0.981 1 86.81 115 SER B CA 1
ATOM 2585 C C . SER B 1 115 ? -9.039 -5.227 -0.154 1 86.81 115 SER B C 1
ATOM 2587 O O . SER B 1 115 ? -8.789 -6.141 -0.942 1 86.81 115 SER B O 1
ATOM 2589 N N . LEU B 1 116 ? -10.156 -4.469 -0.255 1 86 116 LEU B N 1
ATOM 2590 C CA . LEU B 1 116 ? -11.109 -4.641 -1.348 1 86 116 LEU B CA 1
ATOM 2591 C C . LEU B 1 116 ? -10.5 -4.191 -2.674 1 86 116 LEU B C 1
ATOM 2593 O O . LEU B 1 116 ? -10.664 -4.859 -3.695 1 86 116 LEU B O 1
ATOM 2597 N N . ALA B 1 117 ? -9.805 -3.088 -2.609 1 82.19 117 ALA B N 1
ATOM 2598 C CA . ALA B 1 117 ? -9.188 -2.549 -3.816 1 82.19 117 ALA B CA 1
ATOM 2599 C C . ALA B 1 117 ? -8.188 -3.545 -4.41 1 82.19 117 ALA B C 1
ATOM 2601 O O . ALA B 1 117 ? -8.203 -3.797 -5.617 1 82.19 117 ALA B O 1
ATOM 2602 N N . GLY B 1 118 ? -7.383 -4.164 -3.619 1 78.44 118 GLY B N 1
ATOM 2603 C CA . GLY B 1 118 ? -6.391 -5.129 -4.07 1 78.44 118 GLY B CA 1
ATOM 2604 C C . GLY B 1 118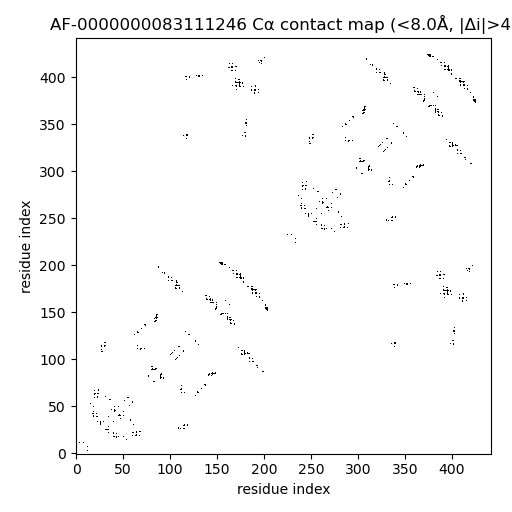 ? -7.004 -6.359 -4.707 1 78.44 118 GLY B C 1
ATOM 2605 O O . GLY B 1 118 ? -6.438 -6.93 -5.645 1 78.44 118 GLY B O 1
ATOM 2606 N N . GLU B 1 119 ? -8.172 -6.676 -4.254 1 77.25 119 GLU B N 1
ATOM 2607 C CA . GLU B 1 119 ? -8.812 -7.895 -4.73 1 77.25 119 GLU B CA 1
ATOM 2608 C C . GLU B 1 119 ? -9.641 -7.633 -5.984 1 77.25 119 GLU B C 1
ATOM 2610 O O . GLU B 1 119 ? -9.844 -8.531 -6.805 1 77.25 119 GLU B O 1
ATOM 2615 N N . LEU B 1 120 ? -10.117 -6.418 -6.133 1 78.81 120 LEU B N 1
ATOM 2616 C CA . LEU B 1 120 ? -11.156 -6.176 -7.125 1 78.81 120 LEU B CA 1
ATOM 2617 C C . LEU B 1 120 ? -10.641 -5.27 -8.234 1 78.81 120 LEU B C 1
ATOM 2619 O O . LEU B 1 120 ? -11.406 -4.859 -9.117 1 78.81 120 LEU B O 1
ATOM 2623 N N . ILE B 1 121 ? -9.438 -4.926 -8.219 1 71.69 121 ILE B N 1
ATOM 2624 C CA . ILE B 1 121 ? -8.875 -3.951 -9.148 1 71.69 121 ILE B CA 1
ATOM 2625 C C . ILE B 1 121 ? -9.047 -4.445 -10.586 1 71.69 121 ILE B C 1
ATOM 2627 O O . ILE B 1 121 ? -9.297 -3.65 -11.492 1 71.69 121 ILE B O 1
ATOM 2631 N N . ASP B 1 122 ? -8.914 -5.684 -10.812 1 66.81 122 ASP B N 1
ATOM 2632 C CA . ASP B 1 122 ? -9.008 -6.215 -12.164 1 66.81 122 ASP B CA 1
ATOM 2633 C C . ASP B 1 122 ? -10.438 -6.664 -12.477 1 66.81 122 ASP B C 1
ATOM 2635 O O . ASP B 1 122 ? -10.688 -7.266 -13.531 1 66.81 122 ASP B O 1
ATOM 2639 N N . ALA B 1 123 ? -11.203 -6.301 -11.547 1 70.75 123 ALA B N 1
ATOM 2640 C CA . ALA B 1 123 ? -12.594 -6.621 -11.836 1 70.75 123 ALA B CA 1
ATOM 2641 C C . ALA B 1 123 ? -13.148 -5.719 -12.938 1 70.75 123 ALA B C 1
ATOM 2643 O O . ALA B 1 123 ? -12.391 -5.117 -13.703 1 70.75 123 ALA B O 1
ATOM 2644 N N . ASP B 1 124 ? -14.453 -5.434 -12.969 1 73.81 124 ASP B N 1
ATOM 2645 C CA . ASP B 1 124 ? -15.047 -4.676 -14.07 1 73.81 124 ASP B CA 1
ATOM 2646 C C . ASP B 1 124 ? -14.82 -3.178 -13.883 1 73.81 124 ASP B C 1
ATOM 2648 O O . ASP B 1 124 ? -14.422 -2.732 -12.805 1 73.81 124 ASP B O 1
ATOM 2652 N N . ASP B 1 125 ? -14.852 -2.406 -14.922 1 80.69 125 ASP B N 1
ATOM 2653 C CA . ASP B 1 125 ? -14.578 -0.975 -15.008 1 80.69 125 ASP B CA 1
ATOM 2654 C C . ASP B 1 125 ? -15.414 -0.199 -13.992 1 80.69 125 ASP B C 1
ATOM 2656 O O . ASP B 1 125 ? -14.961 0.808 -13.445 1 80.69 125 ASP B O 1
ATOM 2660 N N . ASP B 1 126 ? -16.516 -0.733 -13.672 1 83 126 ASP B N 1
ATOM 2661 C CA . ASP B 1 126 ? -17.406 -0.042 -12.742 1 83 126 ASP B CA 1
ATOM 2662 C C . ASP B 1 126 ? -16.875 -0.125 -11.312 1 83 126 ASP B C 1
ATOM 2664 O O . ASP B 1 126 ? -16.906 0.861 -10.578 1 83 126 ASP B O 1
ATOM 2668 N N . ILE B 1 127 ? -16.359 -1.22 -10.984 1 84.88 127 ILE B N 1
ATOM 2669 C CA . ILE B 1 127 ? -15.812 -1.418 -9.648 1 84.88 127 ILE B CA 1
ATOM 2670 C C . ILE B 1 127 ? -14.555 -0.565 -9.477 1 84.88 127 ILE B C 1
ATOM 2672 O O . ILE B 1 127 ? -14.367 0.069 -8.438 1 84.88 127 ILE B O 1
ATOM 2676 N N . HIS B 1 128 ? -13.828 -0.511 -10.523 1 85.5 128 HIS B N 1
ATOM 2677 C CA . HIS B 1 128 ? -12.617 0.302 -10.508 1 85.5 128 HIS B CA 1
ATOM 2678 C C . HIS B 1 128 ? -12.945 1.773 -10.273 1 85.5 128 HIS B C 1
ATOM 2680 O O . HIS B 1 128 ? -12.297 2.434 -9.453 1 85.5 128 HIS B O 1
ATOM 2686 N N . SER B 1 129 ? -13.891 2.279 -10.922 1 89.88 129 SER B N 1
ATOM 2687 C CA . SER B 1 129 ? -14.297 3.674 -10.805 1 89.88 129 SER B CA 1
ATOM 2688 C C . SER B 1 129 ? -14.82 3.977 -9.406 1 89.88 129 SER B C 1
ATOM 2690 O O . SER B 1 129 ? -14.594 5.062 -8.867 1 89.88 129 SER B O 1
ATOM 2692 N N . GLU B 1 130 ? -15.508 3.023 -8.867 1 90.5 130 GLU B N 1
ATOM 2693 C CA . GLU B 1 130 ? -16.047 3.207 -7.527 1 90.5 130 GLU B CA 1
ATOM 2694 C C . GLU B 1 130 ? -14.938 3.248 -6.48 1 90.5 130 GLU B C 1
ATOM 2696 O O . GLU B 1 130 ? -14.961 4.086 -5.578 1 90.5 130 GLU B O 1
ATOM 2701 N N . LEU B 1 131 ? -14.047 2.387 -6.641 1 91.5 131 LEU B N 1
ATOM 2702 C CA . LEU B 1 131 ? -12.898 2.359 -5.738 1 91.5 131 LEU B CA 1
ATOM 2703 C C . LEU B 1 131 ? -12.094 3.646 -5.848 1 91.5 131 LEU B C 1
ATOM 2705 O O . LEU B 1 131 ? -11.719 4.238 -4.832 1 91.5 131 LEU B O 1
ATOM 2709 N N . SER B 1 132 ? -11.906 4.098 -7.07 1 93.31 132 SER B N 1
ATOM 2710 C CA . SER B 1 132 ? -11.164 5.324 -7.32 1 93.31 132 SER B CA 1
ATOM 2711 C C . SER B 1 132 ? -11.859 6.527 -6.691 1 93.31 132 SER B C 1
ATOM 2713 O O . SER B 1 132 ? -11.211 7.367 -6.062 1 93.31 132 SER B O 1
ATOM 2715 N N . ALA B 1 133 ? -13.133 6.559 -6.805 1 94.19 133 ALA B N 1
ATOM 2716 C CA . ALA B 1 133 ? -13.914 7.656 -6.234 1 94.19 133 ALA B CA 1
ATOM 2717 C C . ALA B 1 133 ? -13.805 7.672 -4.711 1 94.19 133 ALA B C 1
ATOM 2719 O O . ALA B 1 133 ? -13.781 8.742 -4.094 1 94.19 133 ALA B O 1
ATOM 2720 N N . GLY B 1 134 ? -13.766 6.5 -4.152 1 95.81 134 GLY B N 1
ATOM 2721 C CA . GLY B 1 134 ? -13.586 6.402 -2.709 1 95.81 134 GLY B CA 1
ATOM 2722 C C . GLY B 1 134 ? -12.258 6.953 -2.23 1 95.81 134 GLY B C 1
ATOM 2723 O O . GLY B 1 134 ? -12.203 7.68 -1.234 1 95.81 134 GLY B O 1
ATOM 2724 N N . TYR B 1 135 ? -11.219 6.668 -2.938 1 97.19 135 TYR B N 1
ATOM 2725 C CA . TYR B 1 135 ? -9.914 7.203 -2.572 1 97.19 135 TYR B CA 1
ATOM 2726 C C . TYR B 1 135 ? -9.867 8.711 -2.77 1 97.19 135 TYR B C 1
ATOM 2728 O O . TYR B 1 135 ? -9.281 9.438 -1.959 1 97.19 135 TYR B O 1
ATOM 2736 N N . ASP B 1 136 ? -10.508 9.203 -3.836 1 97.19 136 ASP B N 1
ATOM 2737 C CA . ASP B 1 136 ? -10.562 10.641 -4.07 1 97.19 136 ASP B CA 1
ATOM 2738 C C . ASP B 1 136 ? -11.273 11.352 -2.926 1 97.19 136 ASP B C 1
ATOM 2740 O O . ASP B 1 136 ? -10.844 12.422 -2.488 1 97.19 136 ASP B O 1
ATOM 2744 N N . GLN B 1 137 ? -12.344 10.781 -2.5 1 97.31 137 GLN B N 1
ATOM 2745 C CA . GLN B 1 137 ? -13.078 11.352 -1.376 1 97.31 137 GLN B CA 1
ATOM 2746 C C . GLN B 1 137 ? -12.227 11.352 -0.107 1 97.31 137 GLN B C 1
ATOM 2748 O O . GLN B 1 137 ? -12.227 12.32 0.649 1 97.31 137 GLN B O 1
ATOM 2753 N N . TRP B 1 138 ? -11.547 10.258 0.129 1 97.94 138 TRP B N 1
ATOM 2754 C CA . TRP B 1 138 ? -10.672 10.125 1.286 1 97.94 138 TRP B CA 1
ATOM 2755 C C . TRP B 1 138 ? -9.578 11.188 1.262 1 97.94 138 TRP B C 1
ATOM 2757 O O . TRP B 1 138 ? -9.391 11.914 2.236 1 97.94 138 TRP B O 1
ATOM 2767 N N . ILE B 1 139 ? -8.914 11.32 0.144 1 98.5 139 ILE B N 1
ATOM 2768 C CA . ILE B 1 139 ? -7.863 12.32 -0.038 1 98.5 139 ILE B CA 1
ATOM 2769 C C . ILE B 1 139 ? -8.445 13.719 0.14 1 98.5 139 ILE B C 1
ATOM 2771 O O . ILE B 1 139 ? -7.816 14.586 0.755 1 98.5 139 ILE B O 1
ATOM 2775 N N . GLY B 1 140 ? -9.641 13.875 -0.337 1 98.5 140 GLY B N 1
ATOM 2776 C CA . GLY B 1 140 ? -10.312 15.156 -0.248 1 98.5 140 GLY B CA 1
ATOM 2777 C C . GLY B 1 140 ? -10.531 15.617 1.18 1 98.5 140 GLY B C 1
ATOM 2778 O O . GLY B 1 140 ? -10.5 16.812 1.463 1 98.5 140 GLY B O 1
ATOM 2779 N N . LEU B 1 141 ? -10.781 14.727 2.102 1 98.19 141 LEU B N 1
ATOM 2780 C CA . LEU B 1 141 ? -10.961 15.07 3.508 1 98.19 141 LEU B CA 1
ATOM 2781 C C . LEU B 1 141 ? -9.695 15.711 4.074 1 98.19 141 LEU B C 1
ATOM 2783 O O . LEU B 1 141 ? -9.773 16.75 4.727 1 98.19 141 LEU B O 1
ATOM 2787 N N . PHE B 1 142 ? -8.555 15.148 3.805 1 98.75 142 PHE B N 1
ATOM 2788 C CA . PHE B 1 142 ? -7.285 15.703 4.27 1 98.75 142 PHE B CA 1
ATOM 2789 C C . PHE B 1 142 ? -6.957 16.984 3.525 1 98.75 142 PHE B C 1
ATOM 2791 O O . PHE B 1 142 ? -6.453 17.938 4.121 1 98.75 142 PHE B O 1
ATOM 2798 N N . GLU B 1 143 ? -7.219 16.953 2.217 1 98.81 143 GLU B N 1
ATOM 2799 C CA . GLU B 1 143 ? -6.906 18.125 1.403 1 98.81 143 GLU B CA 1
ATOM 2800 C C . GLU B 1 143 ? -7.645 19.359 1.913 1 98.81 143 GLU B C 1
ATOM 2802 O O . GLU B 1 143 ? -7.059 20.438 2.006 1 98.81 143 GLU B O 1
ATOM 2807 N N . ALA B 1 144 ? -8.875 19.219 2.24 1 98.56 144 ALA B N 1
ATOM 2808 C CA . ALA B 1 144 ? -9.68 20.328 2.756 1 98.56 144 ALA B CA 1
ATOM 2809 C C . ALA B 1 144 ? -9.102 20.859 4.062 1 98.56 144 ALA B C 1
ATOM 2811 O O . ALA B 1 144 ? -8.984 22.078 4.25 1 98.56 144 ALA B O 1
ATOM 2812 N N . GLY B 1 145 ? -8.758 19.938 4.973 1 98.5 145 GLY B N 1
ATOM 2813 C CA . GLY B 1 145 ? -8.148 20.344 6.227 1 98.5 145 GLY B CA 1
ATOM 2814 C C . GLY B 1 145 ? -6.82 21.062 6.039 1 98.5 145 GLY B C 1
ATOM 2815 O O . GLY B 1 145 ? -6.574 22.094 6.664 1 98.5 145 GLY B O 1
ATOM 2816 N N . LEU B 1 146 ? -5.988 20.578 5.176 1 98.75 146 LEU B N 1
ATOM 2817 C CA . LEU B 1 146 ? -4.672 21.141 4.918 1 98.75 146 LEU B CA 1
ATOM 2818 C C . LEU B 1 146 ? -4.793 22.5 4.215 1 98.75 146 LEU B C 1
ATOM 2820 O O . LEU B 1 146 ? -3.994 23.406 4.461 1 98.75 146 LEU B O 1
ATOM 2824 N N . ALA B 1 147 ? -5.754 22.578 3.316 1 98.56 147 ALA B N 1
ATOM 2825 C CA . ALA B 1 147 ? -6.023 23.859 2.668 1 98.56 147 ALA B CA 1
ATOM 2826 C C . ALA B 1 147 ? -6.434 24.922 3.689 1 98.56 147 ALA B C 1
ATOM 2828 O O . ALA B 1 147 ? -6.004 26.078 3.607 1 98.56 147 ALA B O 1
ATOM 2829 N N . ALA B 1 148 ? -7.262 24.547 4.637 1 98.25 148 ALA B N 1
ATOM 2830 C CA . ALA B 1 148 ? -7.672 25.469 5.699 1 98.25 148 ALA B CA 1
ATOM 2831 C C . ALA B 1 148 ? -6.473 25.922 6.523 1 98.25 148 ALA B C 1
ATOM 2833 O O . ALA B 1 148 ? -6.367 27.109 6.871 1 98.25 148 ALA B O 1
ATOM 2834 N N . MET B 1 149 ? -5.578 24.969 6.84 1 97.94 149 MET B N 1
ATOM 2835 C CA . MET B 1 149 ? -4.352 25.328 7.551 1 97.94 149 MET B CA 1
ATOM 2836 C C . MET B 1 149 ? -3.539 26.344 6.762 1 97.94 149 MET B C 1
ATOM 2838 O O . MET B 1 149 ? -3.021 27.312 7.332 1 97.94 149 MET B O 1
ATOM 2842 N N . ARG B 1 150 ? -3.436 26.062 5.477 1 97.44 150 ARG B N 1
ATOM 2843 C CA . ARG B 1 150 ? -2.676 26.969 4.621 1 97.44 150 ARG B CA 1
ATOM 2844 C C . ARG B 1 150 ? -3.336 28.344 4.551 1 97.44 150 ARG B C 1
ATOM 2846 O O . ARG B 1 150 ? -2.656 29.359 4.617 1 97.44 150 ARG B O 1
ATOM 2853 N N . ASP B 1 151 ? -4.621 28.422 4.43 1 97.06 151 ASP B N 1
ATOM 2854 C CA . ASP B 1 151 ? -5.379 29.656 4.355 1 97.06 151 ASP B CA 1
ATOM 2855 C C . ASP B 1 151 ? -5.199 30.484 5.625 1 97.06 151 ASP B C 1
ATOM 2857 O O . ASP B 1 151 ? -5.203 31.719 5.574 1 97.06 151 ASP B O 1
ATOM 2861 N N . ARG B 1 152 ? -5.004 29.781 6.742 1 97.12 152 ARG B N 1
ATOM 2862 C CA . ARG B 1 152 ? -4.809 30.453 8.023 1 97.12 152 ARG B CA 1
ATOM 2863 C C . ARG B 1 152 ? -3.346 30.828 8.219 1 97.12 152 ARG B C 1
ATOM 2865 O O . ARG B 1 152 ? -2.967 31.328 9.289 1 97.12 152 ARG B O 1
ATOM 2872 N N . GLY B 1 153 ? -2.543 30.469 7.297 1 97.12 153 GLY B N 1
ATOM 2873 C CA . GLY B 1 153 ? -1.137 30.844 7.352 1 97.12 153 GLY B CA 1
ATOM 2874 C C . GLY B 1 153 ? -0.315 29.922 8.234 1 97.12 153 GLY B C 1
ATOM 2875 O O . GLY B 1 153 ? 0.797 30.266 8.641 1 97.12 153 GLY B O 1
ATOM 2876 N N . GLU B 1 154 ? -0.852 28.734 8.539 1 97.56 154 GLU B N 1
ATOM 2877 C CA . GLU B 1 154 ? -0.191 27.797 9.438 1 97.56 154 GLU B CA 1
ATOM 2878 C C . GLU B 1 154 ? 0.78 26.906 8.688 1 97.56 154 GLU B C 1
ATOM 2880 O O . GLU B 1 154 ? 1.611 26.219 9.297 1 97.56 154 GLU B O 1
ATOM 2885 N N . LEU B 1 155 ? 0.725 26.875 7.363 1 97.88 155 LEU B N 1
ATOM 2886 C CA . LEU B 1 155 ? 1.661 26.188 6.484 1 97.88 155 LEU B CA 1
ATOM 2887 C C . LEU B 1 155 ? 2.342 27.172 5.535 1 97.88 155 LEU B C 1
ATOM 2889 O O . LEU B 1 155 ? 1.724 28.125 5.082 1 97.88 155 LEU B O 1
ATOM 2893 N N . ARG B 1 156 ? 3.559 26.859 5.293 1 96.88 156 ARG B N 1
ATOM 2894 C CA . ARG B 1 156 ? 4.289 27.688 4.34 1 96.88 156 ARG B CA 1
ATOM 2895 C C . ARG B 1 156 ? 3.6 27.688 2.98 1 96.88 156 ARG B C 1
ATOM 2897 O O . ARG B 1 156 ? 2.928 26.719 2.615 1 96.88 156 ARG B O 1
ATOM 2904 N N . PRO B 1 157 ? 3.812 28.734 2.168 1 94.62 157 PRO B N 1
ATOM 2905 C CA . PRO B 1 157 ? 3.109 28.891 0.891 1 94.62 157 PRO B CA 1
ATOM 2906 C C . PRO B 1 157 ? 3.447 27.766 -0.1 1 94.62 157 PRO B C 1
ATOM 2908 O O . PRO B 1 157 ? 2.648 27.469 -0.988 1 94.62 157 PRO B O 1
ATOM 2911 N N . GLU B 1 158 ? 4.621 27.141 0.08 1 94.31 158 GLU B N 1
ATOM 2912 C CA . GLU B 1 158 ? 5.059 26.094 -0.85 1 94.31 158 GLU B CA 1
ATOM 2913 C C . GLU B 1 158 ? 4.348 24.781 -0.572 1 94.31 158 GLU B C 1
ATOM 2915 O O . GLU B 1 158 ? 4.418 23.844 -1.381 1 94.31 158 GLU B O 1
ATOM 2920 N N . ALA B 1 159 ? 3.74 24.766 0.589 1 96.88 159 ALA B N 1
ATOM 2921 C CA . ALA B 1 159 ? 2.988 23.562 0.904 1 96.88 159 ALA B CA 1
ATOM 2922 C C . ALA B 1 159 ? 1.818 23.375 -0.056 1 96.88 159 ALA B C 1
ATOM 2924 O O . ALA B 1 159 ? 1.021 24.297 -0.259 1 96.88 159 ALA B O 1
ATOM 2925 N N . ASP B 1 160 ? 1.735 22.25 -0.706 1 98.31 160 ASP B N 1
ATOM 2926 C CA . ASP B 1 160 ? 0.623 21.891 -1.578 1 98.31 160 ASP B CA 1
ATOM 2927 C C . ASP B 1 160 ? -0.347 20.938 -0.867 1 98.31 160 ASP B C 1
ATOM 2929 O O . ASP B 1 160 ? -0.037 19.766 -0.655 1 98.31 160 ASP B O 1
ATOM 2933 N N . PRO B 1 161 ? -1.543 21.453 -0.559 1 98.62 161 PRO B N 1
ATOM 2934 C CA . PRO B 1 161 ? -2.482 20.641 0.233 1 98.62 161 PRO B CA 1
ATOM 2935 C C . PRO B 1 161 ? -2.793 19.297 -0.406 1 98.62 161 PRO B C 1
ATOM 2937 O O . PRO B 1 161 ? -2.893 18.281 0.295 1 98.62 161 PRO B O 1
ATOM 2940 N N . ARG B 1 162 ? -2.998 19.203 -1.687 1 98.44 162 ARG B N 1
ATOM 2941 C CA . ARG B 1 162 ? -3.297 17.938 -2.346 1 98.44 162 ARG B CA 1
ATOM 2942 C C . ARG B 1 162 ? -2.121 16.969 -2.238 1 98.44 162 ARG B C 1
ATOM 2944 O O . ARG B 1 162 ? -2.305 15.797 -1.924 1 98.44 162 ARG B O 1
ATOM 2951 N N . HIS B 1 163 ? -0.925 17.516 -2.486 1 98.44 163 HIS B N 1
ATOM 2952 C CA . HIS B 1 163 ? 0.28 16.703 -2.363 1 98.44 163 HIS B CA 1
ATOM 2953 C C . HIS B 1 163 ? 0.401 16.109 -0.965 1 98.44 163 HIS B C 1
ATOM 2955 O O . HIS B 1 163 ? 0.649 14.906 -0.818 1 98.44 163 HIS B O 1
ATOM 2961 N N . LEU B 1 164 ? 0.219 16.938 0.01 1 98.75 164 LEU B N 1
ATOM 2962 C CA . LEU B 1 164 ? 0.325 16.5 1.396 1 98.75 164 LEU B CA 1
ATOM 2963 C C . LEU B 1 164 ? -0.778 15.5 1.731 1 98.75 164 LEU B C 1
ATOM 2965 O O . LEU B 1 164 ? -0.534 14.5 2.418 1 98.75 164 LEU B O 1
ATOM 2969 N N . ALA B 1 165 ? -1.986 15.75 1.244 1 98.88 165 ALA B N 1
ATOM 2970 C CA . ALA B 1 165 ? -3.121 14.859 1.486 1 98.88 165 ALA B CA 1
ATOM 2971 C C . ALA B 1 165 ? -2.873 13.477 0.889 1 98.88 165 ALA B C 1
ATOM 2973 O O . ALA B 1 165 ? -3.094 12.461 1.55 1 98.88 165 ALA B O 1
ATOM 2974 N N . VAL B 1 166 ? -2.42 13.453 -0.34 1 98.81 166 VAL B N 1
ATOM 2975 C CA . VAL B 1 166 ? -2.109 12.195 -1.014 1 98.81 166 VAL B CA 1
ATOM 2976 C C . VAL B 1 166 ? -1.039 11.438 -0.23 1 98.81 166 VAL B C 1
ATOM 2978 O O . VAL B 1 166 ? -1.149 10.227 -0.024 1 98.81 166 VAL B O 1
ATOM 2981 N N . SER B 1 167 ? -0.033 12.172 0.241 1 98.69 167 SER B N 1
ATOM 2982 C CA . SER B 1 167 ? 1.049 11.531 0.981 1 98.69 167 SER B CA 1
ATOM 2983 C C . SER B 1 167 ? 0.536 10.891 2.268 1 98.69 167 SER B C 1
ATOM 2985 O O . SER B 1 167 ? 1.002 9.82 2.662 1 98.69 167 SER B O 1
ATOM 2987 N N . LEU B 1 168 ? -0.425 11.508 2.941 1 98.88 168 LEU B N 1
ATOM 2988 C CA . LEU B 1 168 ? -1.006 10.969 4.164 1 98.88 168 LEU B CA 1
ATOM 2989 C C . LEU B 1 168 ? -1.788 9.695 3.879 1 98.88 168 LEU B C 1
ATOM 2991 O O . LEU B 1 168 ? -1.614 8.688 4.566 1 98.88 168 LEU B O 1
ATOM 2995 N N . VAL B 1 169 ? -2.607 9.68 2.877 1 98.81 169 VAL B N 1
ATOM 2996 C CA . VAL B 1 169 ? -3.438 8.531 2.543 1 98.81 169 VAL B CA 1
ATOM 2997 C C . VAL B 1 169 ? -2.557 7.379 2.064 1 98.81 169 VAL B C 1
ATOM 2999 O O . VAL B 1 169 ? -2.76 6.227 2.457 1 98.81 169 VAL B O 1
ATOM 3002 N N . VAL B 1 170 ? -1.564 7.691 1.265 1 98.69 170 VAL B N 1
ATOM 3003 C CA . VAL B 1 170 ? -0.662 6.672 0.742 1 98.69 170 VAL B CA 1
ATOM 3004 C C . VAL B 1 170 ? 0.135 6.051 1.888 1 98.69 170 VAL B C 1
ATOM 3006 O O . VAL B 1 170 ? 0.354 4.84 1.914 1 98.69 170 VAL B O 1
ATOM 3009 N N . ALA B 1 171 ? 0.576 6.883 2.818 1 98.75 171 ALA B N 1
ATOM 3010 C CA . ALA B 1 171 ? 1.278 6.363 3.99 1 98.75 171 ALA B CA 1
ATOM 3011 C C . ALA B 1 171 ? 0.407 5.375 4.762 1 98.75 171 ALA B C 1
ATOM 3013 O O . ALA B 1 171 ? 0.876 4.312 5.168 1 98.75 171 ALA B O 1
ATOM 3014 N N . HIS B 1 172 ? -0.846 5.742 4.949 1 98.69 172 HIS B N 1
ATOM 3015 C CA . HIS B 1 172 ? -1.781 4.855 5.633 1 98.69 172 HIS B CA 1
ATOM 3016 C C . HIS B 1 172 ? -1.955 3.545 4.875 1 98.69 172 HIS B C 1
ATOM 3018 O O . HIS B 1 172 ? -1.866 2.465 5.465 1 98.69 172 HIS B O 1
ATOM 3024 N N . GLN B 1 173 ? -2.143 3.643 3.615 1 97.25 173 GLN B N 1
ATOM 3025 C CA . GLN B 1 173 ? -2.414 2.461 2.801 1 97.25 173 GLN B CA 1
ATOM 3026 C C . GLN B 1 173 ? -1.195 1.544 2.738 1 97.25 173 GLN B C 1
ATOM 3028 O O . GLN B 1 173 ? -1.311 0.335 2.947 1 97.25 173 GLN B O 1
ATOM 3033 N N . GLY B 1 174 ? -0.025 2.123 2.441 1 97.31 174 GLY B N 1
ATOM 3034 C CA . GLY B 1 174 ? 1.19 1.323 2.428 1 97.31 174 GLY B CA 1
ATOM 3035 C C . GLY B 1 174 ? 1.544 0.752 3.787 1 97.31 174 GLY B C 1
ATOM 3036 O O . GLY B 1 174 ? 1.998 -0.39 3.887 1 97.31 174 GLY B O 1
ATOM 3037 N N . GLY B 1 175 ? 1.394 1.565 4.828 1 98.12 175 GLY B N 1
ATOM 3038 C CA . GLY B 1 175 ? 1.603 1.091 6.188 1 98.12 175 GLY B CA 1
ATOM 3039 C C . GLY B 1 175 ? 0.691 -0.062 6.562 1 98.12 175 GLY B C 1
ATOM 3040 O O . GLY B 1 175 ? 1.145 -1.06 7.129 1 98.12 175 GLY B O 1
ATOM 3041 N N . ALA B 1 176 ? -0.56 0.089 6.227 1 96.5 176 ALA B N 1
ATOM 3042 C CA . ALA B 1 176 ? -1.528 -0.97 6.5 1 96.5 176 ALA B CA 1
ATOM 3043 C C . ALA B 1 176 ? -1.162 -2.252 5.754 1 96.5 176 ALA B C 1
ATOM 3045 O O . ALA B 1 176 ? -1.193 -3.342 6.332 1 96.5 176 ALA B O 1
ATOM 3046 N N . MET B 1 177 ? -0.853 -2.148 4.555 1 94.06 177 MET B N 1
ATOM 3047 C CA . MET B 1 177 ? -0.513 -3.297 3.719 1 94.06 177 MET B CA 1
ATOM 3048 C C . MET B 1 177 ? 0.694 -4.039 4.281 1 94.06 177 MET B C 1
ATOM 3050 O O . MET B 1 177 ? 0.646 -5.254 4.477 1 94.06 177 MET B O 1
ATOM 3054 N N . LEU B 1 178 ? 1.792 -3.316 4.566 1 95.75 178 LEU B N 1
ATOM 3055 C CA . LEU B 1 178 ? 3.008 -3.961 5.047 1 95.75 178 LEU B CA 1
ATOM 3056 C C . LEU B 1 178 ? 2.803 -4.523 6.449 1 95.75 178 LEU B C 1
ATOM 3058 O O . LEU B 1 178 ? 3.352 -5.574 6.789 1 95.75 178 LEU B O 1
ATOM 3062 N N . THR B 1 179 ? 2.09 -3.787 7.281 1 96.12 179 THR B N 1
ATOM 3063 C CA . THR B 1 179 ? 1.77 -4.293 8.609 1 96.12 179 THR B CA 1
ATOM 3064 C C . THR B 1 179 ? 1.029 -5.625 8.523 1 96.12 179 THR B C 1
ATOM 3066 O O . THR B 1 179 ? 1.346 -6.566 9.25 1 96.12 179 THR B O 1
ATOM 3069 N N . HIS B 1 180 ? 0.12 -5.715 7.602 1 92.06 180 HIS B N 1
ATOM 3070 C CA . HIS B 1 180 ? -0.618 -6.953 7.387 1 92.06 180 HIS B CA 1
ATOM 3071 C C . HIS B 1 180 ? 0.284 -8.039 6.812 1 92.06 180 HIS B C 1
ATOM 3073 O O . HIS B 1 180 ? 0.309 -9.164 7.316 1 92.06 180 HIS B O 1
ATOM 3079 N N . ALA B 1 181 ? 1.023 -7.711 5.82 1 89.25 181 ALA B N 1
ATOM 3080 C CA . ALA B 1 181 ? 1.853 -8.664 5.09 1 89.25 181 ALA B CA 1
ATOM 3081 C C . ALA B 1 181 ? 2.959 -9.227 5.98 1 89.25 181 ALA B C 1
ATOM 3083 O O . ALA B 1 181 ? 3.398 -10.367 5.793 1 89.25 181 ALA B O 1
ATOM 3084 N N . THR B 1 182 ? 3.383 -8.43 6.969 1 91.44 182 THR B N 1
ATOM 3085 C CA . THR B 1 182 ? 4.527 -8.844 7.777 1 91.44 182 THR B CA 1
ATOM 3086 C C . THR B 1 182 ? 4.086 -9.211 9.188 1 91.44 182 THR B C 1
ATOM 3088 O O . THR B 1 182 ? 4.902 -9.641 10.008 1 91.44 182 THR B O 1
ATOM 3091 N N . ALA B 1 183 ? 2.854 -8.938 9.516 1 90.88 183 ALA B N 1
ATOM 3092 C CA . ALA B 1 183 ? 2.316 -9.148 10.859 1 90.88 183 ALA B CA 1
ATOM 3093 C C . ALA B 1 183 ? 3.113 -8.359 11.898 1 90.88 183 ALA B C 1
ATOM 3095 O O . ALA B 1 183 ? 3.385 -8.859 12.992 1 90.88 183 ALA B O 1
ATOM 3096 N N . ASP B 1 184 ? 3.539 -7.223 11.531 1 94.31 184 ASP B N 1
ATOM 3097 C CA . ASP B 1 184 ? 4.324 -6.316 12.367 1 94.31 184 ASP B CA 1
ATOM 3098 C C . ASP B 1 184 ? 3.711 -4.918 12.383 1 94.31 184 ASP B C 1
ATOM 3100 O O . ASP B 1 184 ? 3.25 -4.426 11.352 1 94.31 184 ASP B O 1
ATOM 3104 N N . GLY B 1 185 ? 3.629 -4.332 13.547 1 97.12 185 GLY B N 1
ATOM 3105 C CA . GLY B 1 185 ? 2.996 -3.027 13.68 1 97.12 185 GLY B CA 1
ATOM 3106 C C . GLY B 1 185 ? 3.904 -1.881 13.273 1 97.12 185 GLY B C 1
ATOM 3107 O O . GLY B 1 185 ? 3.443 -0.752 13.094 1 97.12 185 GLY B O 1
ATOM 3108 N N . GLU B 1 186 ? 5.191 -2.109 13.039 1 97.56 186 GLU B N 1
ATOM 3109 C CA . GLU B 1 186 ? 6.188 -1.07 12.797 1 97.56 186 GLU B CA 1
ATOM 3110 C C . GLU B 1 186 ? 5.871 -0.292 11.516 1 97.56 186 GLU B C 1
ATOM 3112 O O . GLU B 1 186 ? 5.934 0.939 11.508 1 97.56 186 GLU B O 1
ATOM 3117 N N . PRO B 1 187 ? 5.531 -0.945 10.414 1 98.19 187 PRO B N 1
ATOM 3118 C CA . PRO B 1 187 ? 5.387 -0.203 9.164 1 98.19 187 PRO B CA 1
ATOM 3119 C C . PRO B 1 187 ? 4.305 0.873 9.234 1 98.19 187 PRO B C 1
ATOM 3121 O O . PRO B 1 187 ? 4.535 2.012 8.82 1 98.19 187 PRO B O 1
ATOM 3124 N N . LEU B 1 188 ? 3.188 0.523 9.812 1 98.62 188 LEU B N 1
ATOM 3125 C CA . LEU B 1 188 ? 2.127 1.521 9.906 1 98.62 188 LEU B CA 1
ATOM 3126 C C . LEU B 1 188 ? 2.533 2.66 10.836 1 98.62 188 LEU B C 1
ATOM 3128 O O . LEU B 1 188 ? 2.346 3.834 10.5 1 98.62 188 LEU B O 1
ATOM 3132 N N . ARG B 1 189 ? 3.104 2.299 11.953 1 98.62 189 ARG B N 1
ATOM 3133 C CA . ARG B 1 189 ? 3.537 3.305 12.922 1 98.62 189 ARG B CA 1
ATOM 3134 C C . ARG B 1 189 ? 4.555 4.258 12.297 1 98.62 189 ARG B C 1
ATOM 3136 O O . ARG B 1 189 ? 4.402 5.477 12.391 1 98.62 189 ARG B O 1
ATOM 3143 N N . ALA B 1 190 ? 5.543 3.738 11.656 1 98.56 190 ALA B N 1
ATOM 3144 C CA . ALA B 1 190 ? 6.598 4.539 11.039 1 98.56 190 ALA B CA 1
ATOM 3145 C C . ALA B 1 190 ? 6.043 5.414 9.914 1 98.56 190 ALA B C 1
ATOM 3147 O O . ALA B 1 190 ? 6.391 6.59 9.812 1 98.56 190 ALA B O 1
ATOM 3148 N N . ALA B 1 191 ? 5.195 4.855 9.125 1 98.62 191 ALA B N 1
ATOM 3149 C CA . ALA B 1 191 ? 4.668 5.555 7.957 1 98.62 191 ALA B CA 1
ATOM 3150 C C . ALA B 1 191 ? 3.801 6.738 8.375 1 98.62 191 ALA B C 1
ATOM 3152 O O . ALA B 1 191 ? 3.939 7.836 7.828 1 98.62 191 ALA B O 1
ATOM 3153 N N . LEU B 1 192 ? 2.914 6.52 9.312 1 98.75 192 LEU B N 1
ATOM 3154 C CA . LEU B 1 192 ? 2.01 7.582 9.727 1 98.75 192 LEU B CA 1
ATOM 3155 C C . LEU B 1 192 ? 2.766 8.688 10.461 1 98.75 192 LEU B C 1
ATOM 3157 O O . LEU B 1 192 ? 2.504 9.875 10.242 1 98.75 192 LEU B O 1
ATOM 3161 N N . ASN B 1 193 ? 3.711 8.289 11.297 1 98.12 193 ASN B N 1
ATOM 3162 C CA . ASN B 1 193 ? 4.543 9.289 11.961 1 98.12 193 ASN B CA 1
ATOM 3163 C C . ASN B 1 193 ? 5.348 10.102 10.953 1 98.12 193 ASN B C 1
ATOM 3165 O O . ASN B 1 193 ? 5.438 11.328 11.07 1 98.12 193 ASN B O 1
ATOM 3169 N N . ALA B 1 194 ? 5.898 9.438 10.008 1 98.62 194 ALA B N 1
ATOM 3170 C CA . ALA B 1 194 ? 6.672 10.117 8.969 1 98.62 194 ALA B CA 1
ATOM 3171 C C . ALA B 1 194 ? 5.797 11.078 8.172 1 98.62 194 ALA B C 1
ATOM 3173 O O . ALA B 1 194 ? 6.215 12.203 7.875 1 98.62 194 ALA B O 1
ATOM 3174 N N . ALA B 1 195 ? 4.594 10.648 7.793 1 98.81 195 ALA B N 1
ATOM 3175 C CA . ALA B 1 195 ? 3.705 11.469 6.977 1 98.81 195 ALA B CA 1
ATOM 3176 C C . ALA B 1 195 ? 3.281 12.727 7.73 1 98.81 195 ALA B C 1
ATOM 3178 O O . ALA B 1 195 ? 3.287 13.828 7.168 1 98.81 195 ALA B O 1
ATOM 3179 N N . VAL B 1 196 ? 2.926 12.57 9 1 98.75 196 VAL B N 1
ATOM 3180 C CA . VAL B 1 196 ? 2.525 13.719 9.805 1 98.75 196 VAL B CA 1
ATOM 3181 C C . VAL B 1 196 ? 3.721 14.641 10.023 1 98.75 196 VAL B C 1
ATOM 3183 O O . VAL B 1 196 ? 3.588 15.867 9.938 1 98.75 196 VAL B O 1
ATOM 3186 N N . ASP B 1 197 ? 4.898 14.094 10.281 1 98.25 197 ASP B N 1
ATOM 3187 C CA . ASP B 1 197 ? 6.105 14.891 10.453 1 98.25 197 ASP B CA 1
ATOM 3188 C C . ASP B 1 197 ? 6.469 15.625 9.164 1 98.25 197 ASP B C 1
ATOM 3190 O O . ASP B 1 197 ? 6.992 16.734 9.203 1 98.25 197 ASP B O 1
ATOM 3194 N N . TYR B 1 198 ? 6.227 14.977 8.055 1 98.19 198 TYR B N 1
ATOM 3195 C CA . TYR B 1 198 ? 6.434 15.648 6.777 1 98.19 198 TYR B CA 1
ATOM 3196 C C . TYR B 1 198 ? 5.527 16.859 6.645 1 98.19 198 TYR B C 1
ATOM 3198 O O . TYR B 1 198 ? 5.98 17.938 6.254 1 98.19 198 TYR B O 1
ATOM 3206 N N . VAL B 1 199 ? 4.262 16.75 6.988 1 98.44 199 VAL B N 1
ATOM 3207 C CA . VAL B 1 199 ? 3.361 17.891 6.996 1 98.44 199 VAL B CA 1
ATOM 3208 C C . VAL B 1 199 ? 3.887 18.953 7.961 1 98.44 199 VAL B C 1
ATOM 3210 O O . VAL B 1 199 ? 3.902 20.141 7.633 1 98.44 199 VAL B O 1
ATOM 3213 N N . ARG B 1 200 ? 4.336 18.516 9.109 1 97.69 200 ARG B N 1
ATOM 3214 C CA . ARG B 1 200 ? 4.848 19.406 10.133 1 97.69 200 ARG B CA 1
ATOM 3215 C C . ARG B 1 200 ? 6.023 20.234 9.609 1 97.69 200 ARG B C 1
ATOM 3217 O O . ARG B 1 200 ? 6.199 21.391 9.992 1 97.69 200 ARG B O 1
ATOM 3224 N N . SER B 1 201 ? 6.801 19.656 8.719 1 95.5 201 SER B N 1
ATOM 3225 C CA . SER B 1 201 ? 7.973 20.328 8.18 1 95.5 201 SER B CA 1
ATOM 3226 C C . SER B 1 201 ? 7.578 21.547 7.348 1 95.5 201 SER B C 1
ATOM 3228 O O . SER B 1 201 ? 8.414 22.406 7.055 1 95.5 201 SER B O 1
ATOM 3230 N N . PHE B 1 202 ? 6.371 21.672 7 1 97.12 202 PHE B N 1
ATOM 3231 C CA . PHE B 1 202 ? 5.879 22.828 6.258 1 97.12 202 PHE B CA 1
ATOM 3232 C C . PHE B 1 202 ? 5.23 23.844 7.195 1 97.12 202 PHE B C 1
ATOM 3234 O O . PHE B 1 202 ? 4.754 24.891 6.754 1 97.12 202 PHE B O 1
ATOM 3241 N N . ALA B 1 203 ? 5.129 23.516 8.453 1 96.56 203 ALA B N 1
ATOM 3242 C CA . ALA B 1 203 ? 4.461 24.391 9.414 1 96.56 203 ALA B CA 1
ATOM 3243 C C . ALA B 1 203 ? 5.223 25.703 9.578 1 96.56 203 ALA B C 1
ATOM 3245 O O . ALA B 1 203 ? 6.457 25.719 9.57 1 96.56 203 ALA B O 1
ATOM 3246 N N . VAL B 1 204 ? 4.594 26.766 9.688 1 93.94 204 VAL B N 1
ATOM 3247 C CA . VAL B 1 204 ? 5.164 28.078 10.008 1 93.94 204 VAL B CA 1
ATOM 3248 C C . VAL B 1 204 ? 5.348 28.203 11.516 1 93.94 204 VAL B C 1
ATOM 3250 O O . VAL B 1 204 ? 4.395 28.016 12.281 1 93.94 204 VAL B O 1
ATOM 3253 N N . PRO B 1 205 ? 6.66 28.359 11.836 1 84.06 205 PRO B N 1
ATOM 3254 C CA . PRO B 1 205 ? 6.895 28.5 13.281 1 84.06 205 PRO B CA 1
ATOM 3255 C C . PRO B 1 205 ? 6.047 29.594 13.914 1 84.06 205 PRO B C 1
ATOM 3257 O O . PRO B 1 205 ? 5.82 30.641 13.297 1 84.06 205 PRO B O 1
ATOM 3260 N N . ARG B 1 206 ? 5.223 29.25 14.828 1 69.94 206 ARG B N 1
ATOM 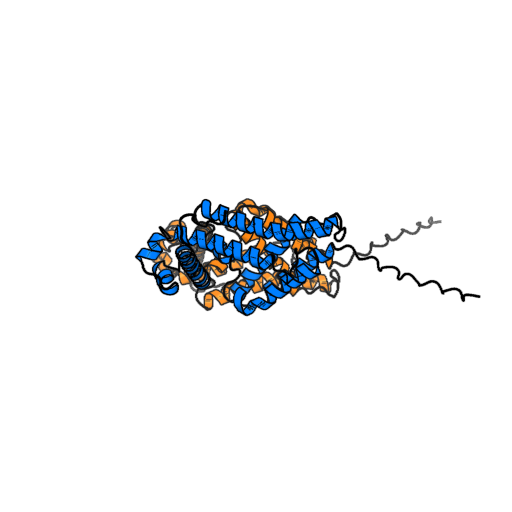3261 C CA . ARG B 1 206 ? 4.445 30.25 15.547 1 69.94 206 ARG B CA 1
ATOM 3262 C C . ARG B 1 206 ? 5.363 31.25 16.25 1 69.94 206 ARG B C 1
ATOM 3264 O O . ARG B 1 206 ? 6.359 30.859 16.859 1 69.94 206 ARG B O 1
ATOM 3271 N N . LYS B 1 207 ? 5.473 32.469 15.711 1 61.09 207 LYS B N 1
ATOM 3272 C CA . LYS B 1 207 ? 6.191 33.5 16.422 1 61.09 207 LYS B CA 1
ATOM 3273 C C . LYS B 1 207 ? 5.84 33.5 17.906 1 61.09 207 LYS B C 1
ATOM 3275 O O . LYS B 1 207 ? 4.664 33.5 18.281 1 61.09 207 LYS B O 1
ATOM 3280 N N . PRO B 1 208 ? 6.848 33.125 18.672 1 56.41 208 PRO B N 1
ATOM 3281 C CA . PRO B 1 208 ? 6.539 33.281 20.094 1 56.41 208 PRO B CA 1
ATOM 3282 C C . PRO B 1 208 ? 5.809 34.594 20.391 1 56.41 208 PRO B C 1
ATOM 3284 O O . PRO B 1 208 ? 6.09 35.594 19.766 1 56.41 208 PRO B O 1
ATOM 3287 N N . ARG B 1 209 ? 4.496 34.562 20.719 1 50.38 209 ARG B N 1
ATOM 3288 C CA . ARG B 1 209 ? 3.84 35.781 21.156 1 50.38 209 ARG B CA 1
ATOM 3289 C C . ARG B 1 209 ? 4.738 36.594 22.094 1 50.38 209 ARG B C 1
ATOM 3291 O O . ARG B 1 209 ? 5.27 36.031 23.062 1 50.38 209 ARG B O 1
ATOM 3298 N N . ARG B 1 210 ? 5.434 37.562 21.625 1 51.41 210 ARG B N 1
ATOM 3299 C CA . ARG B 1 210 ? 6.07 38.5 22.562 1 51.41 210 ARG B CA 1
ATOM 3300 C C . ARG B 1 210 ? 5.191 38.719 23.781 1 51.41 210 ARG B C 1
ATOM 3302 O O . ARG B 1 210 ? 4.027 39.125 23.641 1 51.41 210 ARG B O 1
ATOM 3309 N N . GLY B 1 211 ? 5.355 37.938 24.734 1 48.59 211 GLY B N 1
ATOM 3310 C CA . GLY B 1 211 ? 4.691 38.25 25.984 1 48.59 211 GLY B CA 1
ATOM 3311 C C . GLY B 1 211 ? 4.57 39.75 26.234 1 48.59 211 GLY B C 1
ATOM 3312 O O . GLY B 1 211 ? 5.543 40.5 26.078 1 48.59 211 GLY B O 1
ATOM 3313 N N . ARG B 1 212 ? 3.488 40.375 25.984 1 49.22 212 ARG B N 1
ATOM 3314 C CA . ARG B 1 212 ? 3.281 41.781 26.406 1 49.22 212 ARG B CA 1
ATOM 3315 C C . ARG B 1 212 ? 3.848 42 27.797 1 49.22 212 ARG B C 1
ATOM 3317 O O . ARG B 1 212 ? 3.402 41.375 28.766 1 49.22 212 ARG B O 1
ATOM 3324 N N . THR B 1 213 ? 5.082 42.312 28 1 51.12 213 THR B N 1
ATOM 3325 C CA . THR B 1 213 ? 5.562 42.844 29.266 1 51.12 213 THR B CA 1
ATOM 3326 C C . THR B 1 213 ? 4.547 43.844 29.859 1 51.12 213 THR B C 1
ATOM 3328 O O . THR B 1 213 ? 4.137 44.781 29.188 1 51.12 213 THR B O 1
ATOM 3331 N N . GLY B 1 214 ? 3.582 43.438 30.656 1 47.47 214 GLY B N 1
ATOM 3332 C CA . GLY B 1 214 ? 2.709 44.25 31.469 1 47.47 214 GLY B CA 1
ATOM 3333 C C . GLY B 1 214 ? 3.391 45.5 32 1 47.47 214 GLY B C 1
ATOM 3334 O O . GLY B 1 214 ? 4.457 45.438 32.625 1 47.47 214 GLY B O 1
ATOM 3335 N N . GLY B 1 215 ? 3.305 46.625 31.375 1 47.25 215 GLY B N 1
ATOM 3336 C CA . GLY B 1 215 ? 3.793 47.906 31.875 1 47.25 215 GLY B CA 1
ATOM 3337 C C . GLY B 1 215 ? 3.395 48.188 33.312 1 47.25 215 GLY B C 1
ATOM 3338 O O . GLY B 1 215 ? 2.447 47.594 33.812 1 47.25 215 GLY B O 1
ATOM 3339 N N . PRO B 1 216 ? 4.277 48.531 34.25 1 54.53 216 PRO B N 1
ATOM 3340 C CA . PRO B 1 216 ? 4.027 48.781 35.656 1 54.53 216 PRO B CA 1
ATOM 3341 C C . PRO B 1 216 ? 2.787 49.656 35.906 1 54.53 216 PRO B C 1
ATOM 3343 O O . PRO B 1 216 ? 2.504 50.562 35.125 1 54.53 216 PRO B O 1
ATOM 3346 N N . ARG B 1 217 ? 1.686 49.219 36.469 1 54.53 217 ARG B N 1
ATOM 3347 C CA . ARG B 1 217 ? 0.507 49.938 36.906 1 54.53 217 ARG B CA 1
ATOM 3348 C C . ARG B 1 217 ? 0.905 51.188 37.688 1 54.53 217 ARG B C 1
ATOM 3350 O O . ARG B 1 217 ? 1.688 51.125 38.656 1 54.53 217 ARG B O 1
ATOM 3357 N N . LYS B 1 218 ? 0.812 52.312 37.156 1 54.75 218 LYS B N 1
ATOM 3358 C CA . LYS B 1 218 ? 1.066 53.594 37.812 1 54.75 218 LYS B CA 1
ATOM 3359 C C . LYS B 1 218 ? 0.31 53.688 39.125 1 54.75 218 LYS B C 1
ATOM 3361 O O . LYS B 1 218 ? -0.889 53.406 39.188 1 54.75 218 LYS B O 1
ATOM 3366 N N . PRO B 1 219 ? 0.944 53.844 40.281 1 56.16 219 PRO B N 1
ATOM 3367 C CA . PRO B 1 219 ? 0.291 54.062 41.562 1 56.16 219 PRO B CA 1
ATOM 3368 C C . PRO B 1 219 ? -0.751 55.188 41.531 1 56.16 219 PRO B C 1
ATOM 3370 O O . PRO B 1 219 ? -0.567 56.156 40.812 1 56.16 219 PRO B O 1
ATOM 3373 N N . THR B 1 220 ? -2.041 54.875 41.562 1 51.53 220 THR B N 1
ATOM 3374 C CA . THR B 1 220 ? -3.066 55.906 41.75 1 51.53 220 THR B CA 1
ATOM 3375 C C . THR B 1 220 ? -2.654 56.875 42.844 1 51.53 220 THR B C 1
ATOM 3377 O O . THR B 1 220 ? -2.23 56.469 43.906 1 51.53 220 THR B O 1
ATOM 3380 N N . PRO B 1 221 ? -2.748 58.25 42.562 1 55.34 221 PRO B N 1
ATOM 3381 C CA . PRO B 1 221 ? -2.402 59.188 43.625 1 55.34 221 PRO B CA 1
ATOM 3382 C C . PRO B 1 221 ? -3.135 58.906 44.938 1 55.34 221 PRO B C 1
ATOM 3384 O O . PRO B 1 221 ? -4.242 58.344 44.938 1 55.34 221 PRO B O 1
#

Foldseek 3Di:
DPVPVVPDDPVLVVLLVLLLVLLLVCCLQQNLVRDASVSSCVSSVHDPVSSCVNAVGSVRSLLSNLVVLLVVLVVLCCDVCLPLVQDLNSLVSSLVVLLVCLLVHLQRRFRSNLSSCVRCVPPDPVSVVSSVVSVVVQLVSQLVSPVNCVVVVQFAPPDRSSVLSVQQSVLSRQQSVVCNVVVHSVSSNVSSVVSSVVRVVRTDDDDPPPPPPPDPDPPDD/DPVPVVPADPVLVVLLVLLLVLLLVCCLQQNLVRDASVSSCVSSVHDPVSSCVNAVGSVRSLLSNLVVLLVVLVVLCCDVCLPLVQDLNSLVVSLVVLLVCLLVHLQRRFRSNLSSCVRCVPPDPVSVVSSVVSVVVQLVSQLVSPVNCVVVVFFAPPDRSSVLSVQQSVLSRQQSVVCNVVVHSVSSNVSSVVSSVVRVVRTDPDPPPPPPPPDPDPPDD

Organism: NCBI:txid185642

InterPro domains:
  IPR001647 DNA-binding HTH domain, TetR-type [PF00440] (19-63)
  IPR001647 DNA-binding HTH domain, TetR-type [PS50977] (13-73)
  IPR009057 Homedomain-like superfamily [SSF46689] (8-86)
  IPR011075 Tetracyclin repressor-like, C-terminal domain [PF16925] (88-194)
  IPR036271 Tetracyclin repressor-like, C-terminal domain superfamily [SSF48498] (86-201)

Radius of gyration: 26.31 Å; Cα contacts (8 Å, |Δi|>4): 545; chains: 2; bounding box: 101×93×68 Å

pLDDT: mean 89.17, std 14.09, range [31.02, 98.88]